Protein AF-A0A7S1ARL7-F1 (afdb_monomer_lite)

Radius of gyration: 38.98 Å; chains: 1; bounding box: 88×110×98 Å

Structure (mmCIF, N/CA/C/O backbone):
data_AF-A0A7S1ARL7-F1
#
_entry.id   AF-A0A7S1ARL7-F1
#
loop_
_atom_site.group_PDB
_atom_site.id
_atom_site.type_symbol
_atom_site.label_atom_id
_atom_site.label_alt_id
_atom_site.label_comp_id
_atom_site.label_asym_id
_atom_site.label_entity_id
_atom_site.label_seq_id
_atom_site.pdbx_PDB_ins_code
_atom_site.Cartn_x
_atom_site.Cartn_y
_atom_site.Cartn_z
_atom_site.occupancy
_atom_site.B_iso_or_equiv
_atom_site.auth_seq_id
_atom_site.auth_comp_id
_atom_site.auth_asym_id
_atom_site.auth_atom_id
_atom_site.pdbx_PDB_model_num
ATOM 1 N N . VAL A 1 1 ? 34.232 3.153 -17.892 1.00 39.50 1 VAL A N 1
ATOM 2 C CA . VAL A 1 1 ? 33.782 3.693 -16.590 1.00 39.50 1 VAL A CA 1
ATOM 3 C C . VAL A 1 1 ? 32.383 3.150 -16.356 1.00 39.50 1 VAL A C 1
ATOM 5 O O . VAL A 1 1 ? 31.449 3.615 -16.991 1.00 39.50 1 VAL A O 1
ATOM 8 N N . ALA A 1 2 ? 32.283 2.036 -15.632 1.00 37.62 2 ALA A N 1
ATOM 9 C CA . ALA A 1 2 ? 31.087 1.193 -15.548 1.00 37.62 2 ALA A CA 1
ATOM 10 C C . ALA A 1 2 ? 30.903 0.671 -14.113 1.00 37.62 2 ALA A C 1
ATOM 12 O O . ALA A 1 2 ? 30.743 -0.525 -13.892 1.00 37.62 2 ALA A O 1
ATOM 13 N N . GLU A 1 3 ? 30.959 1.581 -13.146 1.00 41.62 3 GLU A N 1
ATOM 14 C CA . GLU A 1 3 ? 30.663 1.309 -11.740 1.00 41.62 3 GLU A CA 1
ATOM 15 C C . GLU A 1 3 ? 29.595 2.308 -11.267 1.00 41.62 3 GLU A C 1
ATOM 17 O O . GLU A 1 3 ? 29.542 3.437 -11.752 1.00 41.62 3 GLU A O 1
ATOM 22 N N . ASP A 1 4 ? 28.726 1.850 -10.361 1.00 41.62 4 ASP A N 1
ATOM 23 C CA . ASP A 1 4 ? 27.760 2.630 -9.569 1.00 41.62 4 ASP A CA 1
ATOM 24 C C . ASP A 1 4 ? 26.383 3.012 -10.145 1.00 41.62 4 ASP A C 1
ATOM 26 O O . ASP A 1 4 ? 25.923 4.146 -10.059 1.00 41.62 4 ASP A O 1
ATOM 30 N N . ARG A 1 5 ? 25.603 2.004 -10.570 1.00 44.12 5 ARG A N 1
ATOM 31 C CA . ARG A 1 5 ? 24.118 2.100 -10.619 1.00 44.12 5 ARG A CA 1
ATOM 32 C C . ARG A 1 5 ? 23.398 1.486 -9.405 1.00 44.12 5 ARG A C 1
ATOM 34 O O . ARG A 1 5 ? 22.173 1.478 -9.346 1.00 44.12 5 ARG A O 1
ATOM 41 N N . THR A 1 6 ? 24.134 0.997 -8.410 1.00 42.03 6 THR A N 1
ATOM 42 C CA . THR A 1 6 ? 23.612 0.378 -7.173 1.00 42.03 6 THR A CA 1
ATOM 43 C C . THR A 1 6 ? 23.177 1.383 -6.098 1.00 42.03 6 THR A C 1
ATOM 45 O O . THR A 1 6 ? 22.620 0.981 -5.079 1.00 42.03 6 THR A O 1
ATOM 48 N N . TRP A 1 7 ? 23.382 2.685 -6.315 1.00 42.16 7 TRP A N 1
ATOM 49 C CA . TRP A 1 7 ? 23.118 3.734 -5.321 1.00 42.16 7 TRP A CA 1
ATOM 50 C C . TRP A 1 7 ? 21.636 4.116 -5.184 1.00 42.16 7 TRP A C 1
ATOM 52 O O . TRP A 1 7 ? 21.208 4.574 -4.125 1.00 42.16 7 TRP A O 1
ATOM 62 N N . CYS A 1 8 ? 20.828 3.881 -6.222 1.00 45.34 8 CYS A N 1
ATOM 63 C CA . CYS A 1 8 ? 19.447 4.365 -6.280 1.00 45.34 8 CYS A CA 1
ATOM 64 C C . CYS A 1 8 ? 18.534 3.769 -5.183 1.00 45.34 8 CYS A C 1
ATOM 66 O O . CYS A 1 8 ? 17.898 4.536 -4.480 1.00 45.34 8 CYS A O 1
ATOM 68 N N . PRO A 1 9 ? 18.497 2.454 -4.898 1.00 45.16 9 PRO A N 1
ATOM 69 C CA . PRO A 1 9 ? 17.538 1.923 -3.918 1.00 45.16 9 PRO A CA 1
ATOM 70 C C . PRO A 1 9 ? 17.789 2.360 -2.463 1.00 45.16 9 PRO A C 1
ATOM 72 O O . PRO A 1 9 ? 16.860 2.386 -1.661 1.00 45.16 9 PRO A O 1
ATOM 75 N N . ARG A 1 10 ? 19.038 2.696 -2.101 1.00 44.34 10 ARG A N 1
ATOM 76 C CA . ARG A 1 10 ? 19.414 3.051 -0.719 1.00 44.34 10 ARG A CA 1
ATOM 77 C C . ARG A 1 10 ? 19.094 4.500 -0.354 1.00 44.34 10 ARG A C 1
ATOM 79 O O . ARG A 1 10 ? 18.725 4.749 0.786 1.00 44.34 10 ARG A O 1
ATOM 86 N N . LEU A 1 11 ? 19.186 5.435 -1.299 1.00 47.22 11 LEU A N 1
ATOM 87 C CA . LEU A 1 11 ? 18.869 6.850 -1.058 1.00 47.22 11 LEU A CA 1
ATOM 88 C C . LEU A 1 11 ? 17.358 7.104 -0.908 1.00 47.22 11 LEU A C 1
ATOM 90 O O . LEU A 1 11 ? 16.959 7.987 -0.155 1.00 47.22 11 LEU A O 1
ATOM 94 N N . PHE A 1 12 ? 16.514 6.286 -1.544 1.00 50.06 12 PHE A N 1
ATOM 95 C CA . PHE A 1 12 ? 15.051 6.441 -1.511 1.00 50.06 12 PHE A CA 1
ATOM 96 C C . PHE A 1 12 ? 14.412 6.051 -0.171 1.00 50.06 12 PHE A C 1
ATOM 98 O O . PHE A 1 12 ? 13.311 6.497 0.133 1.00 50.06 12 PHE A O 1
ATOM 105 N N . LEU A 1 13 ? 15.102 5.271 0.668 1.00 51.47 13 LEU A N 1
ATOM 106 C CA . LEU A 1 13 ? 14.624 4.924 2.014 1.00 51.47 13 LEU A CA 1
ATOM 107 C C . LEU A 1 13 ? 14.695 6.099 3.009 1.00 51.47 13 LEU A C 1
ATOM 109 O O . LEU A 1 13 ? 14.206 5.976 4.130 1.00 51.47 13 LEU A O 1
ATOM 113 N N . HIS A 1 14 ? 15.294 7.227 2.615 1.00 51.66 14 HIS A N 1
ATOM 114 C CA . HIS A 1 14 ? 15.566 8.361 3.500 1.00 51.66 14 HIS A CA 1
ATOM 115 C C . HIS A 1 14 ? 14.731 9.611 3.205 1.00 51.66 14 HIS A C 1
ATOM 117 O O . HIS A 1 14 ? 14.915 10.623 3.873 1.00 51.66 14 HIS A O 1
ATOM 123 N N . SER A 1 15 ? 13.807 9.568 2.242 1.00 55.97 15 SER A N 1
ATOM 124 C CA . SER A 1 15 ? 12.953 10.715 1.923 1.00 55.97 15 SER A CA 1
ATOM 125 C C . SER A 1 15 ? 11.504 10.268 1.777 1.00 55.97 15 SER A C 1
ATOM 127 O O . SER A 1 15 ? 11.150 9.551 0.845 1.00 55.97 15 SER A O 1
ATOM 129 N N . PHE A 1 16 ? 10.674 10.664 2.737 1.00 61.28 16 PHE A N 1
ATOM 130 C CA . PHE A 1 16 ? 9.254 10.346 2.779 1.00 61.28 16 PHE A CA 1
ATOM 131 C C . PHE A 1 16 ? 8.460 11.550 3.283 1.00 61.28 16 PHE A C 1
ATOM 133 O O . PHE A 1 16 ? 8.944 12.332 4.108 1.00 61.28 16 PHE A O 1
ATOM 140 N N . ARG A 1 17 ? 7.219 11.652 2.809 1.00 60.59 17 ARG A N 1
ATOM 141 C CA . ARG A 1 17 ? 6.170 12.475 3.404 1.00 60.59 17 ARG A CA 1
ATOM 142 C C . ARG A 1 17 ? 5.145 11.536 4.016 1.00 60.59 17 ARG A C 1
ATOM 144 O O . ARG A 1 17 ? 4.744 10.550 3.397 1.00 60.59 17 ARG A O 1
ATOM 151 N N . VAL A 1 18 ? 4.784 11.807 5.259 1.00 63.34 18 VAL A N 1
ATOM 152 C CA . VAL A 1 18 ? 3.744 11.071 5.972 1.00 63.34 18 VAL A CA 1
ATOM 153 C C . VAL A 1 18 ? 2.715 12.094 6.406 1.00 63.34 18 VAL A C 1
ATOM 155 O O . VAL A 1 18 ? 3.021 12.970 7.214 1.00 63.34 18 VAL A O 1
ATOM 158 N N . SER A 1 19 ? 1.520 11.986 5.832 1.00 67.12 19 SER A N 1
ATOM 159 C CA . SER A 1 19 ? 0.344 12.739 6.252 1.00 67.12 19 SER A CA 1
ATOM 160 C C . SER A 1 19 ? -0.531 11.822 7.098 1.00 67.12 19 SER A C 1
ATOM 162 O O . SER A 1 19 ? -0.798 10.683 6.713 1.00 67.12 19 SER A O 1
ATOM 164 N N . PHE A 1 20 ? -0.925 12.286 8.275 1.00 67.06 20 PHE A N 1
ATOM 165 C CA . PHE A 1 20 ? -1.795 11.551 9.183 1.00 67.06 20 PHE A CA 1
ATOM 166 C C . PHE A 1 20 ? -2.737 12.519 9.887 1.00 67.06 20 PHE A C 1
ATOM 168 O O . PHE A 1 20 ? -2.420 13.687 10.091 1.00 67.06 20 PHE A O 1
ATOM 175 N N . VAL A 1 21 ? -3.912 12.023 10.254 1.00 63.56 21 VAL A N 1
ATOM 176 C CA . VAL A 1 21 ? -4.858 12.776 11.074 1.00 63.56 21 VAL A CA 1
ATOM 177 C C . VAL A 1 21 ? -4.470 12.543 12.527 1.00 63.56 21 VAL A C 1
ATOM 179 O O . VAL A 1 21 ? -4.432 11.399 12.984 1.00 63.56 21 VAL A O 1
ATOM 182 N N . ASN A 1 22 ? -4.102 13.611 13.227 1.00 72.06 22 ASN A N 1
ATOM 183 C CA . ASN A 1 22 ? -3.735 13.540 14.631 1.00 72.06 22 ASN A CA 1
ATOM 184 C C . ASN A 1 22 ? -4.981 13.276 15.506 1.00 72.06 22 ASN A C 1
ATOM 186 O O . ASN A 1 22 ? -6.116 13.236 15.030 1.00 72.06 22 ASN A O 1
ATOM 190 N N . THR A 1 23 ? -4.782 13.098 16.810 1.00 62.38 23 THR A N 1
ATOM 191 C CA . THR A 1 23 ? -5.873 12.812 17.759 1.00 62.38 23 THR A CA 1
ATOM 192 C C . THR A 1 23 ? -6.895 13.942 17.910 1.00 62.38 23 THR A C 1
ATOM 194 O O . THR A 1 23 ? -7.982 13.693 18.420 1.00 62.38 23 THR A O 1
ATOM 197 N N . ASP A 1 24 ? -6.571 15.151 17.451 1.00 83.50 24 ASP A N 1
ATOM 198 C CA . ASP A 1 24 ? -7.458 16.320 17.443 1.00 83.50 24 ASP A CA 1
ATOM 199 C C . ASP A 1 24 ? -8.208 16.470 16.104 1.00 83.50 24 ASP A C 1
ATOM 201 O O . ASP A 1 24 ? -8.709 17.550 15.789 1.00 83.50 24 ASP A O 1
ATOM 205 N N . GLU A 1 25 ? -8.230 15.414 15.285 1.00 68.38 25 GLU A N 1
ATOM 206 C CA . GLU A 1 25 ? -8.787 15.402 13.927 1.00 68.38 25 GLU A CA 1
ATOM 207 C C . GLU A 1 25 ? -8.131 16.413 12.967 1.00 68.38 25 GLU A C 1
ATOM 209 O O . GLU A 1 25 ? -8.697 16.761 11.928 1.00 68.38 25 GLU A O 1
ATOM 214 N N . LYS A 1 26 ? -6.915 16.884 13.275 1.00 69.56 26 LYS A N 1
ATOM 215 C CA . LYS A 1 26 ? -6.155 17.779 12.396 1.00 69.56 26 LYS A CA 1
ATOM 216 C C . LYS A 1 26 ? -5.184 16.990 11.540 1.00 69.56 26 LYS A C 1
ATOM 218 O O . LYS A 1 26 ? -4.435 16.151 12.032 1.00 69.56 26 LYS A O 1
ATOM 223 N N . GLU A 1 27 ? -5.177 17.290 10.251 1.00 72.88 27 GLU A N 1
ATOM 224 C CA . GLU A 1 27 ? -4.227 16.704 9.318 1.00 72.88 27 GLU A CA 1
ATOM 225 C C . GLU A 1 27 ? -2.833 17.306 9.543 1.00 72.88 27 GLU A C 1
ATOM 227 O O . GLU A 1 27 ? -2.612 18.505 9.373 1.00 72.88 27 GLU A O 1
ATOM 232 N N . GLU A 1 28 ? -1.885 16.466 9.949 1.00 73.62 28 GLU A N 1
ATOM 233 C CA . GLU A 1 28 ? -0.480 16.818 10.108 1.00 73.62 28 GLU A CA 1
ATOM 234 C C . GLU A 1 28 ? 0.354 16.124 9.034 1.00 73.62 28 GLU A C 1
ATOM 236 O O . GLU A 1 28 ? 0.095 14.988 8.641 1.00 73.62 28 GLU A O 1
ATOM 241 N N . THR A 1 29 ? 1.376 16.821 8.541 1.00 70.88 29 THR A N 1
ATOM 242 C CA . THR A 1 29 ? 2.282 16.303 7.515 1.00 70.88 29 THR A CA 1
ATOM 243 C C . THR A 1 29 ? 3.724 16.430 7.985 1.00 70.88 29 THR A C 1
ATOM 245 O O . THR A 1 29 ? 4.217 17.532 8.220 1.00 70.88 29 THR A O 1
ATOM 248 N N . VAL A 1 30 ? 4.425 15.302 8.071 1.00 69.75 30 VAL A N 1
ATOM 249 C CA . VAL A 1 30 ? 5.861 15.244 8.361 1.00 69.75 30 VAL A CA 1
ATOM 250 C C . VAL A 1 30 ? 6.618 15.000 7.061 1.00 69.75 30 VAL A C 1
ATOM 252 O O . VAL A 1 30 ? 6.373 14.010 6.373 1.00 69.75 30 VAL A O 1
ATOM 255 N N . ILE A 1 31 ? 7.553 15.896 6.738 1.00 69.69 31 ILE A N 1
ATOM 256 C CA . ILE A 1 31 ? 8.410 15.817 5.549 1.00 69.69 31 ILE A CA 1
ATOM 257 C C . ILE A 1 31 ? 9.844 15.532 6.000 1.00 69.69 31 ILE A C 1
ATOM 259 O O . ILE A 1 31 ? 10.436 16.317 6.743 1.00 69.69 31 ILE A O 1
ATOM 263 N N . CYS A 1 32 ? 10.421 14.418 5.548 1.00 69.88 32 CYS A N 1
ATOM 264 C CA . CYS A 1 32 ? 11.841 14.143 5.748 1.00 69.88 32 CYS A CA 1
ATOM 265 C C . CYS A 1 32 ? 12.668 14.913 4.697 1.00 69.88 32 CYS A C 1
ATOM 267 O O . CYS A 1 32 ? 12.364 14.804 3.505 1.00 69.88 32 CYS A O 1
ATOM 269 N N . PRO A 1 33 ? 13.686 15.705 5.090 1.00 67.69 33 PRO A N 1
ATOM 270 C CA . PRO A 1 33 ? 14.475 16.485 4.142 1.00 67.69 33 PRO A CA 1
ATOM 271 C C . PRO A 1 33 ? 15.244 15.580 3.173 1.00 67.69 33 PRO A C 1
ATOM 273 O O . PRO A 1 33 ? 15.741 14.518 3.542 1.00 67.69 33 PRO A O 1
ATOM 276 N N . ILE A 1 34 ? 15.364 16.027 1.923 1.00 68.31 34 ILE A N 1
ATOM 277 C CA . ILE A 1 34 ? 16.100 15.314 0.874 1.00 68.31 34 ILE A CA 1
ATOM 278 C C . ILE A 1 34 ? 17.598 15.336 1.224 1.00 68.31 34 ILE A C 1
ATOM 280 O O . ILE A 1 34 ? 18.140 16.428 1.430 1.00 68.31 34 ILE A O 1
ATOM 284 N N . PRO A 1 35 ? 18.289 14.180 1.280 1.00 73.75 35 PRO A N 1
ATOM 285 C CA . PRO A 1 35 ? 19.736 14.137 1.460 1.00 73.75 35 PRO A CA 1
ATOM 286 C C . PRO A 1 35 ? 20.453 15.013 0.427 1.00 73.75 35 PRO A C 1
ATOM 288 O O . PRO A 1 35 ? 20.089 15.013 -0.749 1.00 73.75 35 PRO A O 1
ATOM 291 N N . ILE A 1 36 ? 21.491 15.738 0.856 1.00 71.25 36 ILE A N 1
ATOM 292 C CA . ILE A 1 36 ? 22.230 16.697 0.012 1.00 71.25 36 ILE A CA 1
ATOM 293 C C . ILE A 1 36 ? 22.730 16.032 -1.279 1.00 71.25 36 ILE A C 1
ATOM 295 O O . ILE A 1 36 ? 22.597 16.609 -2.356 1.00 71.25 36 ILE A O 1
ATOM 299 N N . ASP A 1 37 ? 23.202 14.790 -1.187 1.00 69.25 37 ASP A N 1
ATOM 300 C CA . ASP A 1 37 ? 23.698 14.023 -2.333 1.00 69.25 37 ASP A CA 1
ATOM 301 C C . ASP A 1 37 ? 22.593 13.724 -3.359 1.00 69.25 37 ASP A C 1
ATOM 303 O O . ASP A 1 37 ? 22.814 13.814 -4.567 1.00 69.25 37 ASP A O 1
ATOM 307 N N . LEU A 1 38 ? 21.373 13.423 -2.892 1.00 69.25 38 LEU A N 1
ATOM 308 C CA . LEU A 1 38 ? 20.218 13.202 -3.765 1.00 69.25 38 LEU A CA 1
ATOM 309 C C . LEU A 1 38 ? 19.774 14.510 -4.423 1.00 69.25 38 LEU A C 1
ATOM 311 O O . LEU A 1 38 ? 19.467 14.521 -5.612 1.00 69.25 38 LEU A O 1
ATOM 315 N N . LYS A 1 39 ? 19.790 15.622 -3.678 1.00 72.56 39 LYS A N 1
ATOM 316 C CA . LYS A 1 39 ? 19.499 16.954 -4.222 1.00 72.56 39 LYS A CA 1
ATOM 317 C C . LYS A 1 39 ? 20.494 17.331 -5.327 1.00 72.56 39 LYS A C 1
ATOM 319 O O . LYS A 1 39 ? 20.067 17.741 -6.403 1.00 72.56 39 LYS A O 1
ATOM 324 N N . ALA A 1 40 ? 21.792 17.132 -5.096 1.00 70.31 40 ALA A N 1
ATOM 325 C CA . ALA A 1 40 ? 22.835 17.394 -6.087 1.00 70.31 40 ALA A CA 1
ATOM 326 C C . ALA A 1 40 ? 22.676 16.515 -7.342 1.00 70.31 40 ALA A C 1
ATOM 328 O O . ALA A 1 40 ? 22.797 17.006 -8.464 1.00 70.31 40 ALA A O 1
ATOM 329 N N . ALA A 1 41 ? 22.329 15.234 -7.169 1.00 66.69 41 ALA A N 1
ATOM 330 C CA . ALA A 1 41 ? 22.046 14.337 -8.285 1.00 66.69 41 ALA A CA 1
ATOM 331 C C . ALA A 1 41 ? 20.819 14.790 -9.100 1.00 66.69 41 ALA A C 1
ATOM 333 O O . ALA A 1 41 ? 20.880 14.828 -10.328 1.00 66.69 41 ALA A O 1
ATOM 334 N N . LEU A 1 42 ? 19.726 15.189 -8.441 1.00 66.31 42 LEU A N 1
ATOM 335 C CA . LEU A 1 42 ? 18.516 15.686 -9.109 1.00 66.31 42 LEU A CA 1
ATOM 336 C C . LEU A 1 42 ? 18.763 16.990 -9.881 1.00 66.31 42 LEU A C 1
ATOM 338 O O . LEU A 1 42 ? 18.267 17.135 -10.997 1.00 66.31 42 LEU A O 1
ATOM 342 N N . MET A 1 43 ? 19.580 17.894 -9.332 1.00 70.56 43 MET A N 1
ATOM 343 C CA . MET A 1 43 ? 20.028 19.107 -10.027 1.00 70.56 43 MET A CA 1
ATOM 344 C C . MET A 1 43 ? 20.876 18.770 -11.259 1.00 70.56 43 MET A C 1
ATOM 346 O O . MET A 1 43 ? 20.655 19.324 -12.330 1.00 70.56 43 MET A O 1
ATOM 350 N N . SER A 1 44 ? 21.788 17.795 -11.154 1.00 65.75 44 SER A N 1
ATOM 351 C CA . SER A 1 44 ? 22.614 17.361 -12.294 1.00 65.75 44 SER A CA 1
ATOM 352 C C . SER A 1 44 ? 21.811 16.715 -13.431 1.00 65.75 44 SER A C 1
ATOM 354 O O . SER A 1 44 ? 22.241 16.734 -14.582 1.00 65.75 44 SER A O 1
ATOM 356 N N . LEU A 1 45 ? 20.637 16.159 -13.116 1.00 63.50 45 LEU A N 1
ATOM 357 C CA . LEU A 1 45 ? 19.711 15.559 -14.078 1.00 63.50 45 LEU A CA 1
ATOM 358 C C . LEU A 1 45 ? 18.712 16.572 -14.665 1.00 63.50 45 LEU A C 1
ATOM 360 O O . LEU A 1 45 ? 17.886 16.181 -15.486 1.00 63.50 45 LEU A O 1
ATOM 364 N N . GLY A 1 46 ? 18.758 17.845 -14.248 1.00 62.56 46 GLY A N 1
ATOM 365 C CA . GLY A 1 46 ? 17.818 18.883 -14.687 1.00 62.56 46 GLY A CA 1
ATOM 366 C C . GLY A 1 46 ? 16.389 18.696 -14.164 1.00 62.56 46 GLY A C 1
ATOM 367 O O . GLY A 1 46 ? 15.454 19.256 -14.722 1.00 62.56 46 GLY A O 1
ATOM 368 N N . VAL A 1 47 ? 16.206 17.883 -13.117 1.00 55.25 47 VAL A N 1
ATOM 369 C CA . VAL A 1 47 ? 14.891 17.590 -12.510 1.00 55.25 47 VAL A CA 1
ATOM 370 C C . VAL A 1 47 ? 14.552 18.598 -11.400 1.00 55.25 47 VAL A C 1
ATOM 372 O O . VAL A 1 47 ? 13.407 18.697 -10.968 1.00 55.25 47 VAL A O 1
ATOM 375 N N . ALA A 1 48 ? 15.546 19.351 -10.928 1.00 58.94 48 ALA A N 1
ATOM 376 C CA . ALA A 1 48 ? 15.434 20.313 -9.840 1.00 58.94 48 ALA A CA 1
ATOM 377 C C . ALA A 1 48 ? 16.132 21.630 -10.209 1.00 58.94 48 ALA A C 1
ATOM 379 O O . ALA A 1 48 ? 17.300 21.603 -10.594 1.00 58.94 48 ALA A O 1
ATOM 380 N N . ASP A 1 49 ? 15.441 22.758 -10.029 1.00 56.75 49 ASP A N 1
ATOM 381 C CA . ASP A 1 49 ? 16.017 24.104 -10.150 1.00 56.75 49 ASP A CA 1
ATOM 382 C C . ASP A 1 49 ? 16.606 24.596 -8.820 1.00 56.75 49 ASP A C 1
ATOM 384 O O . ASP A 1 49 ? 16.198 24.176 -7.735 1.00 56.75 49 ASP A O 1
ATOM 388 N N . ASP A 1 50 ? 17.542 25.543 -8.903 1.00 56.34 50 ASP A N 1
ATOM 389 C CA . ASP A 1 50 ? 18.248 26.143 -7.757 1.00 56.34 50 ASP A CA 1
ATOM 390 C C . ASP A 1 50 ? 17.410 27.196 -6.998 1.00 56.34 50 ASP A C 1
ATOM 392 O O . ASP A 1 50 ? 17.907 27.943 -6.151 1.00 56.34 50 ASP A O 1
ATOM 396 N N . THR A 1 51 ? 16.111 27.279 -7.294 1.00 54.16 51 THR A N 1
ATOM 397 C CA . THR A 1 51 ? 15.211 28.227 -6.635 1.00 54.16 51 THR A CA 1
ATOM 398 C C . THR A 1 51 ? 14.863 27.758 -5.214 1.00 54.16 51 THR A C 1
ATOM 400 O O . THR A 1 51 ? 14.646 26.570 -4.978 1.00 54.16 51 THR A O 1
ATOM 403 N N . PRO A 1 52 ? 14.758 28.675 -4.231 1.00 50.22 52 PRO A N 1
ATOM 404 C CA . PRO A 1 52 ? 14.475 28.352 -2.826 1.00 50.22 52 PRO A CA 1
ATOM 405 C C . PRO A 1 52 ? 13.027 27.893 -2.561 1.00 50.22 52 PRO A C 1
ATOM 407 O O . PRO A 1 52 ? 12.592 27.858 -1.411 1.00 50.22 52 PRO A O 1
ATOM 410 N N . SER A 1 53 ? 12.274 27.539 -3.606 1.00 51.47 53 SER A N 1
ATOM 411 C CA . SER A 1 53 ? 10.970 26.897 -3.459 1.00 51.47 53 SER A CA 1
ATOM 412 C C . SER A 1 53 ? 11.170 25.512 -2.827 1.00 51.47 53 SER A C 1
ATOM 414 O O . SER A 1 53 ? 12.171 24.852 -3.130 1.00 51.47 53 SER A O 1
ATOM 416 N N . PRO A 1 54 ? 10.290 25.043 -1.924 1.00 52.84 54 PRO A N 1
ATOM 417 C CA . PRO A 1 54 ? 10.489 23.770 -1.252 1.00 52.84 54 PRO A CA 1
ATOM 418 C C . PRO A 1 54 ? 10.406 22.632 -2.277 1.00 52.84 54 PRO A C 1
ATOM 420 O O . PRO A 1 54 ? 9.336 22.124 -2.595 1.00 52.84 54 PRO A O 1
ATOM 423 N N . LEU A 1 55 ? 11.570 22.192 -2.764 1.00 52.97 55 LEU A N 1
ATOM 424 C CA . LEU A 1 55 ? 11.779 20.983 -3.573 1.00 52.97 55 LEU A CA 1
ATOM 425 C C . LEU A 1 55 ? 11.022 19.764 -3.017 1.00 52.97 55 LEU A C 1
ATOM 427 O O . LEU A 1 55 ? 10.649 18.865 -3.764 1.00 52.97 55 LEU A O 1
ATOM 431 N N . SER A 1 56 ? 10.749 19.752 -1.711 1.00 50.97 56 SER A N 1
ATOM 432 C CA . SER A 1 56 ? 9.936 18.750 -1.033 1.00 50.97 56 SER A CA 1
ATOM 433 C C . SER A 1 56 ? 8.469 18.700 -1.467 1.00 50.97 56 SER A C 1
ATOM 435 O O . SER A 1 56 ? 7.913 17.610 -1.463 1.00 50.97 56 SER A O 1
ATOM 437 N N . ASP A 1 57 ? 7.836 19.811 -1.852 1.00 46.28 57 ASP A N 1
ATOM 438 C CA . ASP A 1 57 ? 6.428 19.797 -2.288 1.00 46.28 57 ASP A CA 1
ATOM 439 C C . ASP A 1 57 ? 6.270 19.335 -3.741 1.00 46.28 57 ASP A C 1
ATOM 441 O O . ASP A 1 57 ? 5.286 18.676 -4.069 1.00 46.28 57 ASP A O 1
ATOM 445 N N . SER A 1 58 ? 7.275 19.591 -4.585 1.00 48.56 58 SER A N 1
ATOM 446 C CA . SER A 1 58 ? 7.356 19.049 -5.951 1.00 48.56 58 SER A CA 1
ATOM 447 C C . SER A 1 58 ? 7.617 17.538 -5.949 1.00 48.56 58 SER A C 1
ATOM 449 O O . SER A 1 58 ? 7.025 16.791 -6.723 1.00 48.56 58 SER A O 1
ATOM 451 N N . ILE A 1 59 ? 8.466 17.064 -5.034 1.00 51.06 59 ILE A N 1
ATOM 452 C CA . ILE A 1 59 ? 8.880 15.657 -4.977 1.00 51.06 59 ILE A CA 1
ATOM 453 C C . ILE A 1 59 ? 7.903 14.807 -4.146 1.00 51.06 59 ILE A C 1
ATOM 455 O O . ILE A 1 59 ? 7.708 13.623 -4.425 1.00 51.06 59 ILE A O 1
ATOM 459 N N . PHE A 1 60 ? 7.253 15.402 -3.144 1.00 49.94 60 PHE A N 1
ATOM 460 C CA . PHE A 1 60 ? 6.360 14.715 -2.218 1.00 49.94 60 PHE A CA 1
ATOM 461 C C . PHE A 1 60 ? 5.019 15.437 -2.069 1.00 49.94 60 PHE A C 1
ATOM 463 O O . PHE A 1 60 ? 4.612 15.676 -0.948 1.00 49.94 60 PHE A O 1
ATOM 470 N N . GLY A 1 61 ? 4.295 15.813 -3.122 1.00 42.25 61 GLY A N 1
ATOM 471 C CA . GLY A 1 61 ? 2.932 16.362 -2.975 1.00 42.25 61 GLY A CA 1
ATOM 472 C C . GLY A 1 61 ? 1.979 15.487 -2.120 1.00 42.25 61 GLY A C 1
ATOM 473 O O . GLY A 1 61 ? 2.296 14.345 -1.768 1.00 42.25 61 GLY A O 1
ATOM 474 N N . VAL A 1 62 ? 0.791 16.026 -1.799 1.00 38.56 62 VAL A N 1
ATOM 475 C CA . VAL A 1 62 ? -0.259 15.488 -0.883 1.00 38.56 62 VAL A CA 1
ATOM 476 C C . VAL A 1 62 ? -0.769 14.067 -1.249 1.00 38.56 62 VAL A C 1
ATOM 478 O O . VAL A 1 62 ? -1.553 13.467 -0.526 1.00 38.56 62 VAL A O 1
ATOM 481 N N . THR A 1 63 ? -0.266 13.458 -2.324 1.00 39.03 63 THR A N 1
ATOM 482 C CA . THR A 1 63 ? -0.601 12.110 -2.822 1.00 39.03 63 THR A CA 1
ATOM 483 C C . THR A 1 63 ? 0.531 11.074 -2.706 1.00 39.03 63 THR A C 1
ATOM 485 O O . THR A 1 63 ? 0.403 9.947 -3.189 1.00 39.03 63 THR A O 1
ATOM 488 N N . SER A 1 64 ? 1.646 11.384 -2.043 1.00 43.28 64 SER A N 1
ATOM 489 C CA . SER A 1 64 ? 2.738 10.425 -1.787 1.00 43.28 64 SER A CA 1
ATOM 490 C C . SER A 1 64 ? 2.267 9.383 -0.761 1.00 43.28 64 SER A C 1
ATOM 492 O O . SER A 1 64 ? 2.187 9.678 0.419 1.00 43.28 64 SER A O 1
ATOM 494 N N . TRP A 1 65 ? 1.712 8.219 -1.126 1.00 36.16 65 TRP A N 1
ATOM 495 C CA . TRP A 1 65 ? 2.361 7.035 -1.714 1.00 36.16 65 TRP A CA 1
ATOM 496 C C . TRP A 1 65 ? 1.569 6.395 -2.876 1.00 36.16 65 TRP A C 1
ATOM 498 O O . TRP A 1 65 ? 1.877 5.278 -3.309 1.00 36.16 65 TRP A O 1
ATOM 508 N N . ARG A 1 66 ? 0.545 7.073 -3.407 1.00 38.19 66 ARG A N 1
ATOM 509 C CA . ARG A 1 66 ? -0.179 6.633 -4.605 1.00 38.19 66 ARG A CA 1
ATOM 510 C C . ARG A 1 66 ? 0.103 7.575 -5.780 1.00 38.19 66 ARG A C 1
ATOM 512 O O . ARG A 1 66 ? -0.590 8.554 -5.980 1.00 38.19 66 ARG A O 1
ATOM 519 N N . ARG A 1 67 ? 1.034 7.090 -6.612 1.00 46.53 67 ARG A N 1
ATOM 520 C CA . ARG A 1 67 ? 1.152 7.278 -8.071 1.00 46.53 67 ARG A CA 1
ATOM 521 C C . ARG A 1 67 ? 1.899 8.525 -8.601 1.00 46.53 67 ARG A C 1
ATOM 523 O O . ARG A 1 67 ? 1.846 9.616 -8.060 1.00 46.53 67 ARG A O 1
ATOM 530 N N . GLU A 1 68 ? 2.621 8.261 -9.697 1.00 38.72 68 GLU A N 1
ATOM 531 C CA . GLU A 1 68 ? 3.054 9.161 -10.787 1.00 38.72 68 GLU A CA 1
ATOM 532 C C . GLU A 1 68 ? 4.405 9.895 -10.750 1.00 38.72 68 GLU A C 1
ATOM 534 O O . GLU A 1 68 ? 5.145 9.736 -11.716 1.00 38.72 68 GLU A O 1
ATOM 539 N N . LEU A 1 69 ? 4.836 10.585 -9.689 1.00 39.09 69 LEU A N 1
ATOM 540 C CA . LEU A 1 69 ? 6.140 11.299 -9.743 1.00 39.09 69 LEU A CA 1
ATOM 541 C C . LEU A 1 69 ? 7.370 10.366 -9.720 1.00 39.09 69 LEU A C 1
ATOM 543 O O . LEU A 1 69 ? 8.394 10.649 -10.334 1.00 39.09 69 LEU A O 1
ATOM 547 N N . PHE A 1 70 ? 7.248 9.208 -9.062 1.00 40.78 70 PHE A N 1
ATOM 548 C CA . PHE A 1 70 ? 8.288 8.163 -9.000 1.00 40.78 70 PHE A CA 1
ATOM 549 C C . PHE A 1 70 ? 7.894 6.854 -9.686 1.00 40.78 70 PHE A C 1
ATOM 551 O O . PHE A 1 70 ? 8.670 5.899 -9.736 1.00 40.78 70 PHE A O 1
ATOM 558 N N . ARG A 1 71 ? 6.670 6.801 -10.208 1.00 40.56 71 ARG A N 1
ATOM 559 C CA . ARG A 1 71 ? 6.225 5.779 -11.148 1.00 40.56 71 ARG A CA 1
ATOM 560 C C . ARG A 1 71 ? 5.816 6.512 -12.403 1.00 40.56 71 ARG A C 1
ATOM 562 O O . ARG A 1 71 ? 4.617 6.719 -12.599 1.00 40.56 71 ARG A O 1
ATOM 569 N N . PRO A 1 72 ? 6.781 6.870 -13.257 1.00 37.62 72 PRO A N 1
ATOM 570 C CA . PRO A 1 72 ? 6.389 7.136 -14.618 1.00 37.62 72 PRO A CA 1
ATOM 571 C C . PRO A 1 72 ? 5.619 5.893 -15.129 1.00 37.62 72 PRO A C 1
ATOM 573 O O . PRO A 1 72 ? 5.827 4.804 -14.571 1.00 37.62 72 PRO A O 1
ATOM 576 N N . PRO A 1 73 ? 4.687 6.021 -16.093 1.00 43.22 73 PRO A N 1
ATOM 577 C CA . PRO A 1 73 ? 3.858 4.925 -16.608 1.00 43.22 73 PRO A CA 1
ATOM 578 C C . PRO A 1 73 ? 4.578 3.574 -16.610 1.00 43.22 73 PRO A C 1
ATOM 580 O O . PRO A 1 73 ? 5.769 3.531 -16.889 1.00 43.22 73 PRO A O 1
ATOM 583 N N . LEU A 1 74 ? 3.907 2.436 -16.406 1.00 38.66 74 LEU A N 1
ATOM 584 C CA . LEU A 1 74 ? 4.575 1.117 -16.520 1.00 38.66 74 LEU A CA 1
ATOM 585 C C . LEU A 1 74 ? 5.258 0.891 -17.893 1.00 38.66 74 LEU A C 1
ATOM 587 O O . LEU A 1 74 ? 6.065 -0.023 -18.037 1.00 38.66 74 LEU A O 1
ATOM 591 N N . MET A 1 75 ? 4.973 1.743 -18.885 1.00 40.25 75 MET A N 1
ATOM 592 C CA . MET A 1 75 ? 5.735 1.886 -20.131 1.00 40.25 75 MET A CA 1
ATOM 593 C C . MET A 1 75 ? 7.086 2.608 -19.965 1.00 40.25 75 MET A C 1
ATOM 595 O O . MET A 1 75 ? 8.040 2.250 -20.636 1.00 40.25 75 MET A O 1
ATOM 599 N N . GLN A 1 76 ? 7.201 3.601 -19.085 1.00 41.19 76 GLN A N 1
ATOM 600 C CA . GLN A 1 76 ? 8.420 4.336 -18.731 1.00 41.19 76 GLN A CA 1
ATOM 601 C C . GLN A 1 76 ? 9.236 3.687 -17.586 1.00 41.19 76 GLN A C 1
ATOM 603 O O . GLN A 1 76 ? 10.450 3.874 -17.560 1.00 41.19 76 GLN A O 1
ATOM 608 N N . TRP A 1 77 ? 8.623 2.893 -16.693 1.00 36.16 77 TRP A N 1
ATOM 609 C CA . TRP A 1 77 ? 9.312 2.083 -15.664 1.00 36.16 77 TRP A CA 1
ATOM 610 C C . TRP A 1 77 ? 9.199 0.575 -15.945 1.00 36.16 77 TRP A C 1
ATOM 612 O O . TRP A 1 77 ? 8.763 -0.216 -15.108 1.00 36.16 77 TRP A O 1
ATOM 622 N N . ARG A 1 78 ? 9.633 0.147 -17.134 1.00 47.94 78 ARG A N 1
ATOM 623 C CA . ARG A 1 78 ? 10.205 -1.200 -17.249 1.00 47.94 78 ARG A CA 1
ATOM 624 C C . ARG A 1 78 ? 11.683 -1.105 -16.854 1.00 47.94 78 ARG A C 1
ATOM 626 O O . ARG A 1 78 ? 12.329 -0.135 -17.249 1.00 47.94 78 ARG A O 1
ATOM 633 N N . PRO A 1 79 ? 12.258 -2.075 -16.121 1.00 42.31 79 PRO A N 1
ATOM 634 C CA . PRO A 1 79 ? 13.697 -2.295 -16.168 1.00 42.31 79 PRO A CA 1
ATOM 635 C C . PRO A 1 79 ? 14.009 -2.770 -17.589 1.00 42.31 79 PRO A C 1
ATOM 637 O O . PRO A 1 79 ? 14.012 -3.961 -17.873 1.00 42.31 79 PRO A O 1
ATOM 640 N N . GLY A 1 80 ? 14.137 -1.808 -18.491 1.00 58.31 80 GLY A N 1
ATOM 641 C CA . GLY A 1 80 ? 14.235 -2.015 -19.919 1.00 58.31 80 GLY A CA 1
ATOM 642 C C . GLY A 1 80 ? 14.866 -0.792 -20.554 1.00 58.31 80 GLY A C 1
ATOM 643 O O . GLY A 1 80 ? 14.672 0.337 -20.091 1.00 58.31 80 GLY A O 1
ATOM 644 N N . SER A 1 81 ? 15.697 -1.005 -21.564 1.00 76.12 81 SER A N 1
ATOM 645 C CA . SER A 1 81 ? 16.435 0.090 -22.187 1.00 76.12 81 SER A CA 1
ATOM 646 C C . SER A 1 81 ? 15.492 1.042 -22.956 1.00 76.12 81 SER A C 1
ATOM 648 O O . SER A 1 81 ? 14.331 0.721 -23.224 1.00 76.12 81 SER A O 1
ATOM 650 N N . ARG A 1 82 ? 15.933 2.263 -23.292 1.00 82.25 82 ARG A N 1
ATOM 651 C CA . ARG A 1 82 ? 15.171 3.211 -24.133 1.00 82.25 82 ARG A CA 1
ATOM 652 C C . ARG A 1 82 ? 14.748 2.549 -25.446 1.00 82.25 82 ARG A C 1
ATOM 654 O O . ARG A 1 82 ? 13.634 2.790 -25.905 1.00 82.25 82 ARG A O 1
ATOM 661 N N . ILE A 1 83 ? 15.601 1.680 -25.989 1.00 90.06 83 ILE A N 1
ATOM 662 C CA . ILE A 1 83 ? 15.314 0.888 -27.189 1.00 90.06 83 ILE A CA 1
ATOM 663 C C . ILE A 1 83 ? 14.096 -0.014 -26.973 1.00 90.06 83 ILE A C 1
ATOM 665 O O . ILE A 1 83 ? 13.242 -0.065 -27.847 1.00 90.06 83 ILE A O 1
ATOM 669 N N . GLU A 1 84 ? 13.958 -0.684 -25.823 1.00 89.06 84 GLU A N 1
ATOM 670 C CA . GLU A 1 84 ? 12.809 -1.571 -25.566 1.00 89.06 84 GLU A CA 1
ATOM 671 C C . GLU A 1 84 ? 11.476 -0.826 -25.627 1.00 89.06 84 GLU A C 1
ATOM 673 O O . GLU A 1 84 ? 10.506 -1.334 -26.185 1.00 89.06 84 GLU A O 1
ATOM 678 N N . ARG A 1 85 ? 11.427 0.395 -25.090 1.00 83.94 85 ARG A N 1
ATOM 679 C CA . ARG A 1 85 ? 10.201 1.205 -25.067 1.00 83.94 85 ARG A CA 1
ATOM 680 C C . ARG A 1 85 ? 9.796 1.663 -26.463 1.00 83.94 85 ARG A C 1
ATOM 682 O O . ARG A 1 85 ? 8.648 1.472 -26.854 1.00 83.94 85 ARG A O 1
ATOM 689 N N . VAL A 1 86 ? 10.749 2.216 -27.215 1.00 90.44 86 VAL A N 1
ATOM 690 C CA . VAL A 1 86 ? 10.519 2.658 -28.599 1.00 90.44 86 VAL A CA 1
ATOM 691 C C . VAL A 1 86 ? 10.140 1.464 -29.476 1.00 90.44 86 VAL A C 1
ATOM 693 O O . VAL A 1 86 ? 9.169 1.530 -30.220 1.00 90.44 86 VAL A O 1
ATOM 696 N N . LEU A 1 87 ? 10.834 0.334 -29.321 1.00 93.50 87 LEU A N 1
ATOM 697 C CA . LEU A 1 87 ? 10.569 -0.880 -30.085 1.00 93.50 87 LEU A CA 1
ATOM 698 C C . LEU A 1 87 ? 9.167 -1.447 -29.815 1.00 93.50 87 LEU A C 1
ATOM 700 O O . LEU A 1 87 ? 8.468 -1.822 -30.753 1.00 93.50 87 LEU A O 1
ATOM 704 N N . ALA A 1 88 ? 8.737 -1.499 -28.550 1.00 89.31 88 ALA A N 1
ATOM 705 C CA . ALA A 1 88 ? 7.402 -1.975 -28.191 1.00 89.31 88 ALA A CA 1
ATOM 706 C C . ALA A 1 88 ? 6.295 -1.075 -28.759 1.00 89.31 88 ALA A C 1
ATOM 708 O O . ALA A 1 88 ? 5.308 -1.599 -29.272 1.00 89.31 88 ALA A O 1
ATOM 709 N N . ARG A 1 89 ? 6.482 0.251 -28.711 1.00 88.31 89 ARG A N 1
ATOM 710 C CA . ARG A 1 89 ? 5.552 1.228 -29.292 1.00 88.31 89 ARG A CA 1
ATOM 711 C C . ARG A 1 89 ? 5.426 1.053 -30.806 1.00 88.31 89 ARG A C 1
ATOM 713 O O . ARG A 1 89 ? 4.321 0.831 -31.283 1.00 88.31 89 ARG A O 1
ATOM 720 N N . VAL A 1 90 ? 6.546 1.037 -31.531 1.00 93.69 90 VAL A N 1
ATOM 721 C CA . VAL A 1 90 ? 6.561 0.891 -33.000 1.00 93.69 90 VAL A CA 1
ATOM 722 C C . VAL A 1 90 ? 5.902 -0.421 -33.448 1.00 93.69 90 VAL A C 1
ATOM 724 O O . VAL A 1 90 ? 5.133 -0.438 -34.406 1.00 93.69 90 VAL A O 1
ATOM 727 N N . ILE A 1 91 ? 6.158 -1.533 -32.746 1.00 94.06 91 ILE A N 1
ATOM 728 C CA . ILE A 1 91 ? 5.509 -2.822 -33.046 1.00 94.06 91 ILE A CA 1
ATOM 729 C C . ILE A 1 91 ? 4.000 -2.766 -32.756 1.00 94.06 91 ILE A C 1
ATOM 731 O O . ILE A 1 91 ? 3.214 -3.363 -33.491 1.00 94.06 91 ILE A O 1
ATOM 735 N N . HIS A 1 92 ? 3.593 -2.080 -31.685 1.00 85.00 92 HIS A N 1
ATOM 736 C CA . HIS A 1 92 ? 2.187 -1.943 -31.315 1.00 85.00 92 HIS A CA 1
ATOM 737 C C . HIS A 1 92 ? 1.410 -1.089 -32.325 1.00 85.00 92 HIS A C 1
ATOM 739 O O . HIS A 1 92 ? 0.369 -1.530 -32.804 1.00 85.00 92 HIS A O 1
ATOM 745 N N . GLU A 1 93 ? 1.949 0.069 -32.710 1.00 86.62 93 GLU A N 1
ATOM 746 C CA . GLU A 1 93 ? 1.371 0.970 -33.719 1.00 86.62 93 GLU A CA 1
ATOM 747 C C . GLU A 1 93 ? 1.237 0.297 -35.087 1.00 86.62 93 GLU A C 1
ATOM 749 O O . GLU A 1 93 ? 0.245 0.487 -35.786 1.00 86.62 93 GLU A O 1
ATOM 754 N N . ALA A 1 94 ? 2.201 -0.551 -35.458 1.00 93.69 94 ALA A N 1
ATOM 755 C CA . ALA A 1 94 ? 2.132 -1.307 -36.701 1.00 93.69 94 ALA A CA 1
ATOM 756 C C . ALA A 1 94 ? 1.018 -2.371 -36.713 1.00 93.69 94 ALA A C 1
ATOM 758 O O . ALA A 1 94 ? 0.657 -2.857 -37.786 1.00 93.69 94 ALA A O 1
ATOM 759 N N . GLY A 1 95 ? 0.516 -2.794 -35.545 1.00 89.88 95 GLY A N 1
ATOM 760 C CA . GLY A 1 95 ? -0.528 -3.817 -35.413 1.00 89.88 95 GLY A CA 1
ATOM 761 C C . GLY A 1 95 ? -0.148 -5.210 -35.943 1.00 89.88 95 GLY A C 1
ATOM 762 O O . GLY A 1 95 ? -0.993 -6.103 -35.991 1.00 89.88 95 GLY A O 1
ATOM 763 N N . ARG A 1 96 ? 1.111 -5.424 -36.351 1.00 94.00 96 ARG A N 1
ATOM 764 C CA . ARG A 1 96 ? 1.617 -6.674 -36.937 1.00 94.00 96 ARG A CA 1
ATOM 765 C C . ARG A 1 96 ? 3.065 -6.947 -36.513 1.00 94.00 96 ARG A C 1
ATOM 767 O O . ARG A 1 96 ? 3.786 -6.007 -36.184 1.00 94.00 96 ARG A O 1
ATOM 774 N N . PRO A 1 97 ? 3.529 -8.211 -36.549 1.00 95.44 97 PRO A N 1
ATOM 775 C CA . PRO A 1 97 ? 4.947 -8.516 -36.391 1.00 95.44 97 PRO A CA 1
ATOM 776 C C . PRO A 1 97 ? 5.781 -7.806 -37.468 1.00 95.44 97 PRO A C 1
ATOM 778 O O . PRO A 1 97 ? 5.416 -7.840 -38.646 1.00 95.44 97 PRO A O 1
ATOM 781 N N . LEU A 1 98 ? 6.898 -7.198 -37.067 1.00 96.88 98 LEU A N 1
ATOM 782 C CA . LEU A 1 98 ? 7.811 -6.475 -37.959 1.00 96.88 98 LEU A CA 1
ATOM 783 C C . LEU A 1 98 ? 9.116 -7.249 -38.133 1.00 96.88 98 LEU A C 1
ATOM 785 O O . LEU A 1 98 ? 9.641 -7.819 -37.175 1.00 96.88 98 LEU A O 1
ATOM 789 N N . THR A 1 99 ? 9.657 -7.268 -39.346 1.00 96.94 99 THR A N 1
ATOM 790 C CA . THR A 1 99 ? 10.975 -7.854 -39.620 1.00 96.94 99 THR A CA 1
ATOM 791 C C . THR A 1 99 ? 12.082 -7.043 -38.944 1.00 96.94 99 THR A C 1
ATOM 793 O O . THR A 1 99 ? 11.963 -5.839 -38.716 1.00 96.94 99 THR A O 1
ATOM 796 N N . LEU A 1 100 ? 13.208 -7.692 -38.635 1.00 95.56 100 LEU A N 1
ATOM 797 C CA . LEU A 1 100 ? 14.392 -7.003 -38.098 1.00 95.56 100 LEU A CA 1
ATOM 798 C C . LEU A 1 100 ? 14.903 -5.871 -39.008 1.00 95.56 100 LEU A C 1
ATOM 800 O O . LEU A 1 100 ? 15.468 -4.900 -38.507 1.00 95.56 100 LEU A O 1
ATOM 804 N N . ASP A 1 101 ? 14.725 -5.996 -40.322 1.00 96.56 101 ASP A N 1
ATOM 805 C CA . ASP A 1 101 ? 15.110 -4.966 -41.289 1.00 96.56 101 ASP A CA 1
ATOM 806 C C . ASP A 1 101 ? 14.145 -3.768 -41.250 1.00 96.56 101 ASP A C 1
ATOM 808 O O . ASP A 1 101 ? 14.596 -2.630 -41.140 1.00 96.56 101 ASP A O 1
ATOM 812 N N . GLU A 1 102 ? 12.825 -4.006 -41.218 1.00 97.25 102 GLU A N 1
ATOM 813 C CA . GLU A 1 102 ? 11.818 -2.949 -41.013 1.00 97.25 102 GLU A CA 1
ATOM 814 C C . GLU A 1 102 ? 12.070 -2.179 -39.703 1.00 97.25 102 GLU A C 1
ATOM 816 O O . GLU A 1 102 ? 12.055 -0.948 -39.691 1.00 97.25 102 GLU A O 1
ATOM 821 N N . LEU A 1 103 ? 12.376 -2.890 -38.611 1.00 97.00 103 LEU A N 1
ATOM 822 C CA . LEU A 1 103 ? 12.671 -2.283 -37.310 1.00 97.00 103 LEU A CA 1
ATOM 823 C C . LEU A 1 103 ? 13.932 -1.413 -37.335 1.00 97.00 103 LEU A C 1
ATOM 825 O O . LEU A 1 103 ? 13.926 -0.307 -36.803 1.00 97.00 103 LEU A O 1
ATOM 829 N N . ASN A 1 104 ? 15.010 -1.882 -37.965 1.00 97.00 104 ASN A N 1
ATOM 830 C CA . ASN A 1 104 ? 16.257 -1.119 -38.066 1.00 97.00 104 ASN A CA 1
ATOM 831 C C . ASN A 1 104 ? 16.191 0.018 -39.098 1.00 97.00 104 ASN A C 1
ATOM 833 O O . ASN A 1 104 ? 17.053 0.896 -39.090 1.00 97.00 104 ASN A O 1
ATOM 837 N N . LYS A 1 105 ? 15.179 0.033 -39.975 1.00 97.56 105 LYS A N 1
ATOM 838 C CA . LYS A 1 105 ? 14.898 1.144 -40.894 1.00 97.56 105 LYS A CA 1
ATOM 839 C C . LYS A 1 105 ? 14.119 2.282 -40.239 1.00 97.56 105 LYS A C 1
ATOM 841 O O . LYS A 1 105 ? 14.241 3.403 -40.727 1.00 97.56 105 LYS A O 1
ATOM 846 N N . ASN A 1 106 ? 13.394 2.023 -39.151 1.00 97.94 106 ASN A N 1
ATOM 847 C CA . ASN A 1 106 ? 12.652 3.039 -38.408 1.00 97.94 106 ASN A CA 1
ATOM 848 C C . ASN A 1 106 ? 13.606 4.039 -37.721 1.00 97.94 106 ASN A C 1
ATOM 850 O O . ASN A 1 106 ? 14.514 3.646 -36.984 1.00 97.94 106 ASN A O 1
ATOM 854 N N . ASP A 1 107 ? 13.402 5.335 -37.961 1.00 97.25 107 ASP A N 1
ATOM 855 C CA . ASP A 1 107 ? 14.322 6.382 -37.503 1.00 97.25 107 ASP A CA 1
ATOM 856 C C . ASP A 1 107 ? 14.299 6.593 -35.983 1.00 97.25 107 ASP A C 1
ATOM 858 O O . ASP A 1 107 ? 15.345 6.866 -35.391 1.00 97.25 107 ASP A O 1
ATOM 862 N N . GLU A 1 108 ? 13.158 6.368 -35.324 1.00 94.94 108 GLU A N 1
ATOM 863 C CA . GLU A 1 108 ? 13.069 6.439 -33.862 1.00 94.94 108 GLU A CA 1
ATOM 864 C C . GLU A 1 108 ? 13.902 5.337 -33.203 1.00 94.94 108 GLU A C 1
ATOM 866 O O . GLU A 1 108 ? 14.615 5.574 -32.221 1.00 94.94 108 GLU A O 1
ATOM 871 N N . ILE A 1 109 ? 13.848 4.124 -33.764 1.00 96.12 109 ILE A N 1
ATOM 872 C CA . ILE A 1 109 ? 14.633 2.985 -33.283 1.00 96.12 109 ILE A CA 1
ATOM 873 C C . ILE A 1 109 ? 16.121 3.244 -33.523 1.00 96.12 109 ILE A C 1
ATOM 875 O O . ILE A 1 109 ? 16.906 3.048 -32.595 1.00 96.12 109 ILE A O 1
ATOM 879 N N . LYS A 1 110 ? 16.518 3.751 -34.702 1.00 96.88 110 LYS A N 1
ATOM 880 C CA . LYS A 1 110 ? 17.919 4.128 -34.982 1.00 96.88 110 LYS A CA 1
ATOM 881 C C . LYS A 1 110 ? 18.440 5.174 -34.000 1.00 96.88 110 LYS A C 1
ATOM 883 O O . LYS A 1 110 ? 19.564 5.060 -33.507 1.00 96.88 110 LYS A O 1
ATOM 888 N N . GLN A 1 111 ? 17.631 6.189 -33.700 1.00 95.00 111 GLN A N 1
ATOM 889 C CA . GLN A 1 111 ? 17.994 7.222 -32.737 1.00 95.00 111 GLN A CA 1
ATOM 890 C C . GLN A 1 111 ? 18.162 6.618 -31.337 1.00 95.00 111 GLN A C 1
ATOM 892 O O . GLN A 1 111 ? 19.163 6.877 -30.667 1.00 95.00 111 GLN A O 1
ATOM 897 N N . ALA A 1 112 ? 17.229 5.764 -30.907 1.00 93.56 112 ALA A N 1
ATOM 898 C CA . ALA A 1 112 ? 17.311 5.079 -29.621 1.00 93.56 112 ALA A CA 1
ATOM 899 C C . ALA A 1 112 ? 18.540 4.158 -29.527 1.00 93.56 112 ALA A C 1
ATOM 901 O O . ALA A 1 112 ? 19.230 4.177 -28.507 1.00 93.56 112 ALA A O 1
ATOM 902 N N . THR A 1 113 ? 18.862 3.402 -30.585 1.00 94.94 113 THR A N 1
ATOM 903 C CA . THR A 1 113 ? 20.045 2.529 -30.623 1.00 94.94 113 THR A CA 1
ATOM 904 C C . THR A 1 113 ? 21.336 3.335 -30.615 1.00 94.94 113 THR A C 1
ATOM 906 O O . THR A 1 113 ? 22.247 3.000 -29.862 1.00 94.94 113 THR A O 1
ATOM 909 N N . SER A 1 114 ? 21.402 4.444 -31.361 1.00 94.69 114 SER A N 1
ATOM 910 C CA . SER A 1 114 ? 22.577 5.324 -31.385 1.00 94.69 114 SER A CA 1
ATOM 911 C C . SER A 1 114 ? 22.881 5.916 -30.009 1.00 94.69 114 SER A C 1
ATOM 913 O O . SER A 1 114 ? 24.045 6.004 -29.624 1.00 94.69 114 SER A O 1
ATOM 915 N N . ILE A 1 115 ? 21.850 6.303 -29.253 1.00 89.69 115 ILE A N 1
ATOM 916 C CA . ILE A 1 115 ? 22.002 6.877 -27.907 1.00 89.69 115 ILE A CA 1
ATOM 917 C C . ILE A 1 115 ? 22.532 5.839 -26.909 1.00 89.69 115 ILE A C 1
ATOM 919 O O . ILE A 1 115 ? 23.281 6.185 -25.999 1.00 89.69 115 ILE A O 1
ATOM 923 N N . GLU A 1 116 ? 22.199 4.562 -27.096 1.00 90.25 116 GLU A N 1
ATOM 924 C CA . GLU A 1 116 ? 22.721 3.461 -26.276 1.00 90.25 116 GLU A CA 1
ATOM 925 C C . GLU A 1 116 ? 24.037 2.867 -26.809 1.00 90.25 116 GLU A C 1
ATOM 927 O O . GLU A 1 116 ? 24.525 1.871 -26.275 1.00 90.25 116 GLU A O 1
ATOM 932 N N . GLY A 1 117 ? 24.637 3.468 -27.845 1.00 93.19 117 GLY A N 1
ATOM 933 C CA . GLY A 1 117 ? 25.891 2.993 -28.437 1.00 93.19 117 GLY A CA 1
ATOM 934 C C . GLY A 1 117 ? 25.749 1.678 -29.209 1.00 93.19 117 GLY A C 1
ATOM 935 O O . GLY A 1 117 ? 26.705 0.912 -29.320 1.00 93.19 117 GLY A O 1
ATOM 936 N N . MET A 1 118 ? 24.554 1.394 -29.727 1.00 93.44 118 MET A N 1
ATOM 937 C CA . MET A 1 118 ? 24.241 0.215 -30.526 1.00 93.44 118 MET A CA 1
ATOM 938 C C . MET A 1 118 ? 24.081 0.575 -32.007 1.00 93.44 118 MET A C 1
ATOM 940 O O . MET A 1 118 ? 23.455 1.572 -32.354 1.00 93.44 118 MET A O 1
ATOM 944 N N . SER A 1 119 ? 24.589 -0.282 -32.896 1.00 92.44 119 SER A N 1
ATOM 945 C CA . SER A 1 119 ? 24.435 -0.127 -34.352 1.00 92.44 119 SER A CA 1
ATOM 946 C C . SER A 1 119 ? 23.035 -0.476 -34.872 1.00 92.44 119 SER A C 1
ATOM 948 O O . SER A 1 119 ? 22.732 -0.209 -36.030 1.00 92.44 119 SER A O 1
ATOM 950 N N . GLY A 1 120 ? 22.195 -1.085 -34.033 1.00 95.12 120 GLY A N 1
ATOM 951 C CA . GLY A 1 120 ? 20.832 -1.492 -34.357 1.00 95.12 120 GLY A CA 1
ATOM 952 C C . GLY A 1 120 ? 20.328 -2.588 -33.419 1.00 95.12 120 GLY A C 1
ATOM 953 O O . GLY A 1 120 ? 21.072 -3.128 -32.592 1.00 95.12 120 GLY A O 1
ATOM 954 N N . VAL A 1 121 ? 19.057 -2.950 -33.560 1.00 95.81 121 VAL A N 1
ATOM 955 C CA . VAL A 1 121 ? 18.450 -4.096 -32.880 1.00 95.81 121 VAL A CA 1
ATOM 956 C C . VAL A 1 121 ? 18.974 -5.375 -33.533 1.00 95.81 121 VAL A C 1
ATOM 958 O O . VAL A 1 121 ? 18.705 -5.659 -34.699 1.00 95.81 121 VAL A O 1
ATOM 961 N N . THR A 1 122 ? 19.750 -6.158 -32.782 1.00 96.19 122 THR A N 1
ATOM 962 C CA . THR A 1 122 ? 20.339 -7.425 -33.249 1.00 96.19 122 THR A CA 1
ATOM 963 C C . THR A 1 122 ? 19.614 -8.633 -32.656 1.00 96.19 122 THR A C 1
ATOM 965 O O . THR A 1 122 ? 18.980 -8.543 -31.603 1.00 96.19 122 THR A O 1
ATOM 968 N N . LYS A 1 123 ? 19.776 -9.815 -33.274 1.00 94.75 123 LYS A N 1
ATOM 969 C CA . LYS A 1 123 ? 19.259 -11.087 -32.726 1.00 94.75 123 LYS A CA 1
ATOM 970 C C . LYS A 1 123 ? 19.763 -11.348 -31.297 1.00 94.75 123 LYS A C 1
ATOM 972 O O . LYS A 1 123 ? 19.007 -11.812 -30.450 1.00 94.75 123 LYS A O 1
ATOM 977 N N . ALA A 1 124 ? 21.023 -11.006 -31.017 1.00 92.88 124 ALA A N 1
ATOM 978 C CA . ALA A 1 124 ? 21.626 -11.150 -29.693 1.00 92.88 124 ALA A CA 1
ATOM 979 C C . ALA A 1 124 ? 20.955 -10.244 -28.648 1.00 92.88 124 ALA A C 1
ATOM 981 O O . ALA A 1 124 ? 20.729 -10.669 -27.517 1.00 92.88 124 ALA A O 1
ATOM 982 N N . TRP A 1 125 ? 20.591 -9.018 -29.022 1.00 94.38 125 TRP A N 1
ATOM 983 C CA . TRP A 1 125 ? 19.859 -8.118 -28.135 1.00 94.38 125 TRP A CA 1
ATOM 984 C C . TRP A 1 125 ? 18.438 -8.628 -27.861 1.00 94.38 125 TRP A C 1
ATOM 986 O O . TRP A 1 125 ? 18.045 -8.743 -26.703 1.00 94.38 125 TRP A O 1
ATOM 996 N N . LEU A 1 126 ? 17.714 -9.061 -28.900 1.00 93.81 126 LEU A N 1
ATOM 997 C CA . LEU A 1 126 ? 16.383 -9.665 -28.743 1.00 93.81 126 LEU A CA 1
ATOM 998 C C . LEU A 1 126 ? 16.416 -10.909 -27.850 1.00 93.81 126 LEU A C 1
ATOM 1000 O O . LEU A 1 126 ? 15.525 -11.096 -27.030 1.00 93.81 126 LEU A O 1
ATOM 1004 N N . SER A 1 127 ? 17.470 -11.726 -27.951 1.00 88.88 127 SER A N 1
ATOM 1005 C CA . SER A 1 127 ? 17.641 -12.903 -27.091 1.00 88.88 127 SER A CA 1
ATOM 1006 C C . SER A 1 127 ? 17.823 -12.552 -25.612 1.00 88.88 127 SER A C 1
ATOM 1008 O O . SER A 1 127 ? 17.409 -13.322 -24.753 1.00 88.88 127 SER A O 1
ATOM 1010 N N . LYS A 1 128 ? 18.395 -11.381 -25.296 1.00 89.31 128 LYS A N 1
ATOM 1011 C CA . LYS A 1 128 ? 18.512 -10.888 -23.914 1.00 89.31 128 LYS A CA 1
ATOM 1012 C C . LYS A 1 128 ? 17.181 -10.334 -23.401 1.00 89.31 128 LYS A C 1
ATOM 1014 O O . LYS A 1 128 ? 16.874 -10.509 -22.228 1.00 89.31 128 LYS A O 1
ATOM 1019 N N . ASN A 1 129 ? 16.374 -9.767 -24.298 1.00 91.00 129 ASN A N 1
ATOM 1020 C CA . ASN A 1 129 ? 15.077 -9.149 -24.003 1.00 91.00 129 ASN A CA 1
ATOM 1021 C C . ASN A 1 129 ? 13.878 -10.032 -24.396 1.00 91.00 129 ASN A C 1
ATOM 1023 O O . ASN A 1 129 ? 12.778 -9.545 -24.666 1.00 91.00 129 ASN A O 1
ATOM 1027 N N . TRP A 1 130 ? 14.079 -11.353 -24.392 1.00 86.56 130 TRP A N 1
ATOM 1028 C CA . TRP A 1 130 ? 13.079 -12.366 -24.751 1.00 86.56 130 TRP A CA 1
ATOM 1029 C C . TRP A 1 130 ? 11.864 -12.395 -23.808 1.00 86.56 130 TRP A C 1
ATOM 1031 O O . TRP A 1 130 ? 10.832 -12.990 -24.119 1.00 86.56 130 TRP A O 1
ATOM 1041 N N . SER A 1 131 ? 11.988 -11.794 -22.620 1.00 81.19 131 SER A N 1
ATOM 1042 C CA . SER A 1 131 ? 10.880 -11.619 -21.682 1.00 81.19 131 SER A CA 1
ATOM 1043 C C . SER A 1 131 ? 9.793 -10.714 -22.265 1.00 81.19 131 SER A C 1
ATOM 1045 O O . SER A 1 131 ? 8.614 -10.973 -22.027 1.00 81.19 131 SER A O 1
ATOM 1047 N N . VAL A 1 132 ? 10.186 -9.711 -23.060 1.00 85.62 132 VAL A N 1
ATOM 1048 C CA . VAL A 1 132 ? 9.296 -8.688 -23.621 1.00 85.62 132 VAL A CA 1
ATOM 1049 C C . VAL A 1 132 ? 8.915 -8.985 -25.068 1.00 85.62 132 VAL A C 1
ATOM 1051 O O . VAL A 1 132 ? 7.745 -8.866 -25.443 1.00 85.62 132 VAL A O 1
ATOM 1054 N N . PHE A 1 133 ? 9.892 -9.402 -25.870 1.00 93.00 133 PHE A N 1
ATOM 1055 C CA . PHE A 1 133 ? 9.721 -9.629 -27.300 1.00 93.00 133 PHE A CA 1
ATOM 1056 C C . PHE A 1 133 ? 9.707 -11.116 -27.629 1.00 93.00 133 PHE A C 1
ATOM 1058 O O . PHE A 1 133 ? 10.471 -11.912 -27.085 1.00 93.00 133 PHE A O 1
ATOM 1065 N N . GLU A 1 134 ? 8.846 -11.483 -28.565 1.00 93.38 134 GLU A N 1
ATOM 1066 C CA . GLU A 1 134 ? 8.761 -12.818 -29.128 1.00 93.38 134 GLU A CA 1
ATOM 1067 C C . GLU A 1 134 ? 9.188 -12.765 -30.594 1.00 93.38 134 GLU A C 1
ATOM 1069 O O . GLU A 1 134 ? 8.687 -11.954 -31.376 1.00 93.38 134 GLU A O 1
ATOM 1074 N N . VAL A 1 135 ? 10.127 -13.633 -30.965 1.00 94.06 135 VAL A N 1
ATOM 1075 C CA . VAL A 1 135 ? 10.538 -13.805 -32.358 1.00 94.06 135 VAL A CA 1
ATOM 1076 C C . VAL A 1 135 ? 9.589 -14.809 -33.007 1.00 94.06 135 VAL A C 1
ATOM 1078 O O . VAL A 1 135 ? 9.490 -15.946 -32.553 1.00 94.06 135 VAL A O 1
ATOM 1081 N N . VAL A 1 136 ? 8.893 -14.381 -34.056 1.00 93.75 136 VAL A N 1
ATOM 1082 C CA . VAL A 1 136 ? 7.938 -15.184 -34.823 1.00 93.75 136 VAL A CA 1
ATOM 1083 C C . VAL A 1 136 ? 8.514 -15.417 -36.210 1.00 93.75 136 VAL A C 1
ATOM 1085 O O . VAL A 1 136 ? 8.998 -14.487 -36.851 1.00 93.75 136 VAL A O 1
ATOM 1088 N N . VAL A 1 137 ? 8.457 -16.660 -36.677 1.00 91.00 137 VAL A N 1
ATOM 1089 C CA . VAL A 1 137 ? 8.822 -17.020 -38.050 1.00 91.00 137 VAL A CA 1
ATOM 1090 C C . VAL A 1 137 ? 7.518 -17.157 -38.837 1.00 91.00 137 VAL A C 1
ATOM 1092 O O . VAL A 1 137 ? 6.746 -18.067 -38.529 1.00 91.00 137 VAL A O 1
ATOM 1095 N N . PRO A 1 138 ? 7.211 -16.250 -39.781 1.00 86.12 138 PRO A N 1
ATOM 1096 C CA . PRO A 1 138 ? 6.021 -16.377 -40.616 1.00 86.12 138 PRO A CA 1
ATOM 1097 C C . PRO A 1 138 ? 6.107 -17.645 -41.470 1.00 86.12 138 PRO A C 1
ATOM 1099 O O . PRO A 1 138 ? 7.175 -17.974 -41.990 1.00 86.12 138 PRO A O 1
ATOM 1102 N N . GLU A 1 139 ? 4.990 -18.345 -41.659 1.00 84.81 139 GLU A N 1
ATOM 1103 C CA . GLU A 1 139 ? 4.941 -19.504 -42.553 1.00 84.81 139 GLU A CA 1
ATOM 1104 C C . GLU A 1 139 ? 5.330 -19.078 -43.980 1.00 84.81 139 GLU A C 1
ATOM 1106 O O . GLU A 1 139 ? 4.669 -18.248 -44.600 1.00 84.81 139 GLU A O 1
ATOM 1111 N N . GLY A 1 140 ? 6.442 -19.616 -44.492 1.00 85.12 140 GLY A N 1
ATOM 1112 C CA . GLY A 1 140 ? 6.923 -19.346 -45.851 1.00 85.12 140 GLY A CA 1
ATOM 1113 C C . GLY A 1 140 ? 7.904 -18.178 -46.004 1.00 85.12 140 GLY A C 1
ATOM 1114 O O . GLY A 1 140 ? 8.390 -17.974 -47.115 1.00 85.12 140 GLY A O 1
ATOM 1115 N N . ASN A 1 141 ? 8.255 -17.455 -44.932 1.00 81.81 141 ASN A N 1
ATOM 1116 C CA . ASN A 1 141 ? 9.328 -16.455 -44.968 1.00 81.81 141 ASN A CA 1
ATOM 1117 C C . ASN A 1 141 ? 10.512 -16.882 -44.081 1.00 81.81 141 ASN A C 1
ATOM 1119 O O . ASN A 1 141 ? 10.338 -17.343 -42.956 1.00 81.81 141 ASN A O 1
ATOM 1123 N N . ILE A 1 142 ? 11.732 -16.736 -44.605 1.00 88.12 142 ILE A N 1
ATOM 1124 C CA . ILE A 1 142 ? 12.984 -17.048 -43.893 1.00 88.12 142 ILE A CA 1
ATOM 1125 C C . ILE A 1 142 ? 13.346 -15.909 -42.918 1.00 88.12 142 ILE A C 1
ATOM 1127 O O . ILE A 1 142 ? 14.153 -16.084 -42.001 1.00 88.12 142 ILE A O 1
ATOM 1131 N N . GLU A 1 143 ? 12.750 -14.730 -43.097 1.00 91.62 143 GLU A N 1
ATOM 1132 C CA . GLU A 1 143 ? 13.035 -13.560 -42.278 1.00 91.62 143 GLU A CA 1
ATOM 1133 C C . GLU A 1 143 ? 12.396 -13.644 -40.887 1.00 91.62 143 GLU A C 1
ATOM 1135 O O . GLU A 1 143 ? 11.236 -14.013 -40.712 1.00 91.62 143 GLU A O 1
ATOM 1140 N N . LEU A 1 144 ? 13.185 -13.282 -39.870 1.00 91.94 144 LEU A N 1
ATOM 1141 C CA . LEU A 1 144 ? 12.727 -13.239 -38.485 1.00 91.94 144 LEU A CA 1
ATOM 1142 C C . LEU A 1 144 ? 11.870 -11.993 -38.263 1.00 91.94 144 LEU A C 1
ATOM 1144 O O . LEU A 1 144 ? 12.375 -10.869 -38.366 1.00 91.94 144 LEU A O 1
ATOM 1148 N N . CYS A 1 145 ? 10.617 -12.206 -37.874 1.00 95.31 145 CYS A N 1
ATOM 1149 C CA . CYS A 1 145 ? 9.739 -11.150 -37.399 1.00 95.31 145 CYS A CA 1
ATOM 1150 C C . CYS A 1 145 ? 9.768 -11.073 -35.873 1.00 95.31 145 CYS A C 1
ATOM 1152 O O . CYS A 1 145 ? 9.990 -12.059 -35.171 1.00 95.31 145 CYS A O 1
ATOM 1154 N N . VAL A 1 146 ? 9.526 -9.884 -35.345 1.00 95.12 146 VAL A N 1
ATOM 1155 C CA . VAL A 1 146 ? 9.466 -9.597 -33.917 1.00 95.12 146 VAL A CA 1
ATOM 1156 C C . VAL A 1 146 ? 8.071 -9.079 -33.609 1.00 95.12 146 VAL A C 1
ATOM 1158 O O . VAL A 1 146 ? 7.567 -8.184 -34.286 1.00 95.12 146 VAL A O 1
ATOM 1161 N N . ARG A 1 147 ? 7.445 -9.636 -32.573 1.00 93.62 147 ARG A N 1
ATOM 1162 C CA . ARG A 1 147 ? 6.223 -9.094 -31.974 1.00 93.62 147 ARG A CA 1
ATOM 1163 C C . ARG A 1 147 ? 6.412 -8.889 -30.476 1.00 93.62 147 ARG A C 1
ATOM 1165 O O . ARG A 1 147 ? 7.271 -9.518 -29.857 1.00 93.62 147 ARG A O 1
ATOM 1172 N N . VAL A 1 148 ? 5.582 -8.049 -29.870 1.00 89.25 148 VAL A N 1
ATOM 1173 C CA . VAL A 1 148 ? 5.478 -7.993 -28.407 1.00 89.25 148 VAL A CA 1
ATOM 1174 C C . VAL A 1 148 ? 4.767 -9.264 -27.936 1.00 89.25 148 VAL A C 1
ATOM 1176 O O . VAL A 1 148 ? 3.742 -9.651 -28.499 1.00 89.25 148 VAL A O 1
ATOM 1179 N N . ARG A 1 149 ? 5.330 -9.954 -26.940 1.00 84.81 149 ARG A N 1
ATOM 1180 C CA . ARG A 1 149 ? 4.792 -11.234 -26.460 1.00 84.81 149 ARG A CA 1
ATOM 1181 C C . ARG A 1 149 ? 3.340 -11.064 -25.959 1.00 84.81 149 ARG A C 1
ATOM 1183 O O . ARG A 1 149 ? 3.086 -10.112 -25.227 1.00 84.81 149 ARG A O 1
ATOM 1190 N N . PRO A 1 150 ? 2.405 -11.999 -26.230 1.00 63.06 150 PRO A N 1
ATOM 1191 C CA . PRO A 1 150 ? 0.999 -11.915 -25.805 1.00 63.06 150 PRO A CA 1
ATOM 1192 C C . PRO A 1 150 ? 0.766 -11.760 -24.300 1.00 63.06 150 PRO A C 1
ATOM 1194 O O . PRO A 1 150 ? -0.127 -11.025 -23.909 1.00 63.06 150 PRO A O 1
ATOM 1197 N N . ALA A 1 151 ? 1.618 -12.326 -23.437 1.00 56.84 151 ALA A N 1
ATOM 1198 C CA . ALA A 1 151 ? 1.580 -12.054 -21.990 1.00 56.84 151 ALA A CA 1
ATOM 1199 C C . ALA A 1 151 ? 1.794 -10.561 -21.637 1.00 56.84 151 ALA A C 1
ATOM 1201 O O . ALA A 1 151 ? 1.661 -10.153 -20.485 1.00 56.84 151 ALA A O 1
ATOM 1202 N N . HIS A 1 152 ? 2.181 -9.748 -22.621 1.00 52.09 152 HIS A N 1
ATOM 1203 C CA . HIS A 1 152 ? 2.342 -8.300 -22.560 1.00 52.09 152 HIS A CA 1
ATOM 1204 C C . HIS A 1 152 ? 1.527 -7.549 -23.624 1.00 52.09 152 HIS A C 1
ATOM 1206 O O . HIS A 1 152 ? 1.533 -6.323 -23.603 1.00 52.09 152 HIS A O 1
ATOM 1212 N N . ALA A 1 153 ? 0.851 -8.258 -24.534 1.00 48.03 153 ALA A N 1
ATOM 1213 C CA . ALA A 1 153 ? 0.029 -7.684 -25.601 1.00 48.03 153 ALA A CA 1
ATOM 1214 C C . ALA A 1 153 ? -1.471 -8.022 -25.467 1.00 48.03 153 ALA A C 1
ATOM 1216 O O . ALA A 1 153 ? -2.283 -7.408 -26.144 1.00 48.03 153 ALA A O 1
ATOM 1217 N N . VAL A 1 154 ? -1.846 -8.984 -24.614 1.00 44.91 154 VAL A N 1
ATOM 1218 C CA . VAL A 1 154 ? -3.212 -9.525 -24.474 1.00 44.91 154 VAL A CA 1
ATOM 1219 C C . VAL A 1 154 ? -3.533 -9.818 -23.005 1.00 44.91 154 VAL A C 1
ATOM 1221 O O . VAL A 1 154 ? -4.042 -10.880 -22.657 1.00 44.91 154 VAL A O 1
ATOM 1224 N N . ASP A 1 155 ? -3.239 -8.874 -22.116 1.00 41.94 155 ASP A N 1
ATOM 1225 C CA . ASP A 1 155 ? -4.161 -8.691 -21.004 1.00 41.94 155 ASP A CA 1
ATOM 1226 C C . ASP A 1 155 ? -4.900 -7.392 -21.286 1.00 41.94 155 ASP A C 1
ATOM 1228 O O . ASP A 1 155 ? -4.304 -6.322 -21.383 1.00 41.94 155 ASP A O 1
ATOM 1232 N N . ASP A 1 156 ? -6.215 -7.507 -21.392 1.00 43.03 156 ASP A N 1
ATOM 1233 C CA . ASP A 1 156 ? -7.212 -6.435 -21.366 1.00 43.03 156 ASP A CA 1
ATOM 1234 C C . ASP A 1 156 ? -7.145 -5.628 -20.035 1.00 43.03 156 ASP A C 1
ATOM 1236 O O . ASP A 1 156 ? -7.960 -4.760 -19.732 1.00 43.03 156 ASP A O 1
ATOM 1240 N N . GLY A 1 157 ? -6.150 -5.946 -19.201 1.00 47.25 157 GLY A N 1
ATOM 1241 C CA . GLY A 1 157 ? -5.517 -5.115 -18.193 1.00 47.25 157 GLY A CA 1
ATOM 1242 C C . GLY A 1 157 ? -4.295 -4.337 -18.697 1.00 47.25 157 GLY A C 1
ATOM 1243 O O . GLY A 1 157 ? -3.318 -4.203 -17.955 1.00 47.25 157 GLY A O 1
ATOM 1244 N N . THR A 1 158 ? -4.333 -3.778 -19.913 1.00 56.06 158 THR A N 1
ATOM 1245 C CA . THR A 1 158 ? -3.454 -2.646 -20.228 1.00 56.06 158 THR A CA 1
ATOM 1246 C C . THR A 1 158 ? -3.659 -1.594 -19.143 1.00 56.06 158 THR A C 1
ATOM 1248 O O . THR A 1 158 ? -4.753 -1.429 -18.604 1.00 56.06 158 THR A O 1
ATOM 1251 N N . VAL A 1 159 ? -2.595 -0.889 -18.766 1.00 58.31 159 VAL A N 1
ATOM 1252 C CA . VAL A 1 159 ? -2.694 0.169 -17.749 1.00 58.31 159 VAL A CA 1
ATOM 1253 C C . VAL A 1 159 ? -3.784 1.180 -18.114 1.00 58.31 159 VAL A C 1
ATOM 1255 O O . VAL A 1 159 ? -4.445 1.677 -17.213 1.00 58.31 159 VAL A O 1
ATOM 1258 N N . GLY A 1 160 ? -4.022 1.388 -19.416 1.00 68.75 160 GLY A N 1
ATOM 1259 C CA . GLY A 1 160 ? -5.171 2.127 -19.945 1.00 68.75 160 GLY A CA 1
ATOM 1260 C C . GLY A 1 160 ? -6.496 1.487 -19.571 1.00 68.75 160 GLY A C 1
ATOM 1261 O O . GLY A 1 160 ? -7.228 2.070 -18.787 1.00 68.75 160 GLY A O 1
ATOM 1262 N N . GLY A 1 161 ? -6.749 0.238 -19.973 1.00 74.19 161 GLY A N 1
ATOM 1263 C CA . GLY A 1 161 ? -8.001 -0.446 -19.633 1.00 74.19 161 GLY A CA 1
ATOM 1264 C C . GLY A 1 161 ? -8.263 -0.564 -18.124 1.00 74.19 161 GLY A C 1
ATOM 1265 O O . GLY A 1 161 ? -9.405 -0.467 -17.679 1.00 74.19 161 GLY A O 1
ATOM 1266 N N . GLN A 1 162 ? -7.225 -0.726 -17.295 1.00 77.56 162 GLN A N 1
ATOM 1267 C CA . GLN A 1 162 ? -7.378 -0.698 -15.834 1.00 77.56 162 GLN A CA 1
ATOM 1268 C C . GLN A 1 162 ? -7.691 0.702 -15.297 1.00 77.56 162 GLN A C 1
ATOM 1270 O O . GLN A 1 162 ? -8.459 0.824 -14.339 1.00 77.56 162 GLN A O 1
ATOM 1275 N N . LEU A 1 163 ? -7.090 1.741 -15.879 1.00 83.25 163 LEU A N 1
ATOM 1276 C CA . LEU A 1 163 ? -7.350 3.127 -15.516 1.00 83.25 163 LEU A CA 1
ATOM 1277 C C . LEU A 1 163 ? -8.760 3.542 -15.940 1.00 83.25 163 LEU A C 1
ATOM 1279 O O . LEU A 1 163 ? -9.481 4.077 -15.109 1.00 83.25 163 LEU A O 1
ATOM 1283 N N . ASP A 1 164 ? -9.192 3.181 -17.144 1.00 83.75 164 ASP A N 1
ATOM 1284 C CA . ASP A 1 164 ? -10.535 3.448 -17.666 1.00 83.75 164 ASP A CA 1
ATOM 1285 C C . ASP A 1 164 ? -11.608 2.759 -16.828 1.00 83.75 164 ASP A C 1
ATOM 1287 O O . ASP A 1 164 ? -12.561 3.392 -16.379 1.00 83.75 164 ASP A O 1
ATOM 1291 N N . ARG A 1 165 ? -11.412 1.473 -16.502 1.00 87.50 165 ARG A N 1
ATOM 1292 C CA . ARG A 1 165 ? -12.304 0.748 -15.580 1.00 87.50 165 ARG A CA 1
ATOM 1293 C C . ARG A 1 165 ? -12.348 1.398 -14.200 1.00 87.50 165 ARG A C 1
ATOM 1295 O O . ARG A 1 165 ? -13.385 1.355 -13.540 1.00 87.50 165 ARG A O 1
ATOM 1302 N N . ARG A 1 166 ? -11.234 1.974 -13.731 1.00 91.38 166 ARG A N 1
ATOM 1303 C CA . ARG A 1 166 ? -11.188 2.675 -12.442 1.00 91.38 166 ARG A CA 1
ATOM 1304 C C . ARG A 1 166 ? -11.890 4.031 -12.514 1.00 91.38 166 ARG A C 1
ATOM 1306 O O . ARG A 1 166 ? -12.637 4.326 -11.589 1.00 91.38 166 ARG A O 1
ATOM 1313 N N . ILE A 1 167 ? -11.688 4.804 -13.579 1.00 93.31 167 ILE A N 1
ATOM 1314 C CA . ILE A 1 167 ? -12.388 6.070 -13.842 1.00 93.31 167 ILE A CA 1
ATOM 1315 C C . ILE A 1 167 ? -13.894 5.820 -13.867 1.00 93.31 167 ILE A C 1
ATOM 1317 O O . ILE A 1 167 ? -14.634 6.474 -13.139 1.00 93.31 167 ILE A O 1
ATOM 1321 N N . GLU A 1 168 ? -14.340 4.811 -14.614 1.00 94.75 168 GLU A N 1
ATOM 1322 C CA . GLU A 1 168 ? -15.759 4.478 -14.725 1.00 94.75 168 GLU A CA 1
ATOM 1323 C C . GLU A 1 168 ? -16.357 4.026 -13.385 1.00 94.75 168 GLU A C 1
ATOM 1325 O O . GLU A 1 168 ? -17.438 4.466 -12.992 1.00 94.75 168 GLU A O 1
ATOM 1330 N N . ALA A 1 169 ? -15.624 3.216 -12.613 1.00 93.69 169 ALA A N 1
ATOM 1331 C CA . ALA A 1 169 ? -16.055 2.828 -11.273 1.00 93.69 169 ALA A CA 1
ATOM 1332 C C . ALA A 1 169 ? -16.221 4.047 -10.345 1.00 93.69 169 ALA A C 1
ATOM 1334 O O . ALA A 1 169 ? -17.237 4.152 -9.658 1.00 93.69 169 ALA A O 1
ATOM 1335 N N . VAL A 1 170 ? -15.266 4.984 -10.354 1.00 95.75 170 VAL A N 1
ATOM 1336 C CA . VAL A 1 170 ? -15.312 6.206 -9.531 1.00 95.75 170 VAL A CA 1
ATOM 1337 C C . VAL A 1 170 ? -16.443 7.141 -9.983 1.00 95.75 170 VAL A C 1
ATOM 1339 O O . VAL A 1 170 ? -17.157 7.673 -9.135 1.00 95.75 170 VAL A O 1
ATOM 1342 N N . ARG A 1 171 ? -16.690 7.279 -11.295 1.00 97.06 171 ARG A N 1
ATOM 1343 C CA . ARG A 1 171 ? -17.853 8.016 -11.833 1.00 97.06 171 ARG A CA 1
ATOM 1344 C C . ARG A 1 171 ? -19.172 7.423 -11.347 1.00 97.06 171 ARG A C 1
ATOM 1346 O O . ARG A 1 171 ? -20.021 8.151 -10.837 1.00 97.06 171 ARG A O 1
ATOM 1353 N N . SER A 1 172 ? -19.314 6.098 -11.421 1.00 95.31 172 SER A N 1
ATOM 1354 C CA . SER A 1 172 ? -20.524 5.410 -10.957 1.00 95.31 172 SER A CA 1
ATOM 1355 C C . SER A 1 172 ? -20.758 5.572 -9.446 1.00 95.31 172 SER A C 1
ATOM 1357 O O . SER A 1 172 ? -21.899 5.733 -9.004 1.00 95.31 172 SER A O 1
ATOM 1359 N N . GLU A 1 173 ? -19.686 5.589 -8.643 1.00 96.75 173 GLU A N 1
ATOM 1360 C CA . GLU A 1 173 ? -19.759 5.846 -7.203 1.00 96.75 173 GLU A CA 1
ATOM 1361 C C . GLU A 1 173 ? -20.172 7.296 -6.913 1.00 96.75 173 GLU A C 1
ATOM 1363 O O . GLU A 1 173 ? -21.035 7.530 -6.062 1.00 96.75 173 GLU A O 1
ATOM 1368 N N . LEU A 1 174 ? -19.625 8.262 -7.657 1.00 97.75 174 LEU A N 1
ATOM 1369 C CA . LEU A 1 174 ? -19.979 9.675 -7.530 1.00 97.75 174 LEU A CA 1
ATOM 1370 C C . LEU A 1 174 ? -21.462 9.917 -7.848 1.00 97.75 174 LEU A C 1
ATOM 1372 O O . LEU A 1 174 ? -22.159 10.561 -7.062 1.00 97.75 174 LEU A O 1
ATOM 1376 N N . GLU A 1 175 ? -21.975 9.344 -8.941 1.00 97.94 175 GLU A N 1
ATOM 1377 C CA . GLU A 1 175 ? -23.404 9.401 -9.276 1.00 97.94 175 GLU A CA 1
ATOM 1378 C C . GLU A 1 175 ? -24.276 8.785 -8.177 1.00 97.94 175 GLU A C 1
ATOM 1380 O O . GLU A 1 175 ? -25.331 9.320 -7.818 1.00 97.94 175 GLU A O 1
ATOM 1385 N N . HIS A 1 176 ? -23.847 7.650 -7.618 1.00 97.38 176 HIS A N 1
ATOM 1386 C CA . HIS A 1 176 ? -24.576 6.992 -6.543 1.00 97.38 176 HIS A CA 1
ATOM 1387 C C . HIS A 1 176 ? -24.653 7.873 -5.288 1.00 97.38 176 HIS A C 1
ATOM 1389 O O . HIS A 1 176 ? -25.736 8.030 -4.718 1.00 97.38 176 HIS A O 1
ATOM 1395 N N . LEU A 1 177 ? -23.541 8.497 -4.886 1.00 97.00 177 LEU A N 1
ATOM 1396 C CA . LEU A 1 177 ? -23.496 9.423 -3.749 1.00 97.00 177 LEU A CA 1
ATOM 1397 C C . LEU A 1 177 ? -24.354 10.670 -3.990 1.00 97.00 177 LEU A C 1
ATOM 1399 O O . LEU A 1 177 ? -25.038 11.126 -3.074 1.00 97.00 177 LEU A O 1
ATOM 1403 N N . GLN A 1 178 ? -24.393 11.195 -5.217 1.00 97.88 178 GLN A N 1
ATOM 1404 C CA . GLN A 1 178 ? -25.275 12.312 -5.566 1.00 97.88 178 GLN A CA 1
ATOM 1405 C C . GLN A 1 178 ? -26.759 11.941 -5.411 1.00 97.88 178 GLN A C 1
ATOM 1407 O O . GLN A 1 178 ? -27.515 12.703 -4.804 1.00 97.88 178 GLN A O 1
ATOM 1412 N N . ARG A 1 179 ? -27.169 10.744 -5.861 1.00 98.25 179 ARG A N 1
ATOM 1413 C CA . ARG A 1 179 ? -28.539 10.236 -5.652 1.00 98.25 179 ARG A CA 1
ATOM 1414 C C . ARG A 1 179 ? -28.852 10.027 -4.167 1.00 98.25 179 ARG A C 1
ATOM 1416 O O . ARG A 1 179 ? -29.942 10.378 -3.724 1.00 98.25 179 ARG A O 1
ATOM 1423 N N . GLN A 1 180 ? -27.915 9.485 -3.383 1.00 97.25 180 GLN A N 1
ATOM 1424 C CA . GLN A 1 180 ? -28.092 9.330 -1.932 1.00 97.25 180 GLN A CA 1
ATOM 1425 C C . GLN A 1 180 ? -28.242 10.681 -1.224 1.00 97.25 180 GLN A C 1
ATOM 1427 O O . GLN A 1 180 ? -29.105 10.826 -0.363 1.00 97.25 180 GLN A O 1
ATOM 1432 N N . LYS A 1 181 ? -27.450 11.686 -1.615 1.00 98.00 181 LYS A N 1
ATOM 1433 C CA . LYS A 1 181 ? -27.552 13.045 -1.074 1.00 98.00 181 LYS A CA 1
ATOM 1434 C C . LYS A 1 181 ? -28.933 13.644 -1.344 1.00 98.00 181 LYS A C 1
ATOM 1436 O O . LYS A 1 181 ? -29.522 14.205 -0.430 1.00 98.00 181 LYS A O 1
ATOM 1441 N N . GLN A 1 182 ? -29.452 13.514 -2.567 1.00 97.94 182 GLN A N 1
ATOM 1442 C CA . GLN A 1 182 ? -30.791 14.010 -2.915 1.00 97.94 182 GLN A CA 1
ATOM 1443 C C . GLN A 1 182 ? -31.888 13.342 -2.076 1.00 97.94 182 GLN A C 1
ATOM 1445 O O . GLN A 1 182 ? -32.788 14.033 -1.611 1.00 97.94 182 GLN A O 1
ATOM 1450 N N . ARG A 1 183 ? -31.786 12.029 -1.823 1.00 98.00 183 ARG A N 1
ATOM 1451 C CA . ARG A 1 183 ? -32.722 11.308 -0.940 1.00 98.00 183 ARG A CA 1
ATOM 1452 C C . ARG A 1 183 ? -32.652 11.801 0.503 1.00 98.00 183 ARG A C 1
ATOM 1454 O O . ARG A 1 183 ? -33.683 12.158 1.050 1.00 98.00 183 ARG A O 1
ATOM 1461 N N . ALA A 1 184 ? -31.451 11.921 1.068 1.00 96.88 184 ALA A N 1
ATOM 1462 C CA . ALA A 1 184 ? -31.273 12.423 2.431 1.00 96.88 184 ALA A CA 1
ATOM 1463 C C . ALA A 1 184 ? -31.787 13.866 2.600 1.00 96.88 184 ALA A C 1
ATOM 1465 O O . ALA A 1 184 ? -32.314 14.211 3.649 1.00 96.88 184 ALA A O 1
ATOM 1466 N N . VAL A 1 185 ? -31.660 14.714 1.571 1.00 97.75 185 VAL A N 1
ATOM 1467 C CA . VAL A 1 185 ? -32.249 16.066 1.579 1.00 97.75 185 VAL A CA 1
ATOM 1468 C C . VAL A 1 185 ? -33.777 16.007 1.523 1.00 97.75 185 VAL A C 1
ATOM 1470 O O . VAL A 1 185 ? -34.426 16.737 2.262 1.00 97.75 185 VAL A O 1
ATOM 1473 N N . ALA A 1 186 ? -34.350 15.136 0.688 1.00 96.81 186 ALA A N 1
ATOM 1474 C CA . ALA A 1 186 ? -35.800 14.954 0.604 1.00 96.81 186 ALA A CA 1
ATOM 1475 C C . ALA A 1 186 ? -36.409 14.389 1.902 1.00 96.81 186 ALA A C 1
ATOM 1477 O O . ALA A 1 186 ? -37.562 14.670 2.208 1.00 96.81 186 ALA A O 1
ATOM 1478 N N . GLU A 1 187 ? -35.632 13.618 2.663 1.00 98.00 187 GLU A N 1
ATOM 1479 C CA . GLU A 1 187 ? -35.992 13.074 3.980 1.00 98.00 187 GLU A CA 1
ATOM 1480 C C . GLU A 1 187 ? -35.660 14.039 5.140 1.00 98.00 187 GLU A C 1
ATOM 1482 O O . GLU A 1 187 ? -35.812 13.675 6.301 1.00 98.00 187 GLU A O 1
ATOM 1487 N N . GLU A 1 188 ? -35.210 15.268 4.842 1.00 96.50 188 GLU A N 1
ATOM 1488 C CA . GLU A 1 188 ? -34.806 16.298 5.818 1.00 96.50 188 GLU A CA 1
ATOM 1489 C C . GLU A 1 188 ? -33.648 15.880 6.755 1.00 96.50 188 GLU A C 1
ATOM 1491 O O . GLU A 1 188 ? -33.367 16.515 7.775 1.00 96.50 188 GLU A O 1
ATOM 1496 N N . GLU A 1 189 ? -32.884 14.850 6.387 1.00 97.31 189 GLU A N 1
ATOM 1497 C CA . GLU A 1 189 ? -31.721 14.360 7.129 1.00 97.31 189 GLU A CA 1
ATOM 1498 C C . GLU A 1 189 ? -30.456 15.178 6.800 1.00 97.31 189 GLU A C 1
ATOM 1500 O O . GLU A 1 189 ? -29.458 14.677 6.269 1.00 97.31 189 GLU A O 1
ATOM 1505 N N . TYR A 1 190 ? -30.459 16.474 7.124 1.00 95.25 190 TYR A N 1
ATOM 1506 C CA . TYR A 1 190 ? -29.397 17.408 6.712 1.00 95.25 190 TYR A CA 1
ATOM 1507 C C . TYR A 1 190 ? -27.987 17.017 7.185 1.00 95.25 190 TYR A C 1
ATOM 1509 O O . TYR A 1 190 ? -27.009 17.226 6.462 1.00 95.25 190 TYR A O 1
ATOM 1517 N N . HIS A 1 191 ? -27.854 16.406 8.366 1.00 95.44 191 HIS A N 1
ATOM 1518 C CA . HIS A 1 191 ? -26.563 15.905 8.850 1.00 95.44 191 HIS A CA 1
ATOM 1519 C C . HIS A 1 191 ? -26.034 14.742 7.997 1.00 95.44 191 HIS A C 1
ATOM 1521 O O . HIS A 1 191 ? -24.841 14.695 7.681 1.00 95.44 191 HIS A O 1
ATOM 1527 N N . GLN A 1 192 ? -26.919 13.841 7.566 1.00 95.38 192 GLN A N 1
ATOM 1528 C CA . GLN A 1 192 ? -26.580 12.742 6.665 1.00 95.38 192 GLN A CA 1
ATOM 1529 C C . GLN A 1 192 ? -26.231 13.272 5.273 1.00 95.38 192 GLN A C 1
ATOM 1531 O O . GLN A 1 192 ? -25.195 12.901 4.718 1.00 95.38 192 GLN A O 1
ATOM 1536 N N . ALA A 1 193 ? -27.014 14.218 4.748 1.00 96.75 193 ALA A N 1
ATOM 1537 C CA . ALA A 1 193 ? -26.724 14.885 3.482 1.00 96.75 193 ALA A CA 1
ATOM 1538 C C . ALA A 1 193 ? -25.359 15.603 3.492 1.00 96.75 193 ALA A C 1
ATOM 1540 O O . ALA A 1 193 ? -24.615 15.530 2.511 1.00 96.75 193 ALA A O 1
ATOM 1541 N N . ALA A 1 194 ? -24.990 16.252 4.604 1.00 96.12 194 ALA A N 1
ATOM 1542 C CA . ALA A 1 194 ? -23.684 16.890 4.772 1.00 96.12 194 ALA A CA 1
ATOM 1543 C C . ALA A 1 194 ? -22.529 15.870 4.800 1.00 96.12 194 ALA A C 1
ATOM 1545 O O . ALA A 1 194 ? -21.492 16.100 4.177 1.00 96.12 194 ALA A O 1
ATOM 1546 N N . SER A 1 195 ? -22.713 14.727 5.468 1.00 96.62 195 SER A N 1
ATOM 1547 C CA . SER A 1 195 ? -21.734 13.628 5.476 1.00 96.62 195 SER A CA 1
ATOM 1548 C C . SER A 1 195 ? -21.540 13.020 4.079 1.00 96.62 195 SER A C 1
ATOM 1550 O O . SER A 1 195 ? -20.408 12.859 3.616 1.00 96.62 195 SER A O 1
ATOM 1552 N N . ILE A 1 196 ? -22.637 12.770 3.352 1.00 96.62 196 ILE A N 1
ATOM 1553 C CA . ILE A 1 196 ? -22.599 12.269 1.968 1.00 96.62 196 ILE A CA 1
ATOM 1554 C C . ILE A 1 196 ? -21.915 13.284 1.043 1.00 96.62 196 ILE A C 1
ATOM 1556 O O . ILE A 1 196 ? -21.112 12.888 0.201 1.00 96.62 196 ILE A O 1
ATOM 1560 N N . LYS A 1 197 ? -22.168 14.590 1.222 1.00 97.81 197 LYS A N 1
ATOM 1561 C CA . LYS A 1 197 ? -21.501 15.653 0.455 1.00 97.81 197 LYS A CA 1
ATOM 1562 C C . LYS A 1 197 ? -19.978 15.607 0.628 1.00 97.81 197 LYS A C 1
ATOM 1564 O O . LYS A 1 197 ? -19.278 15.599 -0.377 1.00 97.81 197 LYS A O 1
ATOM 1569 N N . LYS A 1 198 ? -19.476 15.501 1.865 1.00 97.75 198 LYS A N 1
ATOM 1570 C CA . LYS A 1 198 ? -18.028 15.382 2.128 1.00 97.75 198 LYS A CA 1
ATOM 1571 C C . LYS A 1 198 ? -17.419 14.159 1.437 1.00 97.75 198 LYS A C 1
ATOM 1573 O O . LYS A 1 198 ? -16.341 14.245 0.864 1.00 97.75 198 LYS A O 1
ATOM 1578 N N . ARG A 1 199 ? -18.120 13.019 1.448 1.00 96.94 199 ARG A N 1
ATOM 1579 C CA . ARG A 1 199 ? -17.670 11.815 0.729 1.00 96.94 199 ARG A CA 1
ATOM 1580 C C . ARG A 1 199 ? -17.653 12.019 -0.786 1.00 96.94 199 ARG A C 1
ATOM 1582 O O . ARG A 1 199 ? -16.703 11.592 -1.429 1.00 96.94 199 ARG A O 1
ATOM 1589 N N . ALA A 1 200 ? -18.669 12.676 -1.342 1.00 97.25 200 ALA A N 1
ATOM 1590 C CA . ALA A 1 200 ? -18.729 12.975 -2.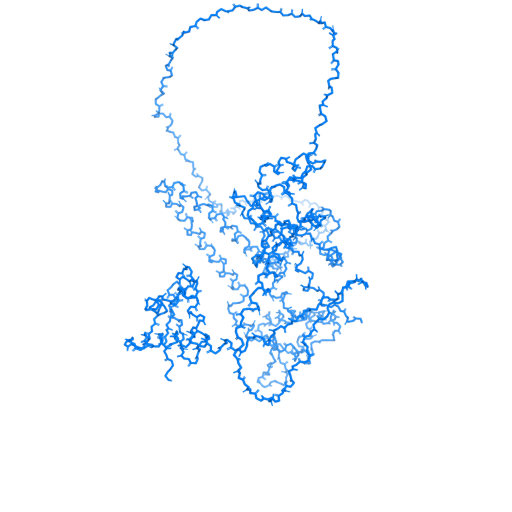769 1.00 97.25 200 ALA A CA 1
ATOM 1591 C C . ALA A 1 200 ? -17.576 13.892 -3.216 1.00 97.25 200 ALA A C 1
ATOM 1593 O O . ALA A 1 200 ? -17.004 13.639 -4.267 1.00 97.25 200 ALA A O 1
ATOM 1594 N N . GLU A 1 201 ? -17.194 14.886 -2.405 1.00 97.38 201 GLU A N 1
ATOM 1595 C CA . GLU A 1 201 ? -16.050 15.777 -2.678 1.00 97.38 201 GLU A CA 1
ATOM 1596 C C . GLU A 1 201 ? -14.710 15.017 -2.730 1.00 97.38 201 GLU A C 1
ATOM 1598 O O . GLU A 1 201 ? -13.867 15.285 -3.585 1.00 97.38 201 GLU A O 1
ATOM 1603 N N . VAL A 1 202 ? -14.521 14.017 -1.862 1.00 96.31 202 VAL A N 1
ATOM 1604 C CA . VAL A 1 202 ? -13.325 13.154 -1.895 1.00 96.31 202 VAL A CA 1
ATOM 1605 C C . VAL A 1 202 ? -13.300 12.289 -3.160 1.00 96.31 202 VAL A C 1
ATOM 1607 O O . VAL A 1 202 ? -12.263 12.176 -3.811 1.00 96.31 202 VAL A O 1
ATOM 1610 N N . VAL A 1 203 ? -14.441 11.701 -3.536 1.00 96.00 203 VAL A N 1
ATOM 1611 C CA . VAL A 1 203 ? -14.557 10.861 -4.743 1.00 96.00 203 VAL A CA 1
ATOM 1612 C C . VAL A 1 203 ? -14.393 11.696 -6.019 1.00 96.00 203 VAL A C 1
ATOM 1614 O O . VAL A 1 203 ? -13.749 11.236 -6.960 1.00 96.00 203 VAL A O 1
ATOM 1617 N N . SER A 1 204 ? -14.900 12.934 -6.060 1.00 97.12 204 SER A N 1
ATOM 1618 C CA . SER A 1 204 ? -14.686 13.833 -7.202 1.00 97.12 204 SER A CA 1
ATOM 1619 C C . SER A 1 204 ? -13.220 14.240 -7.351 1.00 97.12 204 SER A C 1
ATOM 1621 O O . SER A 1 204 ? -12.717 14.255 -8.469 1.00 97.12 204 SER A O 1
ATOM 1623 N N . ALA A 1 205 ? -12.508 14.489 -6.246 1.00 95.38 205 ALA A N 1
ATOM 1624 C CA . ALA A 1 205 ? -11.070 14.761 -6.293 1.00 95.38 205 ALA A CA 1
ATOM 1625 C C . ALA A 1 205 ? -10.262 13.541 -6.786 1.00 95.38 205 ALA A C 1
ATOM 1627 O O . ALA A 1 205 ? -9.310 13.697 -7.552 1.00 95.38 205 ALA A O 1
ATOM 1628 N N . GLU A 1 206 ? -10.651 12.314 -6.403 1.00 93.94 206 GLU A N 1
ATOM 1629 C CA . GLU A 1 206 ? -10.053 11.092 -6.966 1.00 93.94 206 GLU A CA 1
ATOM 1630 C C . GLU A 1 206 ? -10.314 10.990 -8.478 1.00 93.94 206 GLU A C 1
ATOM 1632 O O . GLU A 1 206 ? -9.406 10.624 -9.226 1.00 93.94 206 GLU A O 1
ATOM 1637 N N . LEU A 1 207 ? -11.521 11.333 -8.939 1.00 96.19 207 LEU A N 1
ATOM 1638 C CA . LEU A 1 207 ? -11.868 11.307 -10.359 1.00 96.19 207 LEU A CA 1
ATOM 1639 C C . LEU A 1 207 ? -11.010 12.280 -11.178 1.00 96.19 207 LEU A C 1
ATOM 1641 O O . LEU A 1 207 ? -10.415 11.861 -12.168 1.00 96.19 207 LEU A O 1
ATOM 1645 N N . GLU A 1 208 ? -10.898 13.538 -10.746 1.00 95.00 208 GLU A N 1
ATOM 1646 C CA . GLU A 1 208 ? -10.072 14.554 -11.417 1.00 95.00 208 GLU A CA 1
ATOM 1647 C C . GLU A 1 208 ? -8.605 14.115 -11.516 1.00 95.00 208 GLU A C 1
ATOM 1649 O O . GLU A 1 208 ? -7.970 14.258 -12.564 1.00 95.00 208 GLU A O 1
ATOM 1654 N N . MET A 1 209 ? -8.074 13.507 -10.450 1.00 93.81 209 MET A N 1
ATOM 1655 C CA . MET A 1 209 ? -6.723 12.949 -10.442 1.00 93.81 209 MET A CA 1
ATOM 1656 C C . MET A 1 209 ? -6.570 11.815 -11.469 1.00 93.81 209 MET A C 1
ATOM 1658 O O . MET A 1 209 ? -5.591 11.787 -12.214 1.00 93.81 209 MET A O 1
ATOM 1662 N N . LEU A 1 210 ? -7.526 10.882 -11.539 1.00 91.62 210 LEU A N 1
ATOM 1663 C CA . LEU A 1 210 ? -7.480 9.762 -12.486 1.00 91.62 210 LEU A CA 1
ATOM 1664 C C . LEU A 1 210 ? -7.634 10.220 -13.942 1.00 91.62 210 LEU A C 1
ATOM 1666 O O . LEU A 1 210 ? -6.961 9.686 -14.823 1.00 91.62 210 LEU A O 1
ATOM 1670 N N . GLU A 1 211 ? -8.483 11.211 -14.205 1.00 92.50 211 GLU A N 1
ATOM 1671 C CA . GLU A 1 211 ? -8.636 11.810 -15.534 1.00 92.50 211 GLU A CA 1
ATOM 1672 C C . GLU A 1 211 ? -7.381 12.588 -15.952 1.00 92.50 211 GLU A C 1
ATOM 1674 O O . GLU A 1 211 ? -6.965 12.508 -17.111 1.00 92.50 211 GLU A O 1
ATOM 1679 N N . GLY A 1 212 ? -6.727 13.278 -15.011 1.00 89.06 212 GLY A N 1
ATOM 1680 C CA . GLY A 1 212 ? -5.413 13.889 -15.216 1.00 89.06 212 GLY A CA 1
ATOM 1681 C C . GLY A 1 212 ? -4.344 12.852 -15.565 1.00 89.06 212 GLY A C 1
ATOM 1682 O O . GLY A 1 212 ? -3.624 13.014 -16.550 1.00 89.06 212 GLY A O 1
ATOM 1683 N N . GLN A 1 213 ? -4.303 11.738 -14.828 1.00 84.12 213 GLN A N 1
ATOM 1684 C CA . GLN A 1 213 ? -3.434 10.600 -15.130 1.00 84.12 213 GLN A CA 1
ATOM 1685 C C . GLN A 1 213 ? -3.716 10.041 -16.530 1.00 84.12 213 GLN A C 1
ATOM 1687 O O . GLN A 1 213 ? -2.787 9.798 -17.296 1.00 84.12 213 GLN A O 1
ATOM 1692 N N . HIS A 1 214 ? -4.986 9.856 -16.894 1.00 87.25 214 HIS A N 1
ATOM 1693 C CA . HIS A 1 214 ? -5.365 9.353 -18.213 1.00 87.25 214 HIS A CA 1
ATOM 1694 C C . HIS A 1 214 ? -4.910 10.308 -19.324 1.00 87.25 214 HIS A C 1
ATOM 1696 O O . HIS A 1 214 ? -4.32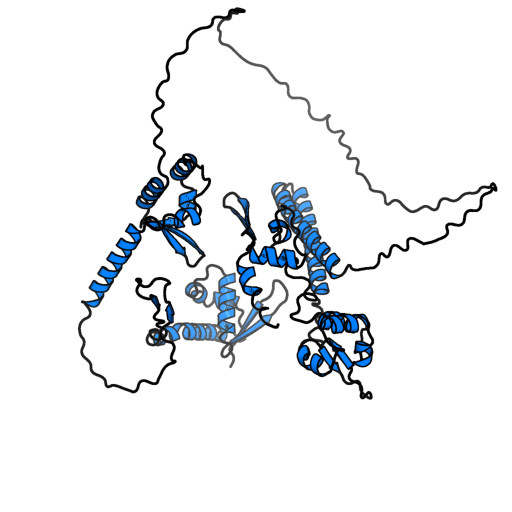0 9.872 -20.313 1.00 87.25 214 HIS A O 1
ATOM 1702 N N . ARG A 1 215 ? -5.091 11.620 -19.128 1.00 86.69 215 ARG A N 1
ATOM 1703 C CA . ARG A 1 215 ? -4.615 12.651 -20.058 1.00 86.69 215 ARG A CA 1
ATOM 1704 C C . ARG A 1 215 ? -3.092 12.645 -20.201 1.00 86.69 215 ARG A C 1
ATOM 1706 O O . ARG A 1 215 ? -2.615 12.786 -21.311 1.00 86.69 215 ARG A O 1
ATOM 1713 N N . LEU A 1 216 ? -2.331 12.429 -19.130 1.00 80.50 216 LEU A N 1
ATOM 1714 C CA . LEU A 1 216 ? -0.864 12.336 -19.199 1.00 80.50 216 LEU A CA 1
ATOM 1715 C C . LEU A 1 216 ? -0.361 11.045 -19.864 1.00 80.50 216 LEU A C 1
ATOM 1717 O O . LEU A 1 216 ? 0.738 11.019 -20.411 1.00 80.50 216 LEU A O 1
ATOM 1721 N N . LEU A 1 217 ? -1.125 9.954 -19.767 1.00 75.38 217 LEU A N 1
ATOM 1722 C CA . LEU A 1 217 ? -0.728 8.646 -20.292 1.00 75.38 217 LEU A CA 1
ATOM 1723 C C . LEU A 1 217 ? -1.097 8.436 -21.759 1.00 75.38 217 LEU A C 1
ATOM 1725 O O . LEU A 1 217 ? -0.373 7.734 -22.464 1.00 75.38 217 LEU A O 1
ATOM 1729 N N . PHE A 1 218 ? -2.225 9.001 -22.187 1.00 79.50 218 PHE A N 1
ATOM 1730 C CA . PHE A 1 218 ? -2.808 8.770 -23.511 1.00 79.50 218 PHE A CA 1
ATOM 1731 C C . PHE A 1 218 ? -3.052 10.058 -24.295 1.00 79.50 218 PHE A C 1
ATOM 1733 O O . PHE A 1 218 ? -3.364 9.999 -25.480 1.00 79.50 218 PHE A O 1
ATOM 1740 N N . GLY A 1 219 ? -2.919 11.218 -23.653 1.00 69.62 219 GLY A N 1
ATOM 1741 C CA . GLY A 1 219 ? -2.969 12.511 -24.314 1.00 69.62 219 GLY A CA 1
ATOM 1742 C C . GLY A 1 219 ? -1.571 12.939 -24.721 1.00 69.62 219 GLY A C 1
ATOM 1743 O O . GLY A 1 219 ? -0.898 13.632 -23.967 1.00 69.62 219 GLY A O 1
ATOM 1744 N N . ASP A 1 220 ? -1.153 12.552 -25.922 1.00 50.53 220 ASP A N 1
ATOM 1745 C CA . ASP A 1 220 ? -0.038 13.210 -26.596 1.00 50.53 220 ASP A CA 1
ATOM 1746 C C . ASP A 1 220 ? -0.420 13.474 -28.062 1.00 50.53 220 ASP A C 1
ATOM 1748 O O . ASP A 1 220 ? -0.702 12.548 -28.821 1.00 50.53 220 ASP A O 1
ATOM 1752 N N . GLY A 1 221 ? -0.441 14.756 -28.441 1.00 51.84 221 GLY A N 1
ATOM 1753 C CA . GLY A 1 221 ? 0.044 15.174 -29.758 1.00 51.84 221 GLY A CA 1
ATOM 1754 C C . GLY A 1 221 ? -0.890 15.208 -30.973 1.00 51.84 221 GLY A C 1
ATOM 1755 O O . GLY A 1 221 ? -0.408 14.901 -32.057 1.00 51.84 221 GLY A O 1
ATOM 1756 N N . VAL A 1 222 ? -2.153 15.641 -30.871 1.00 46.22 222 VAL A N 1
ATOM 1757 C CA . VAL A 1 222 ? -2.884 16.144 -32.061 1.00 46.22 222 VAL A CA 1
ATOM 1758 C C . VAL A 1 222 ? -3.691 17.398 -31.721 1.00 46.22 222 VAL A C 1
ATOM 1760 O O . VAL A 1 222 ? -4.915 17.399 -31.723 1.00 46.22 222 VAL A O 1
ATOM 1763 N N . ASP A 1 223 ? -2.986 18.477 -31.408 1.00 43.34 223 ASP A N 1
ATOM 1764 C CA . ASP A 1 223 ? -3.448 19.804 -31.816 1.00 43.34 223 ASP A CA 1
ATOM 1765 C C . ASP A 1 223 ? -2.211 20.560 -32.304 1.00 43.34 223 ASP A C 1
ATOM 1767 O O . ASP A 1 223 ? -1.645 21.431 -31.643 1.00 43.34 223 ASP A O 1
ATOM 1771 N N . GLU A 1 224 ? -1.704 20.096 -33.453 1.00 44.91 224 GLU A N 1
ATOM 1772 C CA . GLU A 1 224 ? -0.956 20.965 -34.347 1.00 44.91 224 GLU A CA 1
ATOM 1773 C C . GLU A 1 224 ? -1.867 22.150 -34.647 1.00 44.91 224 GLU A C 1
ATOM 1775 O O . GLU A 1 224 ? -2.820 22.063 -35.422 1.00 44.91 224 GLU A O 1
ATOM 1780 N N . THR A 1 225 ? -1.534 23.282 -34.044 1.00 45.41 225 THR A N 1
ATOM 1781 C CA . THR A 1 225 ? -1.794 24.594 -34.607 1.00 45.41 225 THR A CA 1
ATOM 1782 C C . THR A 1 225 ? -1.219 24.638 -36.023 1.00 45.41 225 THR A C 1
ATOM 1784 O O . THR A 1 225 ? -0.115 25.120 -36.269 1.00 45.41 225 THR A O 1
ATOM 1787 N N . ILE A 1 226 ? -2.018 24.177 -36.985 1.00 46.94 226 ILE A N 1
ATOM 1788 C CA . ILE A 1 226 ? -2.003 24.637 -38.371 1.00 46.94 226 ILE A CA 1
ATOM 1789 C C . ILE A 1 226 ? -2.499 26.091 -38.327 1.00 46.94 226 ILE A C 1
ATOM 1791 O O . ILE A 1 226 ? -3.643 26.410 -38.634 1.00 46.94 226 ILE A O 1
ATOM 1795 N N . GLY A 1 227 ? -1.633 26.976 -37.832 1.00 40.47 227 GLY A N 1
ATOM 1796 C CA . GLY A 1 227 ? -1.713 28.417 -38.011 1.00 40.47 227 GLY A CA 1
ATOM 1797 C C . GLY A 1 227 ? -0.910 28.755 -39.256 1.00 40.47 227 GLY A C 1
ATOM 1798 O O . GLY A 1 227 ? 0.312 28.848 -39.204 1.00 40.47 227 GLY A O 1
ATOM 1799 N N . GLU A 1 228 ? -1.618 28.845 -40.374 1.00 43.06 228 GLU A N 1
ATOM 1800 C CA . GLU A 1 228 ? -1.117 29.056 -41.726 1.00 43.06 228 GLU A CA 1
ATOM 1801 C C . GLU A 1 228 ? -0.045 30.157 -41.845 1.00 43.06 228 GLU A C 1
ATOM 1803 O O . GLU A 1 228 ? -0.300 31.345 -41.647 1.00 43.06 228 GLU A O 1
ATOM 1808 N N . GLU A 1 229 ? 1.131 29.772 -42.346 1.00 43.06 229 GLU A N 1
ATOM 1809 C CA . GLU A 1 229 ? 1.906 30.625 -43.244 1.00 43.06 229 GLU A CA 1
ATOM 1810 C C . GLU A 1 229 ? 1.095 30.852 -44.531 1.00 43.06 229 GLU A C 1
ATOM 1812 O O . GLU A 1 229 ? 1.166 30.066 -45.479 1.00 43.06 229 GLU A O 1
ATOM 1817 N N . ARG A 1 230 ? 0.343 31.955 -44.609 1.00 38.94 230 ARG A N 1
ATOM 1818 C CA . ARG A 1 230 ? -0.099 32.516 -45.894 1.00 38.94 230 ARG A CA 1
ATOM 1819 C C . ARG A 1 230 ? 0.064 34.035 -45.948 1.00 38.94 230 ARG A C 1
ATOM 1821 O O . ARG A 1 230 ? -0.714 34.799 -45.402 1.00 38.94 230 ARG A O 1
ATOM 1828 N N . HIS A 1 231 ? 1.064 34.418 -46.742 1.00 37.12 231 HIS A N 1
ATOM 1829 C CA . HIS A 1 231 ? 1.078 35.577 -47.641 1.00 37.12 231 HIS A CA 1
ATOM 1830 C C . HIS A 1 231 ? 1.137 36.982 -47.021 1.00 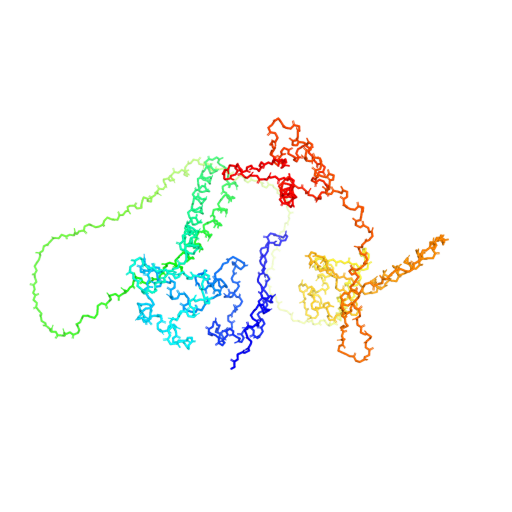37.12 231 HIS A C 1
ATOM 1832 O O . HIS A 1 231 ? 0.172 37.736 -47.016 1.00 37.12 231 HIS A O 1
ATOM 1838 N N . ALA A 1 232 ? 2.365 37.422 -46.735 1.00 39.44 232 ALA A N 1
ATOM 1839 C CA . ALA A 1 232 ? 2.735 38.818 -46.944 1.00 39.44 232 ALA A CA 1
ATOM 1840 C C . ALA A 1 232 ? 2.936 39.073 -48.454 1.00 39.44 232 ALA A C 1
ATOM 1842 O O . ALA A 1 232 ? 4.039 38.944 -48.988 1.00 39.44 232 ALA A O 1
ATOM 1843 N N . ARG A 1 233 ? 1.853 39.415 -49.157 1.00 38.47 233 ARG A N 1
ATOM 1844 C CA . ARG A 1 233 ? 1.910 40.171 -50.415 1.00 38.47 233 ARG A CA 1
ATOM 1845 C C . ARG A 1 233 ? 0.943 41.339 -50.305 1.00 38.47 233 ARG A C 1
ATOM 1847 O O . ARG A 1 233 ? -0.265 41.166 -50.371 1.00 38.47 233 ARG A O 1
ATOM 1854 N N . SER A 1 234 ? 1.533 42.509 -50.111 1.00 40.41 234 SER A N 1
ATOM 1855 C CA . SER A 1 234 ? 0.925 43.820 -50.277 1.00 40.41 234 SER A CA 1
ATOM 1856 C C . SER A 1 234 ? 0.445 44.005 -51.716 1.00 40.41 234 SER A C 1
ATOM 1858 O O . SER A 1 234 ? 1.275 43.938 -52.626 1.00 40.41 234 SER A O 1
ATOM 1860 N N . VAL A 1 235 ? -0.843 44.281 -51.904 1.00 44.72 235 VAL A N 1
ATOM 1861 C CA . VAL A 1 235 ? -1.360 45.109 -53.002 1.00 44.72 235 VAL A CA 1
ATOM 1862 C C . VAL A 1 235 ? -2.576 45.860 -52.457 1.00 44.72 235 VAL A C 1
ATOM 1864 O O . VAL A 1 235 ? -3.461 45.247 -51.861 1.00 44.72 235 VAL A O 1
ATOM 1867 N N . ASP A 1 236 ? -2.519 47.177 -52.608 1.00 47.69 236 ASP A N 1
ATOM 1868 C CA . ASP A 1 236 ? -3.556 48.166 -52.339 1.00 47.69 236 ASP A CA 1
ATOM 1869 C C . ASP A 1 236 ? -4.768 48.042 -53.291 1.00 47.69 236 ASP A C 1
ATOM 1871 O O . ASP A 1 236 ? -4.713 47.340 -54.300 1.00 47.69 236 ASP A O 1
ATOM 1875 N N . ASP A 1 237 ? -5.798 48.825 -52.966 1.00 42.28 237 ASP A N 1
ATOM 1876 C CA . ASP A 1 237 ? -6.921 49.291 -53.795 1.00 42.28 237 ASP A CA 1
ATOM 1877 C C . ASP A 1 237 ? -8.206 48.437 -53.871 1.00 42.28 237 ASP A C 1
ATOM 1879 O O . ASP A 1 237 ? -8.254 47.353 -54.449 1.00 42.28 237 ASP A O 1
ATOM 1883 N N . ASP A 1 238 ? -9.242 49.024 -53.250 1.00 44.00 238 ASP A N 1
ATOM 1884 C CA . ASP A 1 238 ? -10.580 49.332 -53.776 1.00 44.00 238 ASP A CA 1
ATOM 1885 C C . ASP A 1 238 ? -11.361 48.239 -54.527 1.00 44.00 238 ASP A C 1
ATOM 1887 O O . ASP A 1 238 ? -10.942 47.783 -55.584 1.00 44.00 238 ASP A O 1
ATOM 1891 N N . ASP A 1 239 ? -12.556 47.891 -54.032 1.00 47.97 239 ASP A N 1
ATOM 1892 C CA . ASP A 1 239 ? -13.829 48.115 -54.749 1.00 47.97 239 ASP A CA 1
ATOM 1893 C C . ASP A 1 239 ? -15.015 47.580 -53.924 1.00 47.97 239 ASP A C 1
ATOM 1895 O O . ASP A 1 239 ? -14.911 46.715 -53.048 1.00 47.97 239 ASP A O 1
ATOM 1899 N N . ASP A 1 240 ? -16.163 48.147 -54.223 1.00 41.97 240 ASP A N 1
ATOM 1900 C CA . ASP A 1 240 ? -17.298 48.346 -53.362 1.00 41.97 240 ASP A CA 1
ATOM 1901 C C . ASP A 1 240 ? -18.379 47.293 -53.610 1.00 41.97 240 ASP A C 1
ATOM 1903 O O . ASP A 1 240 ? -18.671 46.902 -54.736 1.00 41.97 240 ASP A O 1
ATOM 1907 N N . GLY A 1 241 ? -19.123 46.989 -52.548 1.00 37.16 241 GLY A N 1
ATOM 1908 C CA . GLY A 1 241 ? -20.570 46.861 -52.674 1.00 37.16 241 GLY A CA 1
ATOM 1909 C C . GLY A 1 241 ? -21.149 45.458 -52.866 1.00 37.16 241 GLY A C 1
ATOM 1910 O O . GLY A 1 241 ? -20.910 44.763 -53.845 1.00 37.16 241 GLY A O 1
ATOM 1911 N N . PHE A 1 242 ? -22.106 45.167 -51.979 1.00 36.78 242 PHE A N 1
ATOM 1912 C CA . PHE A 1 242 ? -23.503 44.862 -52.329 1.00 36.78 242 PHE A CA 1
ATOM 1913 C C . PHE A 1 242 ? -24.061 43.578 -51.676 1.00 36.78 242 PHE A C 1
ATOM 1915 O O . PHE A 1 242 ? -23.690 42.460 -52.011 1.00 36.78 242 PHE A O 1
ATOM 1922 N N . TRP A 1 243 ? -24.968 43.835 -50.720 1.00 39.56 243 TRP A N 1
ATOM 1923 C CA . TRP A 1 243 ? -26.059 43.053 -50.113 1.00 39.56 243 TRP A CA 1
ATOM 1924 C C . TRP A 1 243 ? -26.286 41.605 -50.591 1.00 39.56 243 TRP A C 1
ATOM 1926 O O . TRP A 1 243 ? -26.513 41.383 -51.774 1.00 39.56 243 TRP A O 1
ATOM 1936 N N . ASP A 1 244 ? -26.411 40.636 -49.673 1.00 32.84 244 ASP A N 1
ATOM 1937 C CA . ASP A 1 244 ? -27.710 40.265 -49.075 1.00 32.84 244 ASP A CA 1
ATOM 1938 C C . ASP A 1 244 ? -27.595 39.063 -48.101 1.00 32.84 244 ASP A C 1
ATOM 1940 O O . ASP A 1 244 ? -26.815 38.136 -48.298 1.00 32.84 244 ASP A O 1
ATOM 1944 N N . PHE A 1 245 ? -28.393 39.145 -47.036 1.00 36.22 245 PHE A N 1
ATOM 1945 C CA . PHE A 1 245 ? -28.910 38.135 -46.099 1.00 36.22 245 PHE A CA 1
ATOM 1946 C C . PHE A 1 245 ? -28.325 36.704 -46.094 1.00 36.22 245 PHE A C 1
ATOM 1948 O O . PHE A 1 245 ? -28.495 35.952 -47.051 1.00 36.22 245 PHE A O 1
ATOM 1955 N N . SER A 1 246 ? -27.841 36.261 -44.920 1.00 36.06 246 SER A N 1
ATOM 1956 C CA . SER A 1 246 ? -28.320 35.067 -44.174 1.00 36.06 246 SER A CA 1
ATOM 1957 C C . SER A 1 246 ? -27.374 34.732 -43.010 1.00 36.06 246 SER A C 1
ATOM 1959 O O . SER A 1 246 ? -26.286 34.206 -43.221 1.00 36.06 246 SER A O 1
ATOM 1961 N N . GLU A 1 247 ? -27.799 34.984 -41.770 1.00 39.12 247 GLU A N 1
ATOM 1962 C CA . GLU A 1 247 ? -27.168 34.411 -40.574 1.00 39.12 247 GLU A CA 1
ATOM 1963 C C . GLU A 1 247 ? -27.433 32.893 -40.512 1.00 39.12 247 GLU A C 1
ATOM 1965 O O . GLU A 1 247 ? -28.600 32.481 -40.502 1.00 39.12 247 GLU A O 1
ATOM 1970 N N . PRO A 1 248 ? -26.410 32.028 -40.391 1.00 39.88 248 PRO A N 1
ATOM 1971 C CA . PRO A 1 248 ? -26.619 30.662 -39.960 1.00 39.88 248 PRO A CA 1
ATOM 1972 C C . PRO A 1 248 ? -26.593 30.599 -38.431 1.00 39.88 248 PRO A C 1
ATOM 1974 O O . PRO A 1 248 ? -25.572 30.794 -37.773 1.00 39.88 248 PRO A O 1
ATOM 1977 N N . ARG A 1 249 ? -27.764 30.277 -37.882 1.00 35.06 249 ARG A N 1
ATOM 1978 C CA . ARG A 1 249 ? -27.981 29.805 -36.515 1.00 35.06 249 ARG A CA 1
ATOM 1979 C C . ARG A 1 249 ? -27.020 28.659 -36.178 1.00 35.06 249 ARG A C 1
ATOM 1981 O O . ARG A 1 249 ? -27.082 27.611 -36.817 1.00 35.06 249 ARG A O 1
ATOM 1988 N N . ILE A 1 250 ? -26.259 28.803 -35.095 1.00 37.47 250 ILE A N 1
ATOM 1989 C CA . ILE A 1 250 ? -25.823 27.668 -34.277 1.00 37.47 250 ILE A CA 1
ATOM 1990 C C . ILE A 1 250 ? -26.357 27.895 -32.864 1.00 37.47 250 ILE A C 1
ATOM 1992 O O . ILE A 1 250 ? -26.178 28.940 -32.245 1.00 37.47 250 ILE A O 1
ATOM 1996 N N . SER A 1 251 ? -27.120 26.900 -32.437 1.00 35.78 251 SER A N 1
ATOM 1997 C CA . SER A 1 251 ? -27.937 26.786 -31.239 1.00 35.78 251 SER A CA 1
ATOM 1998 C C . SER A 1 251 ? -27.158 26.990 -29.940 1.00 35.78 251 SER A C 1
ATOM 2000 O O . SER A 1 251 ? -26.340 26.150 -29.565 1.00 35.78 251 SER A O 1
ATOM 2002 N N . ALA A 1 252 ? -27.500 28.047 -29.206 1.00 36.94 252 ALA A N 1
ATOM 2003 C CA . ALA A 1 252 ? -27.250 28.127 -27.777 1.00 36.94 252 ALA A CA 1
ATOM 2004 C C . ALA A 1 252 ? -28.212 27.172 -27.055 1.00 36.94 252 ALA A C 1
ATOM 2006 O O . ALA A 1 252 ? -29.434 27.321 -27.127 1.00 36.94 252 ALA A O 1
ATOM 2007 N N . VAL A 1 253 ? -27.647 26.171 -26.386 1.00 40.69 253 VAL A N 1
ATOM 2008 C CA . VAL A 1 253 ? -28.354 25.335 -25.416 1.00 40.69 253 VAL A CA 1
ATOM 2009 C C . VAL A 1 253 ? -28.780 26.244 -24.265 1.00 40.69 253 VAL A C 1
ATOM 2011 O O . VAL A 1 253 ? -27.949 26.891 -23.629 1.00 40.69 253 VAL A O 1
ATOM 2014 N N . GLN A 1 254 ? -30.091 26.334 -24.053 1.00 34.50 254 GLN A N 1
ATOM 2015 C CA . GLN A 1 254 ? -30.709 27.087 -22.971 1.00 34.50 254 GLN A CA 1
ATOM 2016 C C . GLN A 1 254 ? -30.251 26.520 -21.624 1.00 34.50 254 GLN A C 1
ATOM 2018 O O . GLN A 1 254 ? -30.562 25.385 -21.272 1.00 34.50 254 GLN A O 1
ATOM 2023 N N . HIS A 1 255 ? -29.521 27.332 -20.866 1.00 35.56 255 HIS A N 1
ATOM 2024 C CA . HIS A 1 255 ? -29.438 27.200 -19.420 1.00 35.56 255 HIS A CA 1
ATOM 2025 C C . HIS A 1 255 ? -30.757 27.746 -18.860 1.00 35.56 255 HIS A C 1
ATOM 2027 O O . HIS A 1 255 ? -30.954 28.960 -18.794 1.00 35.56 255 HIS A O 1
ATOM 2033 N N . GLU A 1 256 ? -31.682 26.854 -18.505 1.00 36.47 256 GLU A N 1
ATOM 2034 C CA . GLU A 1 256 ? -32.828 27.192 -17.661 1.00 36.47 256 GLU A CA 1
ATOM 2035 C C . GLU A 1 256 ? -32.293 27.605 -16.285 1.00 36.47 256 GLU A C 1
ATOM 2037 O O . GLU A 1 256 ? -31.972 26.788 -15.422 1.00 36.47 256 GLU A O 1
ATOM 2042 N N . VAL A 1 257 ? -32.132 28.913 -16.106 1.00 37.00 257 VAL A N 1
ATOM 2043 C CA . VAL A 1 257 ? -31.991 29.531 -14.795 1.00 37.00 257 VAL A CA 1
ATOM 2044 C C . VAL A 1 257 ? -33.381 29.502 -14.170 1.00 37.00 257 VAL A C 1
ATOM 2046 O O . VAL A 1 257 ? -34.261 30.260 -14.571 1.00 37.00 257 VAL A O 1
ATOM 2049 N N . PHE A 1 258 ? -33.579 28.609 -13.202 1.00 36.34 258 PHE A N 1
ATOM 2050 C CA . PHE A 1 258 ? -34.697 28.695 -12.269 1.00 36.34 258 PHE A CA 1
ATOM 2051 C C . PHE A 1 258 ? -34.590 30.031 -11.522 1.00 36.34 258 PHE A C 1
ATOM 2053 O O . PHE A 1 258 ? -33.781 30.192 -10.611 1.00 36.34 258 PHE A O 1
ATOM 2060 N N . THR A 1 259 ? -35.389 31.011 -11.935 1.00 38.81 259 THR A N 1
ATOM 2061 C CA . THR A 1 259 ? -35.792 32.119 -11.073 1.00 38.81 259 THR A CA 1
ATOM 2062 C C . THR A 1 259 ? -36.787 31.553 -10.073 1.00 38.81 259 THR A C 1
ATOM 2064 O O . THR A 1 259 ? -37.944 31.310 -10.411 1.00 38.81 259 THR A O 1
ATOM 2067 N N . GLU A 1 260 ? -36.303 31.259 -8.872 1.00 41.91 260 GLU A N 1
ATOM 2068 C CA . GLU A 1 260 ? -37.133 30.843 -7.750 1.00 41.91 260 GLU A CA 1
ATOM 2069 C C . GLU A 1 260 ? -37.955 32.049 -7.274 1.00 41.91 260 GLU A C 1
ATOM 2071 O O . GLU A 1 260 ? -37.426 33.033 -6.752 1.00 41.91 260 GLU A O 1
ATOM 2076 N N . ASP A 1 261 ? -39.257 31.973 -7.541 1.00 42.59 261 ASP A N 1
ATOM 2077 C CA . ASP A 1 261 ? -40.305 32.796 -6.947 1.00 42.59 261 ASP A CA 1
ATOM 2078 C C . ASP A 1 261 ? -40.296 32.579 -5.425 1.00 42.59 261 ASP A C 1
ATOM 2080 O O . ASP A 1 261 ? -40.738 31.543 -4.933 1.00 42.59 261 ASP A O 1
ATOM 2084 N N . VAL A 1 262 ? -39.808 33.563 -4.667 1.00 45.81 262 VAL A N 1
ATOM 2085 C CA . VAL A 1 262 ? -40.029 33.654 -3.215 1.00 45.81 262 VAL A CA 1
ATOM 2086 C C . VAL A 1 262 ? -40.632 35.024 -2.906 1.00 45.81 262 VAL A C 1
ATOM 2088 O O . VAL A 1 262 ? -39.983 35.925 -2.381 1.00 45.81 262 VAL A O 1
ATOM 2091 N N . GLN A 1 263 ? -41.907 35.190 -3.261 1.00 44.38 263 GLN A N 1
ATOM 2092 C CA . GLN A 1 263 ? -42.797 36.176 -2.641 1.00 44.38 263 GLN A CA 1
ATOM 2093 C C . GLN A 1 263 ? -43.561 35.521 -1.481 1.00 44.38 263 GLN A C 1
ATOM 2095 O O . GLN A 1 263 ? -44.774 35.372 -1.547 1.00 44.38 263 GLN A O 1
ATOM 2100 N N . ASP A 1 264 ? -42.856 35.152 -0.409 1.00 46.88 264 ASP A N 1
ATOM 2101 C CA . ASP A 1 264 ? -43.474 34.614 0.819 1.00 46.88 264 ASP A CA 1
ATOM 2102 C C . ASP A 1 264 ? -43.004 35.329 2.105 1.00 46.88 264 ASP A C 1
ATOM 2104 O O . ASP A 1 264 ? -43.120 34.816 3.217 1.00 46.88 264 ASP A O 1
ATOM 2108 N N . GLU A 1 265 ? -42.548 36.583 2.001 1.00 43.25 265 GLU A N 1
ATOM 2109 C CA . GLU A 1 265 ? -42.228 37.419 3.176 1.00 43.25 265 GLU A CA 1
ATOM 2110 C C . GLU A 1 265 ? -43.449 38.137 3.797 1.00 43.25 265 GLU A C 1
ATOM 2112 O O . GLU A 1 265 ? -43.304 38.962 4.698 1.00 43.25 265 GLU A O 1
ATOM 2117 N N . ALA A 1 266 ? -44.679 37.805 3.385 1.00 47.28 266 ALA A N 1
ATOM 2118 C CA . ALA A 1 266 ? -45.906 38.399 3.936 1.00 47.28 266 ALA A CA 1
ATOM 2119 C C . ALA A 1 266 ? -46.647 37.524 4.974 1.00 47.28 266 ALA A C 1
ATOM 2121 O O . ALA A 1 266 ? -47.706 37.932 5.453 1.00 47.28 266 ALA A O 1
ATOM 2122 N N . MET A 1 267 ? -46.120 36.351 5.359 1.00 46.72 267 MET A N 1
ATOM 2123 C CA . MET A 1 267 ? -46.801 35.427 6.292 1.00 46.72 267 MET A CA 1
ATOM 2124 C C . MET A 1 267 ? -46.250 35.374 7.727 1.00 46.72 267 MET A C 1
ATOM 2126 O O . MET A 1 267 ? -46.777 34.624 8.548 1.00 46.72 267 MET A O 1
ATOM 2130 N N . PHE A 1 268 ? -45.281 36.218 8.095 1.00 49.06 268 PHE A N 1
ATOM 2131 C CA . PHE A 1 268 ? -44.823 36.333 9.487 1.00 49.06 268 PHE A CA 1
ATOM 2132 C C . PHE A 1 268 ? -45.235 37.674 10.118 1.00 49.06 268 PHE A C 1
ATOM 2134 O O . PHE A 1 268 ? -44.490 38.653 10.035 1.00 49.06 268 PHE A O 1
ATOM 2141 N N . PRO A 1 269 ? -46.409 37.759 10.778 1.00 46.94 269 PRO A N 1
ATOM 2142 C CA . PRO A 1 269 ? -46.758 38.923 11.579 1.00 46.94 269 PRO A CA 1
ATOM 2143 C C . PRO A 1 269 ? -45.781 39.051 12.754 1.00 46.94 269 PRO A C 1
ATOM 2145 O O . PRO A 1 269 ? -45.550 38.124 13.529 1.00 46.94 269 PRO A O 1
ATOM 2148 N N . SER A 1 270 ? -45.187 40.233 12.849 1.00 38.19 270 SER A N 1
ATOM 2149 C CA . SER A 1 270 ? -44.118 40.605 13.765 1.00 38.19 270 SER A CA 1
ATOM 2150 C C . SER A 1 270 ? -44.554 40.443 15.225 1.00 38.19 270 SER A C 1
ATOM 2152 O O . SER A 1 270 ? -45.543 41.036 15.657 1.00 38.19 270 SER A O 1
ATOM 2154 N N . LEU A 1 271 ? -43.793 39.679 16.013 1.00 43.88 271 LEU A N 1
ATOM 2155 C CA . LEU A 1 271 ? -43.967 39.629 17.464 1.00 43.88 271 LEU A CA 1
ATOM 2156 C C . LEU A 1 271 ? -43.438 40.932 18.102 1.00 43.88 271 LEU A C 1
ATOM 2158 O O . LEU A 1 271 ? -42.300 41.325 17.833 1.00 43.88 271 LEU A O 1
ATOM 2162 N N . PRO A 1 272 ? -44.224 41.615 18.954 1.00 45.53 272 PRO A N 1
ATOM 2163 C CA . PRO A 1 272 ? -43.828 42.878 19.568 1.00 45.53 272 PRO A CA 1
ATOM 2164 C C . PRO A 1 272 ? -42.806 42.675 20.698 1.00 45.53 272 PRO A C 1
ATOM 2166 O O . PRO A 1 272 ? -43.061 41.969 21.674 1.00 45.53 272 PRO A O 1
ATOM 2169 N N . MET A 1 273 ? -41.666 43.369 20.611 1.00 36.41 273 MET A N 1
ATOM 2170 C CA . MET A 1 273 ? -40.744 43.553 21.736 1.00 36.41 273 MET A CA 1
ATOM 2171 C C . MET A 1 273 ? -41.402 44.418 22.822 1.00 36.41 273 MET A C 1
ATOM 2173 O O . MET A 1 273 ? -41.419 45.648 22.756 1.00 36.41 273 MET A O 1
ATOM 2177 N N . GLY A 1 274 ? -41.944 43.752 23.841 1.00 37.50 274 GLY A N 1
ATOM 2178 C CA . GLY A 1 274 ? -42.436 44.358 25.072 1.00 37.50 274 GLY A CA 1
ATOM 2179 C C . GLY A 1 274 ? -41.307 44.629 26.066 1.00 37.50 274 GLY A C 1
ATOM 2180 O O . GLY A 1 274 ? -40.626 43.720 26.532 1.00 37.50 274 GLY A O 1
ATOM 2181 N N . ARG A 1 275 ? -41.146 45.909 26.404 1.00 40.69 275 ARG A N 1
ATOM 2182 C CA . ARG A 1 275 ? -40.411 46.422 27.565 1.00 40.69 275 ARG A CA 1
ATOM 2183 C C . ARG A 1 275 ? -41.005 45.899 28.879 1.00 40.69 275 ARG A C 1
ATOM 2185 O O . ARG A 1 275 ? -42.200 46.065 29.095 1.00 40.69 275 ARG A O 1
ATOM 2192 N N . SER A 1 276 ? -40.142 45.527 29.822 1.00 37.53 276 SER A N 1
ATOM 2193 C CA . SER A 1 276 ? -40.320 45.872 31.242 1.00 37.53 276 SER A CA 1
ATOM 2194 C C . SER A 1 276 ? -39.012 45.706 32.023 1.00 37.53 276 SER A C 1
ATOM 2196 O O . SER A 1 276 ? -38.536 44.594 32.228 1.00 37.53 276 SER A O 1
ATOM 2198 N N . ALA A 1 277 ? -38.458 46.834 32.475 1.00 42.97 277 ALA A N 1
ATOM 2199 C CA . ALA A 1 277 ? -37.647 46.908 33.694 1.00 42.97 277 ALA A CA 1
ATOM 2200 C C . ALA A 1 277 ? -38.581 46.818 34.928 1.00 42.97 277 ALA A C 1
ATOM 2202 O O . ALA A 1 277 ? -39.798 46.945 34.750 1.00 42.97 277 ALA A O 1
ATOM 2203 N N . PRO A 1 278 ? -38.060 46.680 36.168 1.00 55.59 278 PRO A N 1
ATOM 2204 C CA . PRO A 1 278 ? -37.756 47.923 36.890 1.00 55.59 278 PRO A CA 1
ATOM 2205 C C . PRO A 1 278 ? -36.580 47.882 37.909 1.00 55.59 278 PRO A C 1
ATOM 2207 O O . PRO A 1 278 ? -36.297 46.880 38.553 1.00 55.59 278 PRO A O 1
ATOM 2210 N N . THR A 1 279 ? -35.963 49.066 38.060 1.00 36.28 279 THR A N 1
ATOM 2211 C CA . THR A 1 279 ? -35.500 49.749 39.298 1.00 36.28 279 THR A CA 1
ATOM 2212 C C . THR A 1 279 ? -34.561 49.071 40.312 1.00 36.28 279 THR A C 1
ATOM 2214 O O . THR A 1 279 ? -34.998 48.232 41.086 1.00 36.28 279 THR A O 1
ATOM 2217 N N . SER A 1 280 ? -33.383 49.679 40.541 1.00 33.91 280 SER A N 1
ATOM 2218 C CA . SER A 1 280 ? -33.183 50.593 41.690 1.00 33.91 280 SER A CA 1
ATOM 2219 C C . SER A 1 280 ? -31.941 51.495 41.540 1.00 33.91 280 SER A C 1
ATOM 2221 O O . SER A 1 280 ? -30.833 51.011 41.342 1.00 33.91 280 SER A O 1
ATOM 2223 N N . SER A 1 281 ? -32.182 52.807 41.639 1.00 35.09 281 SER A N 1
ATOM 2224 C CA . SER A 1 281 ? -31.335 53.915 42.128 1.00 35.09 281 SER A CA 1
ATOM 2225 C C . SER A 1 281 ? -29.825 53.714 42.370 1.00 35.09 281 SER A C 1
ATOM 2227 O O . SER A 1 281 ? -29.444 52.942 43.242 1.00 35.09 281 SER A O 1
ATOM 2229 N N . ALA A 1 282 ? -28.982 54.603 41.825 1.00 39.62 282 ALA A N 1
ATOM 2230 C CA . ALA A 1 282 ? -28.577 55.837 42.524 1.00 39.62 282 ALA A CA 1
ATOM 2231 C C . ALA A 1 282 ? -27.551 56.679 41.722 1.00 39.62 282 ALA A C 1
ATOM 2233 O O . ALA A 1 282 ? -26.459 56.228 41.409 1.00 39.62 282 ALA A O 1
ATOM 2234 N N . ALA A 1 283 ? -27.958 57.920 41.442 1.00 38.59 283 ALA A N 1
ATOM 2235 C CA . ALA A 1 283 ? -27.191 59.174 41.434 1.00 38.59 283 ALA A CA 1
ATOM 2236 C C . ALA A 1 283 ? -25.816 59.300 40.713 1.00 38.59 283 ALA A C 1
ATOM 2238 O O . ALA A 1 283 ? -24.772 58.861 41.177 1.00 38.59 283 ALA A O 1
ATOM 2239 N N . LEU A 1 284 ? -25.877 60.087 39.628 1.00 48.41 284 LEU A N 1
ATOM 2240 C CA . LEU A 1 284 ? -24.932 61.084 39.065 1.00 48.41 284 LEU A CA 1
ATOM 2241 C C . LEU A 1 284 ? -24.177 61.958 40.121 1.00 48.41 284 LEU A C 1
ATOM 2243 O O . LEU A 1 284 ? -24.576 61.898 41.282 1.00 48.41 284 LEU A O 1
ATOM 2247 N N . PRO A 1 285 ? -23.237 62.891 39.768 1.00 51.75 285 PRO A N 1
ATOM 2248 C CA . PRO A 1 285 ? -22.908 63.428 38.429 1.00 51.75 285 PRO A CA 1
ATOM 2249 C C . PRO A 1 285 ? -21.413 63.687 38.083 1.00 51.75 285 PRO A C 1
ATOM 2251 O O . PRO A 1 285 ? -20.540 63.809 38.930 1.00 51.75 285 PRO A O 1
ATOM 2254 N N . ARG A 1 286 ? -21.203 63.879 36.768 1.00 39.50 286 ARG A N 1
ATOM 2255 C CA . ARG A 1 286 ? -20.378 64.886 36.047 1.00 39.50 286 ARG A CA 1
ATOM 2256 C C . ARG A 1 286 ? -19.170 65.552 36.735 1.00 39.50 286 ARG A C 1
ATOM 2258 O O . ARG A 1 286 ? -19.319 66.251 37.728 1.00 39.50 286 ARG A O 1
ATOM 2265 N N . GLY A 1 287 ? -18.082 65.647 35.962 1.00 32.47 287 GLY A N 1
ATOM 2266 C CA . GLY A 1 287 ? -17.208 66.827 35.985 1.00 32.47 287 GLY A CA 1
ATOM 2267 C C . GLY A 1 287 ? -15.921 66.716 35.161 1.00 32.47 287 GLY A C 1
ATOM 2268 O O . GLY A 1 287 ? -14.925 66.188 35.628 1.00 32.47 287 GLY A O 1
ATOM 2269 N N . SER A 1 288 ? -15.981 67.239 33.937 1.00 36.19 288 SER A N 1
ATOM 2270 C CA . SER A 1 288 ? -14.945 67.892 33.121 1.00 36.19 288 SER A CA 1
ATOM 2271 C C . SER A 1 288 ? -13.493 68.047 33.634 1.00 36.19 288 SER A C 1
ATOM 2273 O O . SER A 1 288 ? -13.238 68.661 34.660 1.00 36.19 288 SER A O 1
ATOM 2275 N N . SER A 1 289 ? -12.576 67.712 32.716 1.00 36.00 289 SER A N 1
ATOM 2276 C CA . SER A 1 289 ? -11.468 68.541 32.195 1.00 36.00 289 SER A CA 1
ATOM 2277 C C . SER A 1 289 ? -10.239 68.887 33.062 1.00 36.00 289 SER A C 1
ATOM 2279 O O . SER A 1 289 ? -10.308 69.632 34.031 1.00 36.00 289 SER A O 1
ATOM 2281 N N . ALA A 1 290 ? -9.087 68.465 32.519 1.00 38.97 290 ALA A N 1
ATOM 2282 C CA . ALA A 1 290 ? -7.779 69.132 32.484 1.00 38.97 290 ALA A CA 1
ATOM 2283 C C . ALA A 1 290 ? -7.049 69.464 33.800 1.00 38.97 290 ALA A C 1
ATOM 2285 O O . ALA A 1 290 ? -7.341 70.462 34.448 1.00 38.97 290 ALA A O 1
ATOM 2286 N N . ARG A 1 291 ? -5.909 68.792 34.036 1.00 35.19 291 ARG A N 1
ATOM 2287 C CA . ARG A 1 291 ? -4.579 69.441 33.989 1.00 35.19 291 ARG A CA 1
ATOM 2288 C C . ARG A 1 291 ? -3.432 68.446 34.157 1.00 35.19 291 ARG A C 1
ATOM 2290 O O . ARG A 1 291 ? -3.473 67.552 34.991 1.00 35.19 291 ARG A O 1
ATOM 2297 N N . ALA A 1 292 ? -2.380 68.704 33.391 1.00 45.12 292 ALA A N 1
ATOM 2298 C CA . ALA A 1 292 ? -1.049 68.143 33.532 1.00 45.12 292 ALA A CA 1
ATOM 2299 C C . ALA A 1 292 ? -0.480 68.301 34.952 1.00 45.12 292 ALA A C 1
ATOM 2301 O O . ALA A 1 292 ? -0.606 69.373 35.549 1.00 45.12 292 ALA A O 1
ATOM 2302 N N . ARG A 1 293 ? 0.254 67.282 35.413 1.00 36.66 293 ARG A N 1
ATOM 2303 C CA . ARG A 1 293 ? 1.446 67.438 36.256 1.00 36.66 293 ARG A CA 1
ATOM 2304 C C . ARG A 1 293 ? 2.330 66.195 36.157 1.00 36.66 293 ARG A C 1
ATOM 2306 O O . ARG A 1 293 ? 1.914 65.081 36.440 1.00 36.66 293 ARG A O 1
ATOM 2313 N N . SER A 1 294 ? 3.548 66.458 35.714 1.00 38.56 294 SER A N 1
ATOM 2314 C CA . SER A 1 294 ? 4.740 65.629 35.793 1.00 38.56 294 SER A CA 1
ATOM 2315 C C . SER A 1 294 ? 5.134 65.288 37.234 1.00 38.56 294 SER A C 1
ATOM 2317 O O . SER A 1 294 ? 4.856 66.080 38.135 1.00 38.56 294 SER A O 1
ATOM 2319 N N . LEU A 1 295 ? 5.950 64.230 37.343 1.00 40.88 295 LEU A N 1
ATOM 2320 C CA . LEU A 1 295 ? 6.911 63.856 38.398 1.00 40.88 295 LEU A CA 1
ATOM 2321 C C . LEU A 1 295 ? 6.538 62.595 39.181 1.00 40.88 295 LEU A C 1
ATOM 2323 O O . LEU A 1 295 ? 5.538 62.551 39.888 1.00 40.88 295 LEU A O 1
ATOM 2327 N N . GLY A 1 296 ? 7.438 61.614 39.106 1.00 34.09 296 GLY A N 1
ATOM 2328 C CA . GLY A 1 296 ? 7.489 60.484 40.023 1.00 34.09 296 GLY A CA 1
ATOM 2329 C C . GLY A 1 296 ? 7.958 59.209 39.344 1.00 34.09 296 GLY A C 1
ATOM 2330 O O . GLY A 1 296 ? 7.144 58.350 39.042 1.00 34.09 296 GLY A O 1
ATOM 2331 N N . VAL A 1 297 ? 9.265 59.091 39.110 1.00 49.59 297 VAL A N 1
ATOM 2332 C CA . VAL A 1 297 ? 9.937 57.792 38.993 1.00 49.59 297 VAL A CA 1
ATOM 2333 C C . VAL A 1 297 ? 10.036 57.223 40.410 1.00 49.59 297 VAL A C 1
ATOM 2335 O O . VAL A 1 297 ? 10.627 57.898 41.257 1.00 49.59 297 VAL A O 1
ATOM 2338 N N . PRO A 1 298 ? 9.546 56.004 40.689 1.00 43.34 298 PRO A N 1
ATOM 2339 C CA . PRO A 1 298 ? 10.083 55.217 41.776 1.00 43.34 298 PRO A CA 1
ATOM 2340 C C . PRO A 1 298 ? 10.807 53.992 41.219 1.00 43.34 298 PRO A C 1
ATOM 2342 O O . PRO A 1 298 ? 10.238 53.159 40.522 1.00 43.34 298 PRO A O 1
ATOM 2345 N N . ALA A 1 299 ? 12.094 53.959 41.550 1.00 41.34 299 ALA A N 1
ATOM 2346 C CA . ALA A 1 299 ? 12.852 52.798 41.990 1.00 41.34 299 ALA A CA 1
ATOM 2347 C C . ALA A 1 299 ? 12.501 51.441 41.359 1.00 41.34 299 ALA A C 1
ATOM 2349 O O . ALA A 1 299 ? 11.532 50.776 41.724 1.00 41.34 299 ALA A O 1
ATOM 2350 N N . THR A 1 300 ? 13.420 51.018 40.495 1.00 43.66 300 THR A N 1
ATOM 2351 C CA . THR A 1 300 ? 13.834 49.643 40.214 1.00 43.66 300 THR A CA 1
ATOM 2352 C C . THR A 1 300 ? 13.618 48.734 41.428 1.00 43.66 300 THR A C 1
ATOM 2354 O O . THR A 1 300 ? 14.449 48.648 42.331 1.00 43.66 300 THR A O 1
ATOM 2357 N N . SER A 1 301 ? 12.473 48.058 41.456 1.00 43.16 301 SER A N 1
ATOM 2358 C CA . SER A 1 301 ? 12.298 46.843 42.239 1.00 43.16 301 SER A CA 1
ATOM 2359 C C . SER A 1 301 ? 13.029 45.755 41.468 1.00 43.16 301 SER A C 1
ATOM 2361 O O . SER A 1 301 ? 12.729 45.499 40.303 1.00 43.16 301 SER A O 1
ATOM 2363 N N . ALA A 1 302 ? 14.054 45.190 42.100 1.00 50.44 302 ALA A N 1
ATOM 2364 C CA . ALA A 1 302 ? 14.719 43.993 41.628 1.00 50.44 302 ALA A CA 1
ATOM 2365 C C . ALA A 1 302 ? 13.651 42.911 41.431 1.00 50.44 302 ALA A C 1
ATOM 2367 O O . ALA A 1 302 ? 13.073 42.411 42.396 1.00 50.44 302 ALA A O 1
ATOM 2368 N N . ILE A 1 303 ? 13.346 42.630 40.166 1.00 47.47 303 ILE A N 1
ATOM 2369 C CA . ILE A 1 303 ? 12.598 41.450 39.754 1.00 47.47 303 ILE A CA 1
ATOM 2370 C C . ILE A 1 303 ? 13.411 40.266 40.299 1.00 47.47 303 ILE A C 1
ATOM 2372 O O . ILE A 1 303 ? 14.617 40.231 40.032 1.00 47.47 303 ILE A O 1
ATOM 2376 N N . PRO A 1 304 ? 12.829 39.371 41.121 1.00 50.56 304 PRO A N 1
ATOM 2377 C CA . PRO A 1 304 ? 13.541 38.178 41.562 1.00 50.56 304 PRO A CA 1
ATOM 2378 C C . PRO A 1 304 ? 14.021 37.467 40.302 1.00 50.56 304 PRO A C 1
ATOM 2380 O O . PRO A 1 304 ? 13.217 37.271 39.394 1.00 50.56 304 PRO A O 1
ATOM 2383 N N . GLU A 1 305 ? 15.323 37.189 40.211 1.00 59.81 305 GLU A N 1
ATOM 2384 C CA . GLU A 1 305 ? 15.904 36.437 39.100 1.00 59.81 305 GLU A CA 1
ATOM 2385 C C . GLU A 1 305 ? 15.068 35.167 38.934 1.00 59.81 305 GLU A C 1
ATOM 2387 O O . GLU A 1 305 ? 15.116 34.277 39.780 1.00 59.81 305 GLU A O 1
ATOM 2392 N N . GLU A 1 306 ? 14.203 35.150 37.917 1.00 63.22 306 GLU A N 1
ATOM 2393 C CA . GLU A 1 306 ? 13.325 34.023 37.639 1.00 63.22 306 GLU A CA 1
ATOM 2394 C C . GLU A 1 306 ? 14.246 32.833 37.378 1.00 63.22 306 GLU A C 1
ATOM 2396 O O . GLU A 1 306 ? 14.967 32.806 36.377 1.00 63.22 306 GLU A O 1
ATOM 2401 N N . GLU A 1 307 ? 14.296 31.899 38.333 1.00 76.38 307 GLU A N 1
ATOM 2402 C CA . GLU A 1 307 ? 15.058 30.663 38.212 1.00 76.38 307 GLU A CA 1
ATOM 2403 C C . GLU A 1 307 ? 14.587 29.967 36.937 1.00 76.38 307 GLU A C 1
ATOM 2405 O O . GLU A 1 307 ? 13.483 29.426 36.867 1.00 76.38 307 GLU A O 1
ATOM 2410 N N . ILE A 1 308 ? 15.412 30.045 35.891 1.00 78.69 308 ILE A N 1
ATOM 2411 C CA . ILE A 1 308 ? 15.157 29.372 34.623 1.00 78.69 308 ILE A CA 1
ATOM 2412 C C . ILE A 1 308 ? 15.109 27.885 34.947 1.00 78.69 308 ILE A C 1
ATOM 2414 O O . ILE A 1 308 ? 16.142 27.268 35.213 1.00 78.69 308 ILE A O 1
ATOM 2418 N N . ILE A 1 309 ? 13.901 27.326 34.949 1.00 87.62 309 ILE A N 1
ATOM 2419 C CA . ILE A 1 309 ? 13.693 25.914 35.236 1.00 87.62 309 ILE A CA 1
ATOM 2420 C C . ILE A 1 309 ? 14.418 25.111 34.161 1.00 87.62 309 ILE A C 1
ATOM 2422 O O . ILE A 1 309 ? 14.135 25.217 32.964 1.00 87.62 309 ILE A O 1
ATOM 2426 N N . ASP A 1 310 ? 15.398 24.327 34.598 1.00 95.00 310 ASP A N 1
ATOM 2427 C CA . ASP A 1 310 ? 16.134 23.443 33.716 1.00 95.00 310 ASP A CA 1
ATOM 2428 C C . ASP A 1 310 ? 15.203 22.327 33.229 1.00 95.00 310 ASP A C 1
ATOM 2430 O O . ASP A 1 310 ? 14.724 21.491 34.002 1.00 95.00 310 ASP A O 1
ATOM 2434 N N . LEU A 1 311 ? 14.952 22.312 31.919 1.00 96.31 311 LEU A N 1
ATOM 2435 C CA . LEU A 1 311 ? 14.067 21.340 31.288 1.00 96.31 311 LEU A CA 1
ATOM 2436 C C . LEU A 1 311 ? 14.555 19.906 31.513 1.00 96.31 311 LEU A C 1
ATOM 2438 O O . LEU A 1 311 ? 13.734 18.999 31.630 1.00 96.31 311 LEU A O 1
ATOM 2442 N N . SER A 1 312 ? 15.873 19.689 31.589 1.00 96.88 312 SER A N 1
ATOM 2443 C CA . SER A 1 312 ? 16.414 18.346 31.804 1.00 96.88 312 SER A CA 1
ATOM 2444 C C . SER A 1 312 ? 16.016 17.806 33.179 1.00 96.88 312 SER A C 1
ATOM 2446 O O . SER A 1 312 ? 15.471 16.706 33.276 1.00 96.88 312 SER A O 1
ATOM 2448 N N . SER A 1 313 ? 16.147 18.636 34.214 1.00 96.75 313 SER A N 1
ATOM 2449 C CA . SER A 1 313 ? 15.717 18.327 35.577 1.00 96.75 313 SER A CA 1
ATOM 2450 C C . SER A 1 313 ? 14.205 18.083 35.666 1.00 96.75 313 SER A C 1
ATOM 2452 O O . SER A 1 313 ? 13.774 17.108 36.283 1.00 96.75 313 SER A O 1
ATOM 2454 N N . ALA A 1 314 ? 13.395 18.891 34.973 1.00 97.44 314 ALA A N 1
ATOM 2455 C CA . ALA A 1 314 ? 11.942 18.717 34.939 1.00 97.44 314 ALA A CA 1
ATOM 2456 C C . ALA A 1 314 ? 11.517 17.370 34.312 1.00 97.44 314 ALA A C 1
ATOM 2458 O O . ALA A 1 314 ? 10.645 16.682 34.846 1.00 97.44 314 ALA A O 1
ATOM 2459 N N . ILE A 1 315 ? 12.160 16.942 33.215 1.00 97.75 315 ILE A N 1
ATOM 2460 C CA . ILE A 1 315 ? 11.894 15.630 32.592 1.00 97.75 315 ILE A CA 1
ATOM 2461 C C . ILE A 1 315 ? 12.316 14.491 33.529 1.00 97.75 315 ILE A C 1
ATOM 2463 O O . ILE A 1 315 ? 11.609 13.488 33.628 1.00 97.75 315 ILE A O 1
ATOM 2467 N N . VAL A 1 316 ? 13.437 14.634 34.245 1.00 98.06 316 VAL A N 1
ATOM 2468 C CA . VAL A 1 316 ? 13.880 13.640 35.237 1.00 98.06 316 VAL A CA 1
ATOM 2469 C C . VAL A 1 316 ? 12.844 13.481 36.350 1.00 98.06 316 VAL A C 1
ATOM 2471 O O . VAL A 1 316 ? 12.482 12.352 36.687 1.00 98.06 316 VAL A O 1
ATOM 2474 N N . GLU A 1 317 ? 12.320 14.581 36.895 1.00 97.62 317 GLU A N 1
ATOM 2475 C CA . GLU A 1 317 ? 11.255 14.528 37.902 1.00 97.62 317 GLU A CA 1
ATOM 2476 C C . GLU A 1 317 ? 9.965 13.904 37.364 1.00 97.62 317 GLU A C 1
ATOM 2478 O O . GLU A 1 317 ? 9.329 13.107 38.058 1.00 97.62 317 GLU A O 1
ATOM 2483 N N . PHE A 1 318 ? 9.591 14.223 36.123 1.00 98.06 318 PHE A N 1
ATOM 2484 C CA . PHE A 1 318 ? 8.435 13.626 35.461 1.00 98.06 318 PHE A CA 1
ATOM 2485 C C . PHE A 1 318 ? 8.587 12.106 35.311 1.00 98.06 318 PHE A C 1
ATOM 2487 O O . PHE A 1 318 ? 7.686 11.354 35.687 1.00 98.06 318 PHE A O 1
ATOM 2494 N N . LEU A 1 319 ? 9.740 11.637 34.822 1.00 97.94 319 LEU A N 1
ATOM 2495 C CA . LEU A 1 319 ? 10.007 10.209 34.658 1.00 97.94 319 LEU A CA 1
ATOM 2496 C C . LEU A 1 319 ? 10.044 9.488 36.008 1.00 97.94 319 LEU A C 1
ATOM 2498 O O . LEU A 1 319 ? 9.454 8.421 36.125 1.00 97.94 319 LEU A O 1
ATOM 2502 N N . ARG A 1 320 ? 10.631 10.081 37.057 1.00 97.69 320 ARG A N 1
ATOM 2503 C CA . ARG A 1 320 ? 10.657 9.490 38.411 1.00 97.69 320 ARG A CA 1
ATOM 2504 C C . ARG A 1 320 ? 9.269 9.258 39.015 1.00 97.69 320 ARG A C 1
ATOM 2506 O O . ARG A 1 320 ? 9.120 8.381 39.861 1.00 97.69 320 ARG A O 1
ATOM 2513 N N . LYS A 1 321 ? 8.256 10.022 38.595 1.00 97.25 321 LYS A N 1
ATOM 2514 C CA . LYS A 1 321 ? 6.858 9.833 39.026 1.00 97.25 321 LYS A CA 1
ATOM 2515 C C . LYS A 1 321 ? 6.149 8.689 38.286 1.00 97.25 321 LYS A C 1
ATOM 2517 O O . LYS A 1 321 ? 5.067 8.287 38.708 1.00 97.25 321 LYS A O 1
ATOM 2522 N N . ARG A 1 322 ? 6.713 8.180 37.185 1.00 97.06 322 ARG A N 1
ATOM 2523 C CA . ARG A 1 322 ? 6.134 7.107 36.361 1.00 97.06 322 ARG A CA 1
ATOM 2524 C C . ARG A 1 322 ? 6.681 5.738 36.756 1.00 97.06 322 ARG A C 1
ATOM 2526 O O . ARG A 1 322 ? 7.807 5.599 37.229 1.00 97.06 322 ARG A O 1
ATOM 2533 N N . GLU A 1 323 ? 5.885 4.703 36.511 1.00 92.56 323 GLU A N 1
ATOM 2534 C CA . GLU A 1 323 ? 6.311 3.322 36.731 1.00 92.56 323 GLU A CA 1
ATOM 2535 C C . GLU A 1 323 ? 7.528 2.987 35.856 1.00 92.56 323 GLU A C 1
ATOM 2537 O O . GLU A 1 323 ? 7.554 3.266 34.657 1.00 92.56 323 GLU A O 1
ATOM 2542 N N . ASN A 1 324 ? 8.553 2.388 36.471 1.00 92.75 324 ASN A N 1
ATOM 2543 C CA . ASN A 1 324 ? 9.828 2.019 35.840 1.00 92.75 324 ASN A CA 1
ATOM 2544 C C . ASN A 1 324 ? 10.652 3.192 35.273 1.00 92.75 324 ASN A C 1
ATOM 2546 O O . ASN A 1 324 ? 11.629 2.953 34.566 1.00 92.75 324 ASN A O 1
ATOM 2550 N N . CYS A 1 325 ? 10.288 4.440 35.582 1.00 97.62 325 CYS A N 1
ATOM 2551 C CA . CYS A 1 325 ? 10.941 5.638 35.055 1.00 97.62 325 CYS A CA 1
ATOM 2552 C C . CYS A 1 325 ? 10.961 5.715 33.517 1.00 97.62 325 CYS A C 1
ATOM 2554 O O . CYS A 1 325 ? 11.932 6.209 32.938 1.00 97.62 325 CYS A O 1
ATOM 2556 N N . VAL A 1 326 ? 9.905 5.214 32.861 1.00 96.62 326 VAL A N 1
ATOM 2557 C CA . VAL A 1 326 ? 9.748 5.212 31.397 1.00 96.62 326 VAL A CA 1
ATOM 2558 C C . VAL A 1 326 ? 8.451 5.921 31.005 1.00 96.62 326 VAL A C 1
ATOM 2560 O O 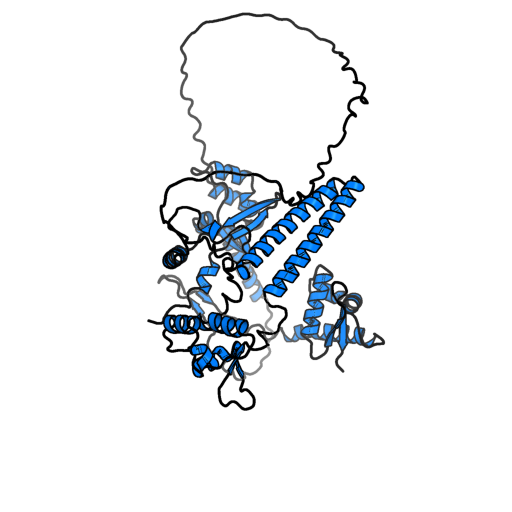. VAL A 1 326 ? 7.406 5.690 31.610 1.00 96.62 326 VAL A O 1
ATOM 2563 N N . ALA A 1 327 ? 8.496 6.751 29.963 1.00 97.88 327 ALA A N 1
ATOM 2564 C CA . ALA A 1 327 ? 7.309 7.355 29.354 1.00 97.88 327 ALA A CA 1
ATOM 2565 C C . ALA A 1 327 ? 7.444 7.421 27.828 1.00 97.88 327 ALA A C 1
ATOM 2567 O O . ALA A 1 327 ? 8.559 7.451 27.299 1.00 97.88 327 ALA A O 1
ATOM 2568 N N . SER A 1 328 ? 6.318 7.435 27.107 1.00 97.75 328 SER A N 1
ATOM 2569 C CA . SER A 1 328 ? 6.357 7.668 25.661 1.00 97.75 328 SER A CA 1
ATOM 2570 C C . SER A 1 328 ? 6.758 9.120 25.381 1.00 97.75 328 SER A C 1
ATOM 2572 O O . SER A 1 328 ? 6.463 10.020 26.172 1.00 97.75 328 SER A O 1
ATOM 2574 N N . LEU A 1 329 ? 7.422 9.381 24.252 1.00 97.31 329 LEU A N 1
ATOM 2575 C CA . LEU A 1 329 ? 7.779 10.755 23.879 1.00 97.31 329 LEU A CA 1
ATOM 2576 C C . LEU A 1 329 ? 6.529 11.646 23.732 1.00 97.31 329 LEU A C 1
ATOM 2578 O O . LEU A 1 329 ? 6.566 12.836 24.046 1.00 97.31 329 LEU A O 1
ATOM 2582 N N . THR A 1 330 ? 5.417 11.059 23.291 1.00 96.62 330 THR A N 1
ATOM 2583 C CA . THR A 1 330 ? 4.118 11.729 23.179 1.00 96.62 330 THR A CA 1
ATOM 2584 C C . THR A 1 330 ? 3.594 12.171 24.545 1.00 96.62 330 THR A C 1
ATOM 2586 O O . THR A 1 330 ? 3.158 13.312 24.679 1.00 96.62 330 THR A O 1
ATOM 2589 N N . ASP A 1 331 ? 3.704 11.327 25.578 1.00 97.50 331 ASP A N 1
ATOM 2590 C CA . ASP A 1 331 ? 3.281 11.681 26.941 1.00 97.50 331 ASP A CA 1
ATOM 2591 C C . ASP A 1 331 ? 4.101 12.844 27.505 1.00 97.50 331 ASP A C 1
ATOM 2593 O O . ASP A 1 331 ? 3.544 13.757 28.109 1.00 97.50 331 ASP A O 1
ATOM 2597 N N . ILE A 1 332 ? 5.417 12.840 27.268 1.00 97.50 332 ILE A N 1
ATOM 2598 C CA . ILE A 1 332 ? 6.332 13.901 27.718 1.00 97.50 332 ILE A CA 1
ATOM 2599 C C . ILE A 1 332 ? 5.975 15.235 27.043 1.00 97.50 332 ILE A C 1
ATOM 2601 O O . ILE A 1 332 ? 5.931 16.274 27.696 1.00 97.50 332 ILE A O 1
ATOM 2605 N N . ASN A 1 333 ? 5.677 15.217 25.742 1.00 97.44 333 ASN A N 1
ATOM 2606 C CA . ASN A 1 333 ? 5.303 16.420 24.992 1.00 97.44 333 ASN A CA 1
ATOM 2607 C C . ASN A 1 333 ? 3.889 16.928 25.312 1.00 97.44 333 ASN A C 1
ATOM 2609 O O . ASN A 1 333 ? 3.583 18.096 25.062 1.00 97.44 333 ASN A O 1
ATOM 2613 N N . ASN A 1 334 ? 3.024 16.072 25.855 1.00 96.88 334 ASN A N 1
ATOM 2614 C CA . ASN A 1 334 ? 1.661 16.426 26.243 1.00 96.88 334 ASN A CA 1
ATOM 2615 C C . ASN A 1 334 ? 1.520 16.831 27.712 1.00 96.88 334 ASN A C 1
ATOM 2617 O O . ASN A 1 334 ? 0.473 17.360 28.087 1.00 96.88 334 ASN A O 1
ATOM 2621 N N . ASP A 1 335 ? 2.562 16.649 28.523 1.00 98.19 335 ASP A N 1
ATOM 2622 C CA . ASP A 1 335 ? 2.550 17.051 29.922 1.00 98.19 335 ASP A CA 1
ATOM 2623 C C . ASP A 1 335 ? 2.511 18.581 30.086 1.00 98.19 335 ASP A C 1
ATOM 2625 O O . ASP A 1 335 ? 3.233 19.336 29.425 1.00 98.19 335 ASP A O 1
ATOM 2629 N N . ARG A 1 336 ? 1.630 19.050 30.975 1.00 97.19 336 ARG A N 1
ATOM 2630 C CA . ARG A 1 336 ? 1.372 20.479 31.182 1.00 97.19 336 ARG A CA 1
ATOM 2631 C C . ARG A 1 336 ? 2.578 21.199 31.784 1.00 97.19 336 ARG A C 1
ATOM 2633 O O . ARG A 1 336 ? 2.885 22.310 31.345 1.00 97.19 336 ARG A O 1
ATOM 2640 N N . ASP A 1 337 ? 3.236 20.586 32.761 1.00 96.31 337 ASP A N 1
ATOM 2641 C CA . ASP A 1 337 ? 4.339 21.204 33.496 1.00 96.31 337 ASP A CA 1
ATOM 2642 C C . ASP A 1 337 ? 5.593 21.241 32.616 1.00 96.31 337 ASP A C 1
ATOM 2644 O O . ASP A 1 337 ? 6.286 22.258 32.546 1.00 96.31 337 ASP A O 1
ATOM 2648 N N . LEU A 1 338 ? 5.826 20.178 31.838 1.00 97.38 338 LEU A N 1
ATOM 2649 C CA . LEU A 1 338 ? 6.911 20.146 30.859 1.00 97.38 338 LEU A CA 1
ATOM 2650 C C . LEU A 1 338 ? 6.706 21.145 29.722 1.00 97.38 338 LEU A C 1
ATOM 2652 O O . LEU A 1 338 ? 7.661 21.818 29.344 1.00 97.38 338 LEU A O 1
ATOM 2656 N N . ARG A 1 339 ? 5.485 21.313 29.196 1.00 96.81 339 ARG A N 1
ATOM 2657 C CA . ARG A 1 339 ? 5.205 22.358 28.191 1.00 96.81 339 ARG A CA 1
ATOM 2658 C C . ARG A 1 339 ? 5.512 23.754 28.722 1.00 96.81 339 ARG A C 1
ATOM 2660 O O . ARG A 1 339 ? 6.078 24.570 27.997 1.00 96.81 339 ARG A O 1
ATOM 2667 N N . TRP A 1 340 ? 5.175 24.020 29.982 1.00 95.31 340 TRP A N 1
ATOM 2668 C CA . TRP A 1 340 ? 5.527 25.279 30.630 1.00 95.31 340 TRP A CA 1
ATOM 2669 C C . TRP A 1 340 ? 7.055 25.425 30.753 1.00 95.31 340 TRP A C 1
ATOM 2671 O O . TRP A 1 340 ? 7.602 26.443 30.334 1.00 95.31 340 TRP A O 1
ATOM 2681 N N . ALA A 1 341 ? 7.771 24.381 31.185 1.00 95.81 341 ALA A N 1
ATOM 2682 C CA . ALA A 1 341 ? 9.236 24.391 31.257 1.00 95.81 341 ALA A CA 1
ATOM 2683 C C . ALA A 1 341 ? 9.912 24.573 29.881 1.00 95.81 341 ALA A C 1
ATOM 2685 O O . ALA A 1 341 ? 10.941 25.244 29.782 1.00 95.81 341 ALA A O 1
ATOM 2686 N N . MET A 1 342 ? 9.333 24.023 28.805 1.00 96.25 342 MET A N 1
ATOM 2687 C CA . MET A 1 342 ? 9.819 24.198 27.429 1.00 96.25 342 MET A CA 1
ATOM 2688 C C . MET A 1 342 ? 9.658 25.639 26.923 1.00 96.25 342 MET A C 1
ATOM 2690 O O . MET A 1 342 ? 10.513 26.119 26.175 1.00 96.25 342 MET A O 1
ATOM 2694 N N . GLN A 1 343 ? 8.595 26.337 27.336 1.00 95.12 343 GLN A N 1
ATOM 2695 C CA . GLN A 1 343 ? 8.365 27.746 26.993 1.00 95.12 343 GLN A CA 1
ATOM 2696 C C . GLN A 1 343 ? 9.325 28.692 27.722 1.00 95.12 343 GLN A C 1
ATOM 2698 O O . GLN A 1 343 ? 9.688 29.724 27.165 1.00 95.12 343 GLN A O 1
ATOM 2703 N N . GLN A 1 344 ? 9.771 28.315 28.924 1.00 94.12 344 GLN A N 1
ATOM 2704 C CA . GLN A 1 344 ? 10.723 29.084 29.735 1.00 94.12 344 GLN A CA 1
ATOM 2705 C C . GLN A 1 344 ? 12.191 28.904 29.312 1.00 94.12 344 GLN A C 1
ATOM 2707 O O . GLN A 1 344 ? 13.087 29.557 29.847 1.00 94.12 344 GLN A O 1
ATOM 2712 N N . GLN A 1 345 ? 12.477 28.024 28.348 1.00 92.69 345 GLN A N 1
ATOM 2713 C CA . GLN A 1 345 ? 13.837 27.867 27.838 1.00 92.69 345 GLN A CA 1
ATOM 2714 C C . GLN A 1 345 ? 14.288 29.118 27.074 1.00 92.69 345 GLN A C 1
ATOM 2716 O O . GLN A 1 345 ? 13.508 29.742 26.358 1.00 92.69 345 GLN A O 1
ATOM 2721 N N . ARG A 1 346 ? 15.596 29.427 27.121 1.00 87.75 346 ARG A N 1
ATOM 2722 C CA . ARG A 1 346 ? 16.211 30.546 26.364 1.00 87.75 346 ARG A CA 1
ATOM 2723 C C . ARG A 1 346 ? 15.834 30.555 24.880 1.00 87.75 346 ARG A C 1
ATOM 2725 O O . ARG A 1 346 ? 15.801 31.607 24.248 1.00 87.75 346 ARG A O 1
ATOM 2732 N N . ARG A 1 347 ? 15.604 29.369 24.318 1.00 91.38 347 ARG A N 1
ATOM 2733 C CA . ARG A 1 347 ? 14.945 29.175 23.030 1.00 91.38 347 ARG A CA 1
ATOM 2734 C C . ARG A 1 347 ? 13.678 28.372 23.299 1.00 91.38 347 ARG A C 1
ATOM 2736 O O . ARG A 1 347 ? 13.810 27.169 23.527 1.00 91.38 347 ARG A O 1
ATOM 2743 N N . PRO A 1 348 ? 12.497 29.009 23.294 1.00 89.88 348 PRO A N 1
ATOM 2744 C CA . PRO A 1 348 ? 11.244 28.309 23.514 1.00 89.88 348 PRO A CA 1
ATOM 2745 C C . PRO A 1 348 ? 11.107 27.153 22.526 1.00 89.88 348 PRO A C 1
ATOM 2747 O O . PRO A 1 348 ? 11.294 27.325 21.318 1.00 89.88 348 PRO A O 1
ATOM 2750 N N . MET A 1 349 ? 10.814 25.965 23.044 1.00 94.00 349 MET A N 1
ATOM 2751 C CA . MET A 1 349 ? 10.571 24.776 22.231 1.00 94.00 349 MET A CA 1
ATOM 2752 C C . MET A 1 349 ? 9.101 24.385 22.342 1.00 94.00 349 MET A C 1
ATOM 2754 O O . MET A 1 349 ? 8.510 24.465 23.411 1.00 94.00 349 MET A O 1
ATOM 2758 N N . MET A 1 350 ? 8.503 23.963 21.228 1.00 93.25 350 MET A N 1
ATOM 2759 C CA . MET A 1 350 ? 7.108 23.498 21.216 1.00 93.25 350 MET A CA 1
ATOM 2760 C C . MET A 1 350 ? 6.989 22.016 21.582 1.00 93.25 350 MET A C 1
ATOM 2762 O O . MET A 1 350 ? 5.948 21.578 22.060 1.00 93.25 350 MET A O 1
ATOM 2766 N N . SER A 1 351 ? 8.047 21.246 21.335 1.00 96.69 351 SER A N 1
ATOM 2767 C CA . SER A 1 351 ? 8.134 19.830 21.668 1.00 96.69 351 SER A CA 1
ATOM 2768 C C . SER A 1 351 ? 9.592 19.403 21.817 1.00 96.69 351 SER A C 1
ATOM 2770 O O . SER A 1 351 ? 10.494 19.955 21.176 1.00 96.69 351 SER A O 1
ATOM 2772 N N . ILE A 1 352 ? 9.825 18.393 22.652 1.00 96.69 352 ILE A N 1
ATOM 2773 C CA . ILE A 1 352 ? 11.110 17.713 22.772 1.00 96.69 352 ILE A CA 1
ATOM 2774 C C . ILE A 1 352 ? 11.271 16.797 21.559 1.00 96.69 352 ILE A C 1
ATOM 2776 O O . ILE A 1 352 ? 10.494 15.864 21.337 1.00 96.69 352 ILE A O 1
ATOM 2780 N N . LYS A 1 353 ? 12.299 17.079 20.756 1.00 96.56 353 LYS A N 1
ATOM 2781 C CA . LYS A 1 353 ? 12.683 16.269 19.595 1.00 96.56 353 LYS A CA 1
ATOM 2782 C C . LYS A 1 353 ? 13.678 15.187 20.003 1.00 96.56 353 LYS A C 1
ATOM 2784 O O . LYS A 1 353 ? 14.465 15.375 20.925 1.00 96.56 353 LYS A O 1
ATOM 2789 N N . LYS A 1 354 ? 13.719 14.093 19.235 1.00 96.25 354 LYS A N 1
ATOM 2790 C CA . LYS A 1 354 ? 14.693 12.999 19.411 1.00 96.25 354 LYS A CA 1
ATOM 2791 C C . LYS A 1 354 ? 16.141 13.501 19.487 1.00 96.25 354 LYS A C 1
ATOM 2793 O O . LYS A 1 354 ? 16.871 13.068 20.365 1.00 96.25 354 LYS A O 1
ATOM 2798 N N . THR A 1 355 ? 16.517 14.457 18.639 1.00 96.12 355 THR A N 1
ATOM 2799 C CA . THR A 1 355 ? 17.875 15.027 18.612 1.00 96.12 355 THR A CA 1
ATOM 2800 C C . THR A 1 355 ? 18.257 15.719 19.922 1.00 96.12 355 THR A C 1
ATOM 2802 O O . THR A 1 355 ? 19.398 15.629 20.347 1.00 96.12 355 THR A O 1
ATOM 2805 N N . TRP A 1 356 ? 17.302 16.360 20.607 1.00 96.50 356 TRP A N 1
ATOM 2806 C CA . TRP A 1 356 ? 17.549 17.022 21.895 1.00 96.50 356 TRP A CA 1
ATOM 2807 C C . TRP A 1 356 ? 17.830 16.017 23.022 1.00 96.50 356 TRP A C 1
ATOM 2809 O O . TRP A 1 356 ? 18.596 16.308 23.942 1.00 96.50 356 TRP A O 1
ATOM 2819 N N . LEU A 1 357 ? 17.204 14.836 22.944 1.00 96.88 357 LEU A N 1
ATOM 2820 C CA . LEU A 1 357 ? 17.436 13.724 23.868 1.00 96.88 357 LEU A CA 1
ATOM 2821 C C . LEU A 1 357 ? 18.755 13.005 23.565 1.00 96.88 357 LEU A C 1
ATOM 2823 O O . LEU A 1 357 ? 19.445 12.614 24.495 1.00 96.88 357 LEU A O 1
ATOM 2827 N N . GLU A 1 358 ? 19.124 12.874 22.287 1.00 95.25 358 GLU A N 1
ATOM 2828 C CA . GLU A 1 358 ? 20.417 12.309 21.864 1.00 95.25 358 GLU A CA 1
ATOM 2829 C C . GLU A 1 358 ? 21.603 13.157 22.346 1.00 95.25 358 GLU A C 1
ATOM 2831 O O . GLU A 1 358 ? 22.610 12.607 22.770 1.00 95.25 358 GLU A O 1
ATOM 2836 N N . GLU A 1 359 ? 21.465 14.486 22.388 1.00 96.44 359 GLU A N 1
ATOM 2837 C CA . GLU A 1 359 ? 22.463 15.384 23.000 1.00 96.44 359 GLU A CA 1
ATOM 2838 C C . GLU A 1 359 ? 22.647 15.161 24.516 1.00 96.44 359 GLU A C 1
ATOM 2840 O O . GLU A 1 359 ? 23.581 15.701 25.106 1.00 96.44 359 GLU A O 1
ATOM 2845 N N . ARG A 1 360 ? 21.745 14.411 25.163 1.00 97.25 360 ARG A N 1
ATOM 2846 C CA . ARG A 1 360 ? 21.714 14.154 26.613 1.00 97.25 360 ARG A CA 1
ATOM 2847 C C . ARG A 1 360 ? 21.635 12.658 26.916 1.00 97.25 360 ARG A C 1
ATOM 2849 O O . ARG A 1 360 ? 20.955 12.243 27.859 1.00 97.25 360 ARG A O 1
ATOM 2856 N N . GLU A 1 361 ? 22.344 11.858 26.124 1.00 95.56 361 GLU A N 1
ATOM 2857 C CA . GLU A 1 361 ? 22.395 10.397 26.267 1.00 95.56 361 GLU A CA 1
ATOM 2858 C C . GLU A 1 361 ? 22.944 9.922 27.625 1.00 95.56 361 GLU A C 1
ATOM 2860 O O . GLU A 1 361 ? 22.662 8.803 28.043 1.00 95.56 361 GLU A O 1
ATOM 2865 N N . GLU A 1 362 ? 23.664 10.784 28.350 1.00 96.69 362 GLU A N 1
ATOM 2866 C CA . GLU A 1 362 ? 24.147 10.516 29.712 1.00 96.69 362 GLU A CA 1
ATOM 2867 C C . GLU A 1 362 ? 23.006 10.380 30.735 1.00 96.69 362 GLU A C 1
ATOM 2869 O O . GLU A 1 362 ? 23.124 9.640 31.710 1.00 96.69 362 GLU A O 1
ATOM 2874 N N . VAL A 1 363 ? 21.888 11.084 30.522 1.00 97.88 363 VAL A N 1
ATOM 2875 C CA . VAL A 1 363 ? 20.749 11.119 31.457 1.00 97.88 363 VAL A CA 1
ATOM 2876 C C . VAL A 1 363 ? 19.581 10.288 30.931 1.00 97.88 363 VAL A C 1
ATOM 2878 O O . VAL A 1 363 ? 18.912 9.582 31.696 1.00 97.88 363 VAL A O 1
ATOM 2881 N N . PHE A 1 364 ? 19.337 10.353 29.620 1.00 97.94 364 PHE A N 1
ATOM 2882 C CA . PHE A 1 364 ? 18.179 9.744 28.978 1.00 97.94 364 PHE A CA 1
ATOM 2883 C C . PHE A 1 364 ? 18.585 8.635 28.010 1.00 97.94 364 PHE A C 1
ATOM 2885 O O . PHE A 1 364 ? 19.438 8.811 27.149 1.00 97.94 364 PHE A O 1
ATOM 2892 N N . SER A 1 365 ? 17.888 7.506 28.091 1.00 97.31 365 SER A N 1
ATOM 2893 C CA . SER A 1 365 ? 17.989 6.418 27.127 1.00 97.31 365 SER A CA 1
ATOM 2894 C C . SER A 1 365 ? 16.731 6.356 26.268 1.00 97.31 365 SER A C 1
ATOM 2896 O O . SER A 1 365 ? 15.604 6.371 26.772 1.00 97.31 365 SER A O 1
ATOM 2898 N N . LEU A 1 366 ? 16.930 6.276 24.955 1.00 97.25 366 LEU A N 1
ATOM 2899 C CA . LEU A 1 366 ? 15.867 6.170 23.963 1.00 97.25 366 LEU A CA 1
ATOM 2900 C C . LEU A 1 366 ? 15.584 4.698 23.655 1.00 97.25 366 LEU A C 1
ATOM 2902 O O . LEU A 1 366 ? 16.423 3.990 23.099 1.00 97.25 366 LEU A O 1
ATOM 2906 N N . LEU A 1 367 ? 14.375 4.249 23.975 1.00 95.88 367 LEU A N 1
ATOM 2907 C CA . LEU A 1 367 ? 13.897 2.896 23.713 1.00 95.88 367 LEU A CA 1
ATOM 2908 C C . LEU A 1 367 ? 12.940 2.907 22.515 1.00 95.88 367 LEU A C 1
ATOM 2910 O O . LEU A 1 367 ? 12.164 3.844 22.332 1.00 95.88 367 LEU A O 1
ATOM 2914 N N . ARG A 1 368 ? 12.989 1.857 21.689 1.00 96.06 368 ARG A N 1
ATOM 2915 C CA . ARG A 1 368 ? 12.060 1.655 20.566 1.00 96.06 368 ARG A CA 1
ATOM 2916 C C . ARG A 1 368 ? 11.286 0.361 20.740 1.00 96.06 368 ARG A C 1
ATOM 2918 O O . ARG A 1 368 ? 11.890 -0.681 20.995 1.00 96.06 368 ARG A O 1
ATOM 2925 N N . THR A 1 369 ? 9.969 0.424 20.576 1.00 94.06 369 THR A N 1
ATOM 2926 C CA . THR A 1 369 ? 9.121 -0.774 20.532 1.00 94.06 369 THR A CA 1
ATOM 2927 C C . THR A 1 369 ? 9.208 -1.450 19.161 1.00 94.06 369 THR A C 1
ATOM 2929 O O . THR A 1 369 ? 9.716 -0.875 18.195 1.00 94.06 369 THR A O 1
ATOM 2932 N N . ALA A 1 370 ? 8.705 -2.685 19.057 1.00 90.12 370 ALA A N 1
ATOM 2933 C CA . ALA A 1 370 ? 8.607 -3.399 17.779 1.00 90.12 370 ALA A CA 1
ATOM 2934 C C . ALA A 1 370 ? 7.686 -2.688 16.767 1.00 90.12 370 ALA A C 1
ATOM 2936 O O . ALA A 1 370 ? 7.846 -2.869 15.564 1.00 90.12 370 ALA A O 1
ATOM 2937 N N . GLU A 1 371 ? 6.756 -1.870 17.264 1.00 90.06 371 GLU A N 1
ATOM 2938 C CA . GLU A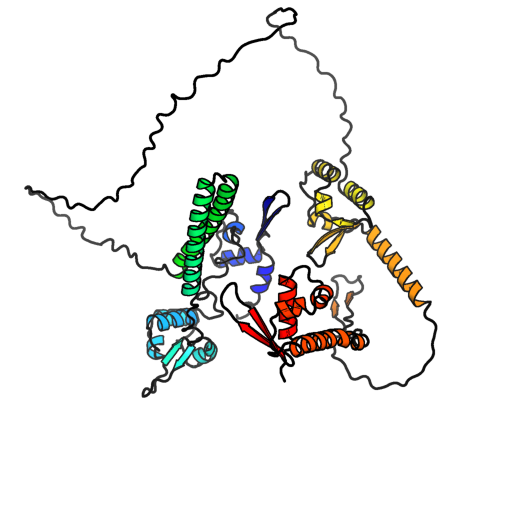 1 371 ? 5.804 -1.078 16.477 1.00 90.06 371 GLU A CA 1
ATOM 2939 C C . GLU A 1 371 ? 6.410 0.255 16.000 1.00 90.06 371 GLU A C 1
ATOM 2941 O O . GLU A 1 371 ? 5.855 0.911 15.125 1.00 90.06 371 GLU A O 1
ATOM 2946 N N . GLY A 1 372 ? 7.599 0.617 16.501 1.00 92.38 372 GLY A N 1
ATOM 2947 C CA . GLY A 1 372 ? 8.332 1.819 16.102 1.00 92.38 372 GLY A CA 1
ATOM 2948 C C . GLY A 1 372 ? 8.145 3.023 17.027 1.00 92.38 372 GLY A C 1
ATOM 2949 O O . GLY A 1 372 ? 8.778 4.055 16.789 1.00 92.38 372 GLY A O 1
ATOM 2950 N N . ASP A 1 373 ? 7.358 2.893 18.096 1.00 93.56 373 ASP A N 1
ATOM 2951 C CA . ASP A 1 373 ? 7.142 3.967 19.066 1.00 93.56 373 ASP A CA 1
ATOM 2952 C C . ASP A 1 373 ? 8.403 4.266 19.876 1.00 93.56 373 ASP A C 1
ATOM 2954 O O . ASP A 1 373 ? 9.182 3.372 20.228 1.00 93.56 373 ASP A O 1
ATOM 2958 N N . LEU A 1 374 ? 8.592 5.550 20.185 1.00 96.25 374 LEU A N 1
ATOM 2959 C CA . LEU A 1 374 ? 9.754 6.055 20.904 1.00 96.25 374 LEU A CA 1
ATOM 2960 C C . LEU A 1 374 ? 9.409 6.303 22.374 1.00 96.25 374 LEU A C 1
ATOM 2962 O O . LEU A 1 374 ? 8.535 7.111 22.698 1.00 96.25 374 LEU A O 1
ATOM 2966 N N . TYR A 1 375 ? 10.152 5.650 23.256 1.00 97.62 375 TYR A N 1
ATOM 2967 C CA . TYR A 1 375 ? 10.064 5.816 24.700 1.00 97.62 375 TYR A CA 1
ATOM 2968 C C . TYR A 1 375 ? 11.353 6.428 25.235 1.00 97.62 375 TYR A C 1
ATOM 2970 O O . TYR A 1 375 ? 12.441 6.183 24.711 1.00 97.62 375 TYR A O 1
ATOM 2978 N N . VAL A 1 376 ? 11.223 7.221 26.291 1.00 97.69 376 VAL A N 1
ATOM 2979 C CA . VAL A 1 376 ? 12.340 7.833 27.005 1.00 97.69 376 VAL A CA 1
ATOM 2980 C C . VAL A 1 376 ? 12.369 7.252 28.406 1.00 97.69 376 VAL A C 1
ATOM 2982 O O . VAL A 1 376 ? 11.346 7.204 29.091 1.00 97.69 376 VAL A O 1
ATOM 2985 N N . ALA A 1 377 ? 13.542 6.795 28.817 1.00 97.88 377 ALA A N 1
ATOM 2986 C CA . ALA A 1 377 ? 13.788 6.224 30.129 1.00 97.88 377 ALA A CA 1
ATOM 2987 C C . ALA A 1 377 ? 15.012 6.879 30.772 1.00 97.88 377 ALA A C 1
ATOM 2989 O O . ALA A 1 377 ? 15.902 7.359 30.070 1.00 97.88 377 ALA A O 1
ATOM 2990 N N . LEU A 1 378 ? 15.083 6.870 32.101 1.00 98.12 378 LEU A N 1
ATOM 2991 C CA . LEU A 1 378 ? 16.301 7.275 32.805 1.00 98.12 378 LEU A CA 1
ATOM 2992 C C . LEU A 1 378 ? 17.371 6.184 32.690 1.00 98.12 378 LEU A C 1
ATOM 2994 O O . LEU A 1 378 ? 17.085 5.010 32.939 1.00 98.12 378 LEU A O 1
ATOM 2998 N N . VAL A 1 379 ? 18.604 6.573 32.351 1.00 97.06 379 VAL A N 1
ATOM 2999 C CA . VAL A 1 379 ? 19.749 5.646 32.244 1.00 97.06 379 VAL A CA 1
ATOM 3000 C C . VAL A 1 379 ? 19.956 4.894 33.563 1.00 97.06 379 VAL A C 1
ATOM 3002 O O . VAL A 1 379 ? 20.020 3.666 33.564 1.00 97.06 379 VAL A O 1
ATOM 3005 N N . GLU A 1 380 ? 19.917 5.614 34.689 1.00 96.56 380 GLU A N 1
ATOM 3006 C CA . GLU A 1 380 ? 20.026 5.056 36.046 1.00 96.56 380 GLU A CA 1
ATOM 3007 C C . GLU A 1 380 ? 18.992 3.942 36.307 1.00 96.56 380 GLU A C 1
ATOM 3009 O O . GLU A 1 380 ? 19.321 2.876 36.831 1.00 96.56 380 GLU A O 1
ATOM 3014 N N . ALA A 1 381 ? 17.743 4.138 35.872 1.00 94.62 381 ALA A N 1
ATOM 3015 C CA . ALA A 1 381 ? 16.676 3.157 36.065 1.00 94.62 381 ALA A CA 1
ATOM 3016 C C . ALA A 1 381 ? 16.878 1.896 35.205 1.00 94.62 381 ALA A C 1
ATOM 3018 O O . ALA A 1 381 ? 16.613 0.780 35.660 1.00 94.62 381 ALA A O 1
ATOM 3019 N N . ILE A 1 382 ? 17.379 2.044 33.973 1.00 93.62 382 ILE A N 1
ATOM 3020 C CA . ILE A 1 382 ? 17.708 0.906 33.101 1.00 93.62 382 ILE A CA 1
ATOM 3021 C C . ILE A 1 382 ? 18.862 0.092 33.684 1.00 93.62 382 ILE A C 1
ATOM 3023 O O . ILE A 1 382 ? 18.806 -1.142 33.692 1.00 93.62 382 ILE A O 1
ATOM 3027 N N . GLU A 1 383 ? 19.903 0.756 34.181 1.00 94.12 383 GLU A N 1
ATOM 3028 C CA . GLU A 1 383 ? 21.028 0.089 34.832 1.00 94.12 383 GLU A CA 1
ATOM 3029 C C . GLU A 1 383 ? 20.577 -0.685 36.074 1.00 94.12 383 GLU A C 1
ATOM 3031 O O . GLU A 1 383 ? 20.947 -1.853 36.241 1.00 94.12 383 GLU A O 1
ATOM 3036 N N . GLU A 1 384 ? 19.706 -0.095 36.897 1.00 94.44 384 GLU A N 1
ATOM 3037 C CA . GLU A 1 384 ? 19.147 -0.766 38.068 1.00 94.44 384 GLU A CA 1
ATOM 3038 C C . GLU A 1 384 ? 18.291 -1.986 37.685 1.00 94.44 384 GLU A C 1
ATOM 3040 O O . GLU A 1 384 ? 18.438 -3.059 38.282 1.00 94.44 384 GLU A O 1
ATOM 3045 N N . MET A 1 385 ? 17.436 -1.870 36.662 1.00 91.44 385 MET A N 1
ATOM 3046 C CA . MET A 1 385 ? 16.646 -2.997 36.151 1.00 91.44 385 MET A CA 1
ATOM 3047 C C . MET A 1 385 ? 17.535 -4.126 35.619 1.00 91.44 385 MET A C 1
ATOM 3049 O O . MET A 1 385 ? 17.305 -5.301 35.921 1.00 91.44 385 MET A O 1
ATOM 3053 N N . ASN A 1 386 ? 18.585 -3.789 34.870 1.00 92.12 386 ASN A N 1
ATOM 3054 C CA . ASN A 1 386 ? 19.545 -4.763 34.356 1.00 92.12 386 ASN A CA 1
ATOM 3055 C C . ASN A 1 386 ? 20.323 -5.448 35.485 1.00 92.12 386 ASN A C 1
ATOM 3057 O O . ASN A 1 386 ? 20.569 -6.655 35.413 1.00 92.12 386 ASN A O 1
ATOM 3061 N N . ARG A 1 387 ? 20.673 -4.713 36.547 1.00 95.19 387 ARG A N 1
ATOM 3062 C CA . ARG A 1 387 ? 21.304 -5.274 37.748 1.00 95.19 387 ARG A CA 1
ATOM 3063 C C . ARG A 1 387 ? 20.376 -6.271 38.444 1.00 95.19 387 ARG A C 1
ATOM 3065 O O . ARG A 1 387 ? 20.770 -7.421 38.629 1.00 95.19 387 ARG A O 1
ATOM 3072 N N . LYS A 1 388 ? 19.122 -5.887 38.716 1.00 93.25 388 LYS A N 1
ATOM 3073 C CA . LYS A 1 388 ? 18.107 -6.774 39.323 1.00 93.25 388 LYS A CA 1
ATOM 3074 C C . LYS A 1 388 ? 17.865 -8.032 38.486 1.00 93.25 388 LYS A C 1
ATOM 3076 O O . LYS A 1 388 ? 17.729 -9.128 39.027 1.00 93.25 388 LYS A O 1
ATOM 3081 N N . ARG A 1 389 ? 17.854 -7.906 37.154 1.00 90.81 389 ARG A N 1
ATOM 3082 C CA . ARG A 1 389 ? 17.708 -9.049 36.243 1.00 90.81 389 ARG A CA 1
ATOM 3083 C C . ARG A 1 389 ? 18.891 -10.015 36.328 1.00 90.81 389 ARG A C 1
ATOM 3085 O O . ARG A 1 389 ? 18.670 -11.221 36.420 1.00 90.81 389 ARG A O 1
ATOM 3092 N N . LYS A 1 390 ? 20.127 -9.503 36.343 1.00 92.94 390 LYS A N 1
ATOM 3093 C CA . LYS A 1 390 ? 21.339 -10.327 36.501 1.00 92.94 390 LYS A CA 1
ATOM 3094 C C . LYS A 1 390 ? 21.356 -11.063 37.843 1.00 92.94 390 LYS A C 1
ATOM 3096 O O . LYS A 1 390 ? 21.688 -12.244 37.882 1.00 92.94 390 LYS A O 1
ATOM 3101 N N . GLU A 1 391 ? 20.950 -10.402 38.924 1.00 93.06 391 GLU A N 1
ATOM 3102 C CA . GLU A 1 391 ? 20.830 -11.021 40.251 1.00 93.06 391 GLU A CA 1
ATOM 3103 C C . GLU A 1 391 ? 19.764 -12.131 40.267 1.00 93.06 391 GLU A C 1
ATOM 3105 O O . GLU A 1 391 ? 20.009 -13.235 40.762 1.00 93.06 391 GLU A O 1
ATOM 3110 N N . ALA A 1 392 ? 18.603 -11.898 39.647 1.00 89.69 392 ALA A N 1
ATOM 3111 C CA . ALA A 1 392 ? 17.550 -12.906 39.529 1.00 89.69 392 ALA A CA 1
ATOM 3112 C C . ALA A 1 392 ? 17.984 -14.125 38.687 1.00 89.69 392 ALA A C 1
ATOM 3114 O O . ALA A 1 392 ? 17.651 -15.264 39.025 1.00 89.69 392 ALA A O 1
ATOM 3115 N N . GLU A 1 393 ? 18.744 -13.913 37.610 1.00 88.94 393 GLU A N 1
ATOM 3116 C CA . GLU A 1 393 ? 19.308 -14.989 36.781 1.00 88.94 393 GLU A CA 1
ATOM 3117 C C . GLU A 1 393 ? 20.398 -15.785 37.528 1.00 88.94 393 GLU A C 1
ATOM 3119 O O . GLU A 1 393 ? 20.411 -17.021 37.473 1.00 88.94 393 GLU A O 1
ATOM 3124 N N . ALA A 1 394 ? 21.248 -15.113 38.311 1.00 88.25 394 ALA A N 1
ATOM 3125 C CA . ALA A 1 394 ? 22.243 -15.767 39.166 1.00 88.25 394 ALA A CA 1
ATOM 3126 C C . ALA A 1 394 ? 21.593 -16.628 40.266 1.00 88.25 394 ALA A C 1
ATOM 3128 O O . ALA A 1 394 ? 22.063 -17.722 40.577 1.00 88.25 394 ALA A O 1
ATOM 3129 N N . THR A 1 395 ? 20.459 -16.186 40.813 1.00 83.62 395 THR A N 1
ATOM 3130 C CA . THR A 1 395 ? 19.740 -16.933 41.859 1.00 83.62 395 THR A CA 1
ATOM 3131 C C . THR A 1 395 ? 19.047 -18.187 41.304 1.00 83.62 395 THR A C 1
ATOM 3133 O O . THR A 1 395 ? 19.003 -19.220 41.971 1.00 83.62 395 THR A O 1
ATOM 3136 N N . LYS A 1 396 ? 18.563 -18.148 40.053 1.00 79.62 396 LYS A N 1
ATOM 3137 C CA . LYS A 1 396 ? 17.916 -19.297 39.384 1.00 79.62 396 LYS A CA 1
ATOM 3138 C C . LYS A 1 396 ? 18.887 -20.407 38.974 1.00 79.62 396 LYS A C 1
ATOM 3140 O O . LYS A 1 396 ? 18.477 -21.555 38.832 1.00 79.62 396 LYS A O 1
ATOM 3145 N N . THR A 1 397 ? 20.164 -20.090 38.781 1.00 67.56 397 THR A N 1
ATOM 3146 C CA . THR A 1 397 ? 21.180 -21.061 38.339 1.00 67.56 397 THR A CA 1
ATOM 3147 C C . THR A 1 397 ? 21.836 -21.832 39.488 1.00 67.56 397 THR A C 1
ATOM 3149 O O . THR A 1 397 ? 22.451 -22.867 39.235 1.00 67.56 397 THR A O 1
ATOM 3152 N N . SER A 1 398 ? 21.659 -21.418 40.750 1.00 60.22 398 SER A N 1
ATOM 3153 C CA . SER A 1 398 ? 22.216 -22.135 41.911 1.00 60.22 398 SER A CA 1
ATOM 3154 C C . SER A 1 398 ? 21.275 -23.177 42.541 1.00 60.22 398 SER A C 1
ATOM 3156 O O . SER A 1 398 ? 21.725 -23.982 43.354 1.00 60.22 398 SER A O 1
ATOM 3158 N N . THR A 1 399 ? 19.994 -23.224 42.149 1.00 54.78 399 THR A N 1
ATOM 3159 C CA . THR A 1 399 ? 18.965 -24.101 42.756 1.00 54.78 399 THR A CA 1
ATOM 3160 C C . THR A 1 399 ? 18.514 -25.283 41.885 1.00 54.78 399 THR A C 1
ATOM 3162 O O . THR A 1 399 ? 17.538 -25.952 42.218 1.00 54.78 399 THR A O 1
ATOM 3165 N N . ALA A 1 400 ? 19.225 -25.607 40.800 1.00 49.66 400 ALA A N 1
ATOM 3166 C CA . ALA A 1 400 ? 18.956 -26.824 40.029 1.00 49.66 400 ALA A CA 1
ATOM 3167 C C . ALA A 1 400 ? 19.611 -28.060 40.698 1.00 49.66 400 ALA A C 1
ATOM 3169 O O . ALA A 1 400 ? 20.842 -28.118 40.801 1.00 49.66 400 ALA A O 1
ATOM 3170 N N . PRO A 1 401 ? 18.839 -29.069 41.154 1.00 48.28 401 PRO A N 1
ATOM 3171 C CA . PRO A 1 401 ? 19.397 -30.267 41.769 1.00 48.28 401 PRO A CA 1
ATOM 3172 C C . PRO A 1 401 ? 20.141 -31.111 40.727 1.00 48.28 401 PRO A C 1
ATOM 3174 O O . PRO A 1 401 ? 19.591 -31.502 39.698 1.00 48.28 401 PRO A O 1
ATOM 3177 N N . LYS A 1 402 ? 21.411 -31.418 41.024 1.00 48.25 402 LYS A N 1
ATOM 3178 C CA . LYS A 1 402 ? 22.266 -32.338 40.262 1.00 48.25 402 LYS A CA 1
ATOM 3179 C C . LYS A 1 402 ? 21.627 -33.732 40.196 1.00 48.25 402 LYS A C 1
ATOM 3181 O O . LYS A 1 402 ? 21.866 -34.557 41.076 1.00 48.25 402 LYS A O 1
ATOM 3186 N N . SER A 1 403 ? 20.881 -34.029 39.137 1.00 43.47 403 SER A N 1
ATOM 3187 C CA . SER A 1 403 ? 20.606 -35.410 38.741 1.00 43.47 403 SER A CA 1
ATOM 3188 C C . SER A 1 403 ? 21.712 -35.880 37.793 1.00 43.47 403 SER A C 1
ATOM 3190 O O . SER A 1 403 ? 21.956 -35.326 36.725 1.00 43.47 403 SER A O 1
ATOM 3192 N N . LYS A 1 404 ? 22.464 -36.876 38.266 1.00 49.50 404 LYS A N 1
ATOM 3193 C CA . LYS A 1 404 ? 23.469 -37.618 37.504 1.00 49.50 404 LYS A CA 1
ATOM 3194 C C . LYS A 1 404 ? 22.756 -38.544 36.519 1.00 49.50 404 LYS A C 1
ATOM 3196 O O . LYS A 1 404 ? 22.040 -39.430 36.971 1.00 49.50 404 LYS A O 1
ATOM 3201 N N . ALA A 1 405 ? 23.058 -38.444 35.229 1.00 40.41 405 ALA A N 1
ATOM 3202 C CA . ALA A 1 405 ? 23.081 -39.610 34.349 1.00 40.41 405 ALA A CA 1
ATOM 3203 C C . ALA A 1 405 ? 23.981 -39.353 33.136 1.00 40.41 405 ALA A C 1
ATOM 3205 O O . ALA A 1 405 ? 23.879 -38.351 32.439 1.00 40.41 405 ALA A O 1
ATOM 3206 N N . SER A 1 406 ? 24.901 -40.287 32.953 1.00 44.78 406 SER A N 1
ATOM 3207 C CA . SER A 1 406 ? 25.915 -40.405 31.915 1.00 44.78 406 SER A CA 1
ATOM 3208 C C . SER A 1 406 ? 25.337 -40.803 30.555 1.00 44.78 406 SER A C 1
ATOM 3210 O O . SER A 1 406 ? 24.597 -41.784 30.491 1.00 44.78 406 SER A O 1
ATOM 3212 N N . ALA A 1 407 ? 25.791 -40.175 29.467 1.00 38.25 407 ALA A N 1
ATOM 3213 C CA . ALA A 1 407 ? 25.786 -40.780 28.133 1.00 38.25 407 ALA A CA 1
ATOM 3214 C C . ALA A 1 407 ? 26.908 -40.200 27.246 1.00 38.25 407 ALA A C 1
ATOM 3216 O O . ALA A 1 407 ? 27.342 -39.067 27.430 1.00 38.25 407 ALA A O 1
ATOM 3217 N N . LYS A 1 408 ? 27.406 -41.064 26.357 1.00 36.78 408 LYS A N 1
ATOM 3218 C CA . LYS A 1 408 ? 28.653 -41.040 25.569 1.00 36.78 408 LYS A CA 1
ATOM 3219 C C . LYS A 1 408 ? 28.767 -39.921 24.509 1.00 36.78 408 LYS A C 1
ATOM 3221 O O . LYS A 1 408 ? 27.751 -39.358 24.118 1.00 36.78 408 LYS A O 1
ATOM 3226 N N . PRO A 1 409 ? 29.991 -39.645 24.004 1.00 43.78 409 PRO A N 1
ATOM 3227 C CA . PRO A 1 409 ? 30.236 -38.627 22.988 1.00 43.78 409 PRO A CA 1
ATOM 3228 C C . PRO A 1 409 ? 30.050 -39.197 21.573 1.00 43.78 409 PRO A C 1
ATOM 3230 O O . PRO A 1 409 ? 30.789 -40.095 21.175 1.00 43.78 409 PRO A O 1
ATOM 3233 N N . GLU A 1 410 ? 29.103 -38.656 20.807 1.00 37.72 410 GLU A N 1
ATOM 3234 C CA . GLU A 1 410 ? 28.997 -38.886 19.360 1.00 37.72 410 GLU A CA 1
ATOM 3235 C C . GLU A 1 410 ? 29.362 -37.629 18.556 1.00 37.72 410 GLU A C 1
ATOM 3237 O O . GLU A 1 410 ? 29.145 -36.487 18.971 1.00 37.72 410 GLU A O 1
ATOM 3242 N N . GLU A 1 411 ? 29.995 -37.909 17.419 1.00 41.72 411 GLU A N 1
ATOM 3243 C CA . GLU A 1 411 ? 30.575 -37.046 16.395 1.00 41.72 411 GLU A CA 1
ATOM 3244 C C . GLU A 1 411 ? 29.840 -35.731 16.109 1.00 41.72 411 GLU A C 1
ATOM 3246 O O . GLU A 1 411 ? 28.681 -35.678 15.698 1.00 41.72 411 GLU A O 1
ATOM 3251 N N . ARG A 1 412 ? 30.593 -34.632 16.222 1.00 37.19 412 ARG A N 1
ATOM 3252 C CA . ARG A 1 412 ? 30.193 -33.313 15.732 1.00 37.19 412 ARG A CA 1
ATOM 3253 C C . ARG A 1 412 ? 30.426 -33.227 14.225 1.00 37.19 412 ARG A C 1
ATOM 3255 O O . ARG A 1 412 ? 31.545 -32.974 13.785 1.00 37.19 412 ARG A O 1
ATOM 3262 N N . ALA A 1 413 ? 29.351 -33.338 13.452 1.00 38.28 413 ALA A N 1
ATOM 3263 C CA . ALA A 1 413 ? 29.320 -32.847 12.081 1.00 38.28 413 ALA A CA 1
ATOM 3264 C C . ALA A 1 413 ? 29.559 -31.321 12.064 1.00 38.28 413 ALA A C 1
ATOM 3266 O O . ALA A 1 413 ? 28.933 -30.566 12.815 1.00 38.28 413 ALA A O 1
ATOM 3267 N N . GLN A 1 414 ? 30.494 -30.876 11.221 1.00 45.31 414 GLN A N 1
ATOM 3268 C CA . GLN A 1 414 ? 30.818 -29.469 10.983 1.00 45.31 414 GLN A CA 1
ATOM 3269 C C . GLN A 1 414 ? 29.589 -28.714 10.454 1.00 45.31 414 GLN A C 1
ATOM 3271 O O . GLN A 1 414 ? 29.163 -28.901 9.318 1.00 45.31 414 GLN A O 1
ATOM 3276 N N . GLY A 1 415 ? 29.024 -27.843 11.292 1.00 39.97 415 GLY A N 1
ATOM 3277 C CA . GLY A 1 415 ? 28.074 -26.815 10.869 1.00 39.97 415 GLY A CA 1
ATOM 3278 C C . GLY A 1 415 ? 28.776 -25.628 10.184 1.00 39.97 415 GLY A C 1
ATOM 3279 O O . GLY A 1 415 ? 29.993 -25.477 10.314 1.00 39.97 415 GLY A O 1
ATOM 3280 N N . PRO A 1 416 ? 28.028 -24.775 9.462 1.00 42.09 416 PRO A N 1
ATOM 3281 C CA . PRO A 1 416 ? 28.582 -23.742 8.585 1.00 42.09 416 PRO A CA 1
ATOM 3282 C C . PRO A 1 416 ? 29.389 -22.667 9.337 1.00 42.09 416 PRO A C 1
ATOM 3284 O O . PRO A 1 416 ? 29.056 -22.264 10.452 1.00 42.09 416 PRO A O 1
ATOM 3287 N N . ALA A 1 417 ? 30.456 -22.195 8.687 1.00 45.69 417 ALA A N 1
ATOM 3288 C CA . ALA A 1 417 ? 31.609 -21.482 9.249 1.00 45.69 417 ALA A CA 1
ATOM 3289 C C . ALA A 1 417 ? 31.402 -20.002 9.653 1.00 45.69 417 ALA A C 1
ATOM 3291 O O . ALA A 1 417 ? 32.379 -19.271 9.799 1.00 45.69 417 ALA A O 1
ATOM 3292 N N . TYR A 1 418 ? 30.172 -19.539 9.889 1.00 45.91 418 TYR A N 1
ATOM 3293 C CA . TYR A 1 418 ? 29.914 -18.144 10.282 1.00 45.91 418 TYR A CA 1
ATOM 3294 C C . TYR A 1 418 ? 29.100 -18.092 11.577 1.00 45.91 418 TYR A C 1
ATOM 3296 O O . TYR A 1 418 ? 27.892 -17.877 11.574 1.00 45.91 418 TYR A O 1
ATOM 3304 N N . ARG A 1 419 ? 29.766 -18.338 12.713 1.00 50.19 419 ARG A N 1
ATOM 3305 C CA . ARG A 1 419 ? 29.136 -18.337 14.050 1.00 50.19 419 ARG A CA 1
ATOM 3306 C C . ARG A 1 419 ? 29.259 -16.996 14.783 1.00 50.19 419 ARG A C 1
ATOM 3308 O O . ARG A 1 419 ? 28.632 -16.809 15.823 1.00 50.19 419 ARG A O 1
ATOM 3315 N N . MET A 1 420 ? 30.085 -16.082 14.274 1.00 46.75 420 MET A N 1
ATOM 3316 C CA . MET A 1 420 ? 30.429 -14.830 14.944 1.00 46.75 420 MET A CA 1
ATOM 3317 C C . MET A 1 420 ? 30.581 -13.714 13.914 1.00 46.75 420 MET A C 1
ATOM 3319 O O . MET A 1 420 ? 31.386 -13.827 12.992 1.00 46.75 420 MET A O 1
ATOM 3323 N N . VAL A 1 421 ? 29.831 -12.631 14.098 1.00 48.22 421 VAL A N 1
ATOM 3324 C CA . VAL A 1 421 ? 30.115 -11.348 13.452 1.00 48.22 421 VAL A CA 1
ATOM 3325 C C . VAL A 1 421 ? 30.754 -10.477 14.524 1.00 48.22 421 VAL A C 1
ATOM 3327 O O . VAL A 1 421 ? 30.122 -10.171 15.534 1.00 48.22 421 VAL A O 1
ATOM 3330 N N . ILE A 1 422 ? 32.028 -10.144 14.332 1.00 58.16 422 ILE A N 1
ATOM 3331 C CA . ILE A 1 422 ? 32.765 -9.239 15.215 1.00 58.16 422 ILE A CA 1
ATOM 3332 C C . ILE A 1 422 ? 32.647 -7.851 14.600 1.00 58.16 422 ILE A C 1
ATOM 3334 O O . ILE A 1 422 ? 33.258 -7.572 13.567 1.00 58.16 422 ILE A O 1
ATOM 3338 N N . GLN A 1 423 ? 31.850 -6.984 15.217 1.00 53.59 423 GLN A N 1
ATOM 3339 C CA . GLN A 1 423 ? 31.793 -5.586 14.819 1.00 53.59 423 GLN A CA 1
ATOM 3340 C C . GLN A 1 423 ? 32.916 -4.846 15.547 1.00 53.59 423 GLN A C 1
ATOM 3342 O O . GLN A 1 423 ? 32.855 -4.643 16.759 1.00 53.59 423 GLN A O 1
ATOM 3347 N N . LYS A 1 424 ? 33.967 -4.465 14.813 1.00 48.06 424 LYS A N 1
ATOM 3348 C CA . LYS A 1 424 ? 34.997 -3.572 15.350 1.00 48.06 424 LYS A CA 1
ATOM 3349 C C . LYS A 1 424 ? 34.403 -2.171 15.477 1.00 48.06 424 LYS A C 1
ATOM 3351 O O . LYS A 1 424 ? 34.060 -1.549 14.473 1.00 48.06 424 LYS A O 1
ATOM 3356 N N . THR A 1 425 ? 34.262 -1.696 16.704 1.00 53.44 425 THR A N 1
ATOM 3357 C CA . THR A 1 425 ? 33.954 -0.298 17.005 1.00 53.44 425 THR A CA 1
ATOM 3358 C C . THR A 1 425 ? 35.173 0.565 16.690 1.00 53.44 425 THR A C 1
ATOM 3360 O O . THR A 1 425 ? 36.314 0.131 16.844 1.00 53.44 425 THR A O 1
ATOM 3363 N N . ARG A 1 426 ? 34.951 1.780 16.184 1.00 45.50 426 ARG A N 1
ATOM 3364 C CA . ARG A 1 426 ? 36.028 2.702 15.810 1.00 45.50 426 ARG A CA 1
ATOM 3365 C C . ARG A 1 426 ? 36.556 3.387 17.078 1.00 45.50 426 ARG A C 1
ATOM 3367 O O . ARG A 1 426 ? 36.070 4.446 17.445 1.00 45.50 426 ARG A O 1
ATOM 3374 N N . GLY A 1 427 ? 37.503 2.736 17.750 1.00 56.75 427 GLY A N 1
ATOM 3375 C CA . GLY A 1 427 ? 38.209 3.226 18.939 1.00 56.75 427 GLY A CA 1
ATOM 3376 C C . GLY A 1 427 ? 38.955 2.077 19.623 1.00 56.75 427 GLY A C 1
ATOM 3377 O O . GLY A 1 427 ? 38.341 1.049 19.894 1.00 56.75 427 GLY A O 1
ATOM 3378 N N . ASP A 1 428 ? 40.262 2.231 19.863 1.00 51.22 428 ASP A N 1
ATOM 3379 C CA . ASP A 1 428 ? 41.162 1.153 20.327 1.00 51.22 428 ASP A CA 1
ATOM 3380 C C . ASP A 1 428 ? 40.890 0.656 21.762 1.00 51.22 428 ASP A C 1
ATOM 3382 O O . ASP A 1 428 ? 41.436 -0.366 22.169 1.00 51.22 428 ASP A O 1
ATOM 3386 N N . GLU A 1 429 ? 40.024 1.326 22.526 1.00 53.41 429 GLU A N 1
ATOM 3387 C CA . GLU A 1 429 ? 39.817 1.021 23.951 1.00 53.41 429 GLU A CA 1
ATOM 3388 C C . GLU A 1 429 ? 38.495 0.305 24.274 1.00 53.41 429 GLU A C 1
ATOM 3390 O O . GLU A 1 429 ? 38.324 -0.194 25.386 1.00 53.41 429 GLU A O 1
ATOM 3395 N N . ALA A 1 430 ? 37.562 0.188 23.323 1.00 47.66 430 ALA A N 1
ATOM 3396 C CA . ALA A 1 430 ? 36.292 -0.496 23.571 1.00 47.66 430 ALA A CA 1
ATOM 3397 C C . ALA A 1 430 ? 36.375 -1.988 23.187 1.00 47.66 430 ALA A C 1
ATOM 3399 O O . ALA A 1 430 ? 36.739 -2.307 22.049 1.00 47.66 430 ALA A O 1
ATOM 3400 N N . PRO A 1 431 ? 36.011 -2.927 24.085 1.00 54.53 431 PRO A N 1
ATOM 3401 C CA . PRO A 1 431 ? 35.980 -4.343 23.748 1.00 54.53 431 PRO A CA 1
ATOM 3402 C C . PRO A 1 431 ? 34.960 -4.591 22.620 1.00 54.53 431 PRO A C 1
ATOM 3404 O O . PRO A 1 431 ? 33.851 -4.051 22.662 1.00 54.53 431 PRO A O 1
ATOM 3407 N N . PRO A 1 432 ? 35.309 -5.395 21.599 1.00 57.56 432 PRO A N 1
ATOM 3408 C CA . PRO A 1 432 ? 34.471 -5.570 20.421 1.00 57.56 432 PRO A CA 1
ATOM 3409 C C . PRO A 1 432 ? 33.112 -6.166 20.792 1.00 57.56 432 PRO A C 1
ATOM 3411 O O . PRO A 1 432 ? 33.035 -7.140 21.546 1.00 57.56 432 PRO A O 1
ATOM 3414 N N . LEU A 1 433 ? 32.035 -5.625 20.213 1.00 48.22 433 LEU A N 1
ATOM 3415 C CA . LEU A 1 433 ? 30.712 -6.225 20.346 1.00 48.22 433 LEU A CA 1
ATOM 3416 C C . LEU A 1 433 ? 30.672 -7.545 19.569 1.00 48.22 433 LEU A C 1
ATOM 3418 O O . LEU A 1 433 ? 30.755 -7.581 18.336 1.00 48.22 433 LEU A O 1
ATOM 3422 N N . VAL A 1 434 ? 30.545 -8.639 20.317 1.00 62.31 434 VAL A N 1
ATOM 3423 C CA . VAL A 1 434 ? 30.428 -9.997 19.786 1.00 62.31 434 VAL A CA 1
ATOM 3424 C C . VAL A 1 434 ? 28.963 -10.410 19.814 1.00 62.31 434 VAL A C 1
ATOM 3426 O O . VAL A 1 434 ? 28.395 -10.674 20.873 1.00 62.31 434 VAL A O 1
ATOM 3429 N N . TYR A 1 435 ? 28.355 -10.514 18.634 1.00 47.97 435 TYR A N 1
ATOM 3430 C CA . TYR A 1 435 ? 27.007 -11.055 18.496 1.00 47.97 435 TYR A CA 1
ATOM 3431 C C . TYR A 1 435 ? 27.076 -12.568 18.283 1.00 47.97 435 TYR A C 1
ATOM 3433 O O . TYR A 1 435 ? 27.556 -13.056 17.256 1.00 47.97 435 TYR A O 1
ATOM 3441 N N . HIS A 1 436 ? 26.571 -13.320 19.259 1.00 43.88 436 HIS A N 1
ATOM 3442 C CA . HIS A 1 436 ? 26.364 -14.756 19.129 1.00 43.88 436 HIS A CA 1
ATOM 3443 C C . HIS A 1 436 ? 24.990 -15.022 18.514 1.00 43.88 436 HIS A C 1
ATOM 3445 O O . HIS A 1 436 ? 23.969 -14.935 19.192 1.00 43.88 436 HIS A O 1
ATOM 3451 N N . TYR A 1 437 ? 24.953 -15.405 17.237 1.00 43.34 437 TYR A N 1
ATOM 3452 C CA . TYR A 1 437 ? 23.740 -15.970 16.652 1.00 43.34 437 TYR A CA 1
ATOM 3453 C C . TYR A 1 437 ? 23.533 -17.382 17.210 1.00 43.34 437 TYR A C 1
ATOM 3455 O O . TYR A 1 437 ? 24.123 -18.360 16.746 1.00 43.34 437 TYR A O 1
ATOM 3463 N N . SER A 1 438 ? 22.683 -17.513 18.225 1.00 44.81 438 SER A N 1
ATOM 3464 C CA . SER A 1 438 ? 22.215 -18.801 18.735 1.00 44.81 438 SER A CA 1
ATOM 3465 C C . SER A 1 438 ? 21.117 -19.382 17.833 1.00 44.81 438 SER A C 1
ATOM 3467 O O . SER A 1 438 ? 20.020 -19.700 18.275 1.00 44.81 438 SER A O 1
ATOM 3469 N N . ALA A 1 439 ? 21.432 -19.627 16.558 1.00 43.78 439 ALA A N 1
ATOM 3470 C CA . ALA A 1 439 ? 20.572 -20.435 15.682 1.00 43.78 439 ALA A CA 1
ATOM 3471 C C . ALA A 1 439 ? 20.518 -21.924 16.106 1.00 43.78 439 ALA A C 1
ATOM 3473 O O . ALA A 1 439 ? 19.758 -22.708 15.547 1.00 43.78 439 ALA A O 1
ATOM 3474 N N . ALA A 1 440 ? 21.311 -22.326 17.107 1.00 42.06 440 ALA A N 1
ATOM 3475 C CA . ALA A 1 440 ? 21.438 -23.709 17.568 1.00 42.06 440 ALA A CA 1
ATOM 3476 C C . ALA A 1 440 ? 20.770 -24.011 18.927 1.00 42.06 440 ALA A C 1
ATOM 3478 O O . ALA A 1 440 ? 20.895 -25.132 19.404 1.00 42.06 440 ALA A O 1
ATOM 3479 N N . ALA A 1 441 ? 20.043 -23.068 19.541 1.00 40.84 441 ALA A N 1
ATOM 3480 C CA . ALA A 1 441 ? 19.306 -23.306 20.797 1.00 40.84 441 ALA A CA 1
ATOM 3481 C C . ALA A 1 441 ? 17.776 -23.404 20.605 1.00 40.84 441 ALA A C 1
ATOM 3483 O O . ALA A 1 441 ? 17.011 -23.199 21.539 1.00 40.84 441 ALA A O 1
ATOM 3484 N N . ARG A 1 442 ? 17.320 -23.716 19.384 1.00 44.34 442 ARG A N 1
ATOM 3485 C CA . ARG A 1 442 ? 15.918 -24.044 19.066 1.00 44.34 442 ARG A CA 1
ATOM 3486 C C . ARG A 1 442 ? 15.827 -25.383 18.334 1.00 44.34 442 ARG A C 1
ATOM 3488 O O . ARG A 1 442 ? 15.344 -25.448 17.212 1.00 44.34 442 ARG A O 1
ATOM 3495 N N . LYS A 1 443 ? 16.391 -26.447 18.912 1.00 45.69 443 LYS A N 1
ATOM 3496 C CA . LYS A 1 443 ? 16.267 -27.799 18.336 1.00 45.69 443 LYS A CA 1
ATOM 3497 C C . LYS A 1 443 ? 15.779 -28.891 19.286 1.00 45.69 443 LYS A C 1
ATOM 3499 O O . LYS A 1 443 ? 15.591 -30.005 18.815 1.00 45.69 443 LYS A O 1
ATOM 3504 N N . GLU A 1 444 ? 15.475 -28.591 20.550 1.00 43.56 444 GLU A N 1
ATOM 3505 C CA . GLU A 1 444 ? 14.874 -29.597 21.448 1.00 43.56 444 GLU A CA 1
ATOM 3506 C C . GLU A 1 444 ? 13.436 -29.296 21.899 1.00 43.56 444 GLU A C 1
ATOM 3508 O O . GLU A 1 444 ? 12.705 -30.245 22.164 1.00 43.56 444 GLU A O 1
ATOM 3513 N N . ASP A 1 445 ? 12.947 -28.051 21.818 1.00 41.56 445 ASP A N 1
ATOM 3514 C CA . ASP A 1 445 ? 11.543 -27.737 22.162 1.00 41.56 445 ASP A CA 1
ATOM 3515 C C . ASP A 1 445 ? 10.551 -27.804 20.979 1.00 41.56 445 ASP A C 1
ATOM 3517 O O . ASP A 1 445 ? 9.333 -27.804 21.176 1.00 41.56 445 ASP A O 1
ATOM 3521 N N . ASP A 1 446 ? 11.026 -27.944 19.737 1.00 44.03 446 ASP A N 1
ATOM 3522 C CA . ASP A 1 446 ? 10.143 -28.024 18.559 1.00 44.03 446 ASP A CA 1
ATOM 3523 C C . ASP A 1 446 ? 9.498 -29.408 18.354 1.00 44.03 446 ASP A C 1
ATOM 3525 O O . ASP A 1 446 ? 8.582 -29.550 17.543 1.00 44.03 446 ASP A O 1
ATOM 3529 N N . LYS A 1 447 ? 9.869 -30.428 19.145 1.00 45.25 447 LYS A N 1
ATOM 3530 C CA . LYS A 1 447 ? 9.134 -31.708 19.156 1.00 45.25 447 LYS A CA 1
ATOM 3531 C C . LYS A 1 447 ? 7.786 -31.632 19.881 1.00 45.25 447 LYS A C 1
ATOM 3533 O O . LYS A 1 447 ? 6.933 -32.475 19.622 1.00 45.25 447 LYS A O 1
ATOM 3538 N N . ALA A 1 448 ? 7.548 -30.617 20.717 1.00 43.25 448 ALA A N 1
ATOM 3539 C CA . ALA A 1 448 ? 6.257 -30.422 21.386 1.00 43.25 448 ALA A CA 1
ATOM 3540 C C . ALA A 1 448 ? 5.301 -29.490 20.610 1.00 43.25 448 ALA A C 1
ATOM 3542 O O . ALA A 1 448 ? 4.084 -29.580 20.775 1.00 43.25 448 ALA A O 1
ATOM 3543 N N . ARG A 1 449 ? 5.811 -28.631 19.712 1.00 45.06 449 ARG A N 1
ATOM 3544 C CA . ARG A 1 449 ? 4.983 -27.709 18.903 1.00 45.06 449 ARG A CA 1
ATOM 3545 C C . ARG A 1 449 ? 4.439 -28.297 17.599 1.00 45.06 449 ARG A C 1
ATOM 3547 O O . ARG A 1 449 ? 3.507 -27.727 17.036 1.00 45.06 449 ARG A O 1
ATOM 3554 N N . GLY A 1 450 ? 4.910 -29.472 17.176 1.00 47.22 450 GLY A N 1
ATOM 3555 C CA . GLY A 1 450 ? 4.298 -30.234 16.077 1.00 47.22 450 GLY A CA 1
ATOM 3556 C C . GLY A 1 450 ? 2.847 -30.675 16.342 1.00 47.22 450 GLY A C 1
ATOM 3557 O O . GLY A 1 450 ? 2.126 -31.000 15.404 1.00 47.22 450 GLY A O 1
ATOM 3558 N N . SER A 1 451 ? 2.396 -30.626 17.601 1.00 57.91 451 SER A N 1
ATOM 3559 C CA . SER A 1 451 ? 1.041 -31.016 18.013 1.00 57.91 451 SER A CA 1
ATOM 3560 C C . SER A 1 451 ? -0.047 -30.042 17.533 1.00 57.91 451 SER A C 1
ATOM 3562 O O . SER A 1 451 ? -1.119 -30.470 17.114 1.00 57.91 451 SER A O 1
ATOM 3564 N N . GLY A 1 452 ? 0.227 -28.731 17.509 1.00 80.00 452 GLY A N 1
ATOM 3565 C CA . GLY A 1 452 ? -0.817 -27.730 17.254 1.00 80.00 452 GLY A CA 1
ATOM 3566 C C . GLY A 1 452 ? -1.364 -27.765 15.825 1.00 80.00 452 GLY A C 1
ATOM 3567 O O . GLY A 1 452 ? -2.572 -27.817 15.619 1.00 80.00 452 GLY A O 1
ATOM 3568 N N . VAL A 1 453 ? -0.477 -27.771 14.826 1.00 89.81 453 VAL A N 1
ATOM 3569 C CA . VAL A 1 453 ? -0.880 -27.747 13.408 1.00 89.81 453 VAL A CA 1
ATOM 3570 C C . VAL A 1 453 ? -1.583 -29.045 13.016 1.00 89.81 453 VAL A C 1
ATOM 3572 O O . VAL A 1 453 ? -2.618 -28.992 12.357 1.00 89.81 453 VAL A O 1
ATOM 3575 N N . ALA A 1 454 ? -1.059 -30.197 13.446 1.00 93.12 454 ALA A N 1
ATOM 3576 C CA . ALA A 1 454 ? -1.671 -31.495 13.174 1.00 93.12 454 ALA A CA 1
ATOM 3577 C C . ALA A 1 454 ? -3.068 -31.608 13.807 1.00 93.12 454 ALA A C 1
ATOM 3579 O O . ALA A 1 454 ? -4.013 -31.982 13.118 1.00 93.12 454 ALA A O 1
ATOM 3580 N N . ALA A 1 455 ? -3.229 -31.168 15.060 1.00 94.50 455 ALA A N 1
ATOM 3581 C CA . ALA A 1 455 ? -4.526 -31.168 15.735 1.00 94.50 455 ALA A CA 1
ATOM 3582 C C . ALA A 1 455 ? -5.566 -30.292 15.017 1.00 94.50 455 ALA A C 1
ATOM 3584 O O . ALA A 1 455 ? -6.732 -30.673 14.910 1.00 94.50 455 ALA A O 1
ATOM 3585 N N . TRP A 1 456 ? -5.166 -29.130 14.485 1.00 96.81 456 TRP A N 1
ATOM 3586 C CA . TRP A 1 456 ? -6.074 -28.305 13.682 1.00 96.81 456 TRP A CA 1
ATOM 3587 C C . TRP A 1 456 ? -6.451 -28.979 12.364 1.00 96.81 456 TRP A C 1
ATOM 3589 O O . TRP A 1 456 ? -7.623 -28.953 11.992 1.00 96.81 456 TRP A O 1
ATOM 3599 N N . ARG A 1 457 ? -5.493 -29.624 11.683 1.00 96.50 457 ARG A N 1
ATOM 3600 C CA . ARG A 1 457 ? -5.769 -30.384 10.452 1.00 96.50 457 ARG A CA 1
ATOM 3601 C C . ARG A 1 457 ? -6.804 -31.479 10.701 1.00 96.50 457 ARG A C 1
ATOM 3603 O O . ARG A 1 457 ? -7.780 -31.547 9.964 1.00 96.50 457 ARG A O 1
ATOM 3610 N N . GLU A 1 458 ? -6.623 -32.280 11.748 1.00 96.88 458 GLU A N 1
ATOM 3611 C CA . GLU A 1 458 ? -7.553 -33.358 12.109 1.00 96.88 458 GLU A CA 1
ATOM 3612 C C . GLU A 1 458 ? -8.955 -32.829 12.426 1.00 96.88 458 GLU A C 1
ATOM 3614 O O . GLU A 1 458 ? -9.931 -33.339 11.883 1.00 96.88 458 GLU A O 1
ATOM 3619 N N . ARG A 1 459 ? -9.065 -31.749 13.209 1.00 97.69 459 ARG A N 1
ATOM 3620 C CA . ARG A 1 459 ? -10.363 -31.126 13.529 1.00 97.69 459 ARG A CA 1
ATOM 3621 C C . ARG A 1 459 ? -11.094 -30.620 12.288 1.00 97.69 459 ARG A C 1
ATOM 3623 O O . ARG A 1 459 ? -12.295 -30.833 12.156 1.00 97.69 459 ARG A O 1
ATOM 3630 N N . PHE A 1 460 ? -10.393 -29.964 11.361 1.00 98.00 460 PHE A N 1
ATOM 3631 C CA . PHE A 1 460 ? -11.021 -29.515 10.116 1.00 98.00 460 PHE A CA 1
ATOM 3632 C C . PHE A 1 460 ? -11.408 -30.688 9.212 1.00 98.00 460 PHE A C 1
ATOM 3634 O O . PHE A 1 460 ? -12.477 -30.652 8.605 1.00 98.00 460 PHE A O 1
ATOM 3641 N N . LEU A 1 461 ? -10.590 -31.744 9.147 1.00 97.81 461 LEU A N 1
ATOM 3642 C CA . LEU A 1 461 ? -10.933 -32.967 8.418 1.00 97.81 461 LEU A CA 1
ATOM 3643 C C . LEU A 1 461 ? -12.172 -33.657 8.997 1.00 97.81 461 LEU A C 1
ATOM 3645 O O . LEU A 1 461 ? -13.015 -34.113 8.227 1.00 97.81 461 LEU A O 1
ATOM 3649 N N . GLU A 1 462 ? -12.318 -33.692 10.321 1.00 97.88 462 GLU A N 1
ATOM 3650 C CA . GLU A 1 462 ? -13.495 -34.247 10.992 1.00 97.88 462 GLU A CA 1
ATOM 3651 C C . GLU A 1 462 ? -14.772 -33.483 10.608 1.00 97.88 462 GLU A C 1
ATOM 3653 O O . GLU A 1 462 ? -15.753 -34.094 10.185 1.00 97.88 462 GLU A O 1
ATOM 3658 N N . VAL A 1 463 ? -14.740 -32.145 10.645 1.00 98.00 463 VAL A N 1
ATOM 3659 C CA . VAL A 1 463 ? -15.882 -31.297 10.251 1.00 98.00 463 VAL A CA 1
ATOM 3660 C C . VAL A 1 463 ? -16.235 -31.464 8.767 1.00 98.00 463 VAL A C 1
ATOM 3662 O O . VAL A 1 463 ? -17.410 -31.592 8.409 1.00 98.00 463 VAL A O 1
ATOM 3665 N N . ILE A 1 464 ? -15.233 -31.513 7.883 1.00 97.81 464 ILE A N 1
ATOM 3666 C CA . ILE A 1 464 ? -15.458 -31.761 6.449 1.00 97.81 464 ILE A CA 1
ATOM 3667 C C . ILE A 1 464 ? -16.032 -33.169 6.233 1.00 97.81 464 ILE A C 1
ATOM 3669 O O . ILE A 1 464 ? -16.913 -33.346 5.393 1.00 97.81 464 ILE A O 1
ATOM 3673 N N . GLY A 1 465 ? -15.580 -34.162 7.004 1.00 96.94 465 GLY A N 1
ATOM 3674 C CA . GLY A 1 465 ? -16.060 -35.544 6.943 1.00 96.94 465 GLY A CA 1
ATOM 3675 C C . GLY A 1 465 ? -17.508 -35.721 7.407 1.00 96.94 465 GLY A C 1
ATOM 3676 O O . GLY A 1 465 ? -18.209 -36.583 6.880 1.00 96.94 465 GLY A O 1
ATOM 3677 N N . GLN A 1 466 ? -17.975 -34.886 8.340 1.00 97.06 466 GLN A N 1
ATOM 3678 C CA . GLN A 1 466 ? -19.375 -34.851 8.782 1.00 97.06 466 GLN A CA 1
ATOM 3679 C C . GLN A 1 466 ? -20.306 -34.182 7.756 1.00 97.06 466 GLN A C 1
ATOM 3681 O O . GLN A 1 466 ? -21.517 -34.408 7.776 1.00 97.06 466 GLN A O 1
ATOM 3686 N N . SER A 1 467 ? -19.760 -33.376 6.839 1.00 95.75 467 SER A N 1
ATOM 3687 C CA . SER A 1 467 ? -20.548 -32.719 5.795 1.00 95.75 467 SER A CA 1
ATOM 3688 C C . SER A 1 467 ? -20.948 -33.730 4.707 1.00 95.75 467 SER A C 1
ATOM 3690 O O . SER A 1 467 ? -20.073 -34.374 4.125 1.00 95.75 467 SER A O 1
ATOM 3692 N N . PRO A 1 468 ? -22.240 -33.852 4.339 1.00 92.94 468 PRO A N 1
ATOM 3693 C CA . PRO A 1 468 ? -22.716 -34.897 3.422 1.00 92.94 468 PRO A CA 1
ATOM 3694 C C . PRO A 1 468 ? -22.092 -34.817 2.022 1.00 92.94 468 PRO A C 1
ATOM 3696 O O . PRO A 1 468 ? -21.934 -35.832 1.350 1.00 92.94 468 PRO A O 1
ATOM 3699 N N . GLN A 1 469 ? -21.699 -33.618 1.586 1.00 94.31 469 GLN A N 1
ATOM 3700 C CA . GLN A 1 469 ? -21.051 -33.392 0.291 1.00 94.31 469 GLN A CA 1
ATOM 3701 C C . GLN A 1 469 ? -19.517 -33.467 0.356 1.00 94.31 469 GLN A C 1
ATOM 3703 O O . GLN A 1 469 ? -18.863 -33.255 -0.662 1.00 94.31 469 GLN A O 1
ATOM 3708 N N . LYS A 1 470 ? -18.931 -33.721 1.539 1.00 95.06 470 LYS A N 1
ATOM 3709 C CA . LYS A 1 470 ? -17.486 -33.577 1.819 1.00 95.06 470 LYS A CA 1
ATOM 3710 C C . LYS A 1 470 ? -16.909 -32.224 1.373 1.00 95.06 470 LYS A C 1
ATOM 3712 O O . LYS A 1 470 ? -15.723 -32.104 1.077 1.00 95.06 470 LYS A O 1
ATOM 3717 N N . LEU A 1 471 ? -17.771 -31.213 1.320 1.00 96.19 471 LEU A N 1
ATOM 3718 C CA . LEU A 1 471 ? -17.499 -29.859 0.870 1.00 96.19 471 LEU A CA 1
ATOM 3719 C C . LEU A 1 471 ? -18.079 -28.915 1.920 1.00 96.19 471 LEU A C 1
ATOM 3721 O O . LEU A 1 471 ? -19.231 -29.079 2.324 1.00 96.19 471 LEU A O 1
ATOM 3725 N N . CYS A 1 472 ? -17.288 -27.945 2.362 1.00 97.75 472 CYS A N 1
ATOM 3726 C CA . CYS A 1 472 ? -17.668 -27.026 3.426 1.00 97.75 472 CYS A CA 1
ATOM 3727 C C . CYS A 1 472 ? -17.227 -25.599 3.090 1.00 97.75 472 CYS A C 1
ATOM 3729 O O . CYS A 1 472 ? -16.163 -25.409 2.502 1.00 97.75 472 CYS A O 1
ATOM 3731 N N . SER A 1 473 ? -18.014 -24.588 3.460 1.00 98.06 473 SER A N 1
ATOM 3732 C CA . SER A 1 473 ? -17.574 -23.196 3.323 1.00 98.06 473 SER A CA 1
ATOM 3733 C C . SER A 1 473 ? -16.606 -22.827 4.451 1.00 98.06 473 SER A C 1
ATOM 3735 O O . SER A 1 473 ? -16.683 -23.361 5.560 1.00 98.06 473 SER A O 1
ATOM 3737 N N . VAL A 1 474 ? -15.694 -21.886 4.195 1.00 98.00 474 VAL A N 1
ATOM 3738 C CA . VAL A 1 474 ? -14.764 -21.383 5.227 1.00 98.00 474 VAL A CA 1
ATOM 3739 C C . VAL A 1 474 ? -15.515 -20.792 6.426 1.00 98.00 474 VAL A C 1
ATOM 3741 O O . VAL A 1 474 ? -15.098 -20.986 7.565 1.00 98.00 474 VAL A O 1
ATOM 3744 N N . ASP A 1 475 ? -16.648 -20.129 6.190 1.00 97.56 475 ASP A N 1
ATOM 3745 C CA . ASP A 1 475 ? -17.477 -19.574 7.265 1.00 97.56 475 ASP A CA 1
ATOM 3746 C C . ASP A 1 475 ? -18.108 -20.689 8.123 1.00 97.56 475 ASP A C 1
ATOM 3748 O O . ASP A 1 475 ? -18.161 -20.580 9.351 1.00 97.56 475 ASP A O 1
ATOM 3752 N N . HIS A 1 476 ? -18.501 -21.811 7.506 1.00 97.81 476 HIS A N 1
ATOM 3753 C CA . HIS A 1 476 ? -18.976 -22.985 8.238 1.00 97.81 476 HIS A CA 1
ATOM 3754 C C . HIS A 1 476 ? -17.858 -23.633 9.065 1.00 97.81 476 HIS A C 1
ATOM 3756 O O . HIS A 1 476 ? -18.081 -23.973 10.224 1.00 97.81 476 HIS A O 1
ATOM 3762 N N . LEU A 1 477 ? -16.639 -23.743 8.521 1.00 98.00 477 LEU A N 1
ATOM 3763 C CA . LEU A 1 477 ? -15.486 -24.280 9.258 1.00 98.00 477 LEU A CA 1
ATOM 3764 C C . LEU A 1 477 ? -15.140 -23.441 10.493 1.00 98.00 477 LEU A C 1
ATOM 3766 O O . LEU A 1 477 ? -14.857 -24.006 11.548 1.00 98.00 477 LEU A O 1
ATOM 3770 N N . LEU A 1 478 ? -15.198 -22.109 10.394 1.00 97.69 478 LEU A N 1
ATOM 3771 C CA . LEU A 1 478 ? -14.991 -21.224 11.548 1.00 97.69 478 LEU A CA 1
ATOM 3772 C C . LEU A 1 478 ? -16.103 -21.356 12.588 1.00 97.69 478 LEU A C 1
ATOM 3774 O O . LEU A 1 478 ? -15.828 -21.327 13.785 1.00 97.69 478 LEU A O 1
ATOM 3778 N N . THR A 1 479 ? -17.342 -21.542 12.133 1.00 97.69 479 THR A N 1
ATOM 3779 C CA . THR A 1 479 ? -18.494 -21.750 13.020 1.00 97.69 479 THR A CA 1
ATOM 3780 C C . THR A 1 479 ? -18.391 -23.087 13.761 1.00 97.69 479 THR A C 1
ATOM 3782 O O . THR A 1 479 ? -18.689 -23.156 14.950 1.00 97.69 479 THR A O 1
ATOM 3785 N N . ALA A 1 480 ? -17.925 -24.140 13.085 1.00 97.81 480 ALA A N 1
ATOM 3786 C CA . ALA A 1 480 ? -17.744 -25.468 13.666 1.00 97.81 480 ALA A CA 1
ATOM 3787 C C . ALA A 1 480 ? -16.490 -25.576 14.556 1.00 97.81 480 ALA A C 1
ATOM 3789 O O . ALA A 1 480 ? -16.486 -26.336 15.524 1.00 97.81 480 ALA A O 1
ATOM 3790 N N . VAL A 1 481 ? -15.432 -24.805 14.268 1.00 97.75 481 VAL A N 1
ATOM 3791 C CA . VAL A 1 481 ? -14.163 -24.808 15.022 1.00 97.75 481 VAL A CA 1
ATOM 3792 C C . VAL A 1 481 ? -13.811 -23.393 15.519 1.00 97.75 481 VAL A C 1
ATOM 3794 O O . VAL A 1 481 ? -12.770 -22.836 15.154 1.00 97.75 481 VAL A O 1
ATOM 3797 N N . PRO A 1 482 ? -14.618 -22.796 16.419 1.00 96.56 482 PRO A N 1
ATOM 3798 C CA . PRO A 1 482 ? -14.424 -21.410 16.868 1.00 96.56 482 PRO A CA 1
ATOM 3799 C C . PRO A 1 482 ? -13.112 -21.207 17.642 1.00 96.56 482 PRO A C 1
ATOM 3801 O O . PRO A 1 482 ? -12.559 -20.109 17.698 1.00 96.56 482 PRO A O 1
ATOM 3804 N N . GLN A 1 483 ? -12.565 -22.286 18.208 1.00 96.69 483 GLN A N 1
ATOM 3805 C CA . GLN A 1 483 ? -11.300 -22.275 18.946 1.00 96.69 483 GLN A CA 1
ATOM 3806 C C . GLN A 1 483 ? -10.101 -21.892 18.066 1.00 96.69 483 GLN A C 1
ATOM 3808 O O . GLN A 1 483 ? -9.105 -21.403 18.597 1.00 96.69 483 GLN A O 1
ATOM 3813 N N . PHE A 1 484 ? -10.185 -22.082 16.742 1.00 97.19 484 PHE A N 1
ATOM 3814 C CA . PHE A 1 484 ? -9.108 -21.718 15.821 1.00 97.19 484 PHE A CA 1
ATOM 3815 C C . PHE A 1 484 ? -8.844 -20.207 15.840 1.00 97.19 484 PHE A C 1
ATOM 3817 O O . PHE A 1 484 ? -7.703 -19.783 16.007 1.00 97.19 484 PHE A O 1
ATOM 3824 N N . GLY A 1 485 ? -9.897 -19.386 15.753 1.00 93.56 485 GLY A N 1
ATOM 3825 C CA . GLY A 1 485 ? -9.763 -17.927 15.763 1.00 93.56 485 GLY A CA 1
ATOM 3826 C C . GLY A 1 485 ? -9.148 -17.396 17.060 1.00 93.56 485 GLY A C 1
ATOM 3827 O O . GLY A 1 485 ? -8.264 -16.536 17.024 1.00 93.56 485 GLY A O 1
ATOM 3828 N N . VAL A 1 486 ? -9.559 -17.970 18.196 1.00 93.88 486 VAL A N 1
ATOM 3829 C CA . VAL A 1 486 ? -9.022 -17.632 19.524 1.00 93.88 486 VAL A CA 1
ATOM 3830 C C . VAL A 1 486 ? -7.550 -18.031 19.637 1.00 93.88 486 VAL A C 1
ATOM 3832 O O . VAL A 1 486 ? -6.731 -17.234 20.087 1.00 93.88 486 VAL A O 1
ATOM 3835 N N . ALA A 1 487 ? -7.190 -19.237 19.188 1.00 95.81 487 ALA A N 1
ATOM 3836 C CA . ALA A 1 487 ? -5.816 -19.732 19.249 1.00 95.81 487 ALA A CA 1
ATOM 3837 C C . ALA A 1 487 ? -4.850 -18.935 18.359 1.00 95.81 487 ALA A C 1
ATOM 3839 O O . ALA A 1 487 ? -3.679 -18.791 18.703 1.00 95.81 487 ALA A O 1
ATOM 3840 N N . MET A 1 488 ? -5.340 -18.396 17.241 1.00 95.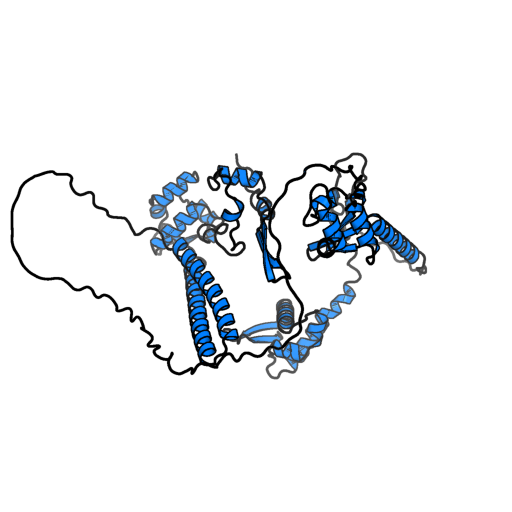00 488 MET A N 1
ATOM 3841 C CA . MET A 1 488 ? -4.555 -17.557 16.333 1.00 95.00 488 MET A CA 1
ATOM 3842 C C . MET A 1 488 ? -4.505 -16.078 16.761 1.00 95.00 488 MET A C 1
ATOM 3844 O O . MET A 1 488 ? -3.876 -15.275 16.079 1.00 95.00 488 MET A O 1
ATOM 3848 N N . GLY A 1 489 ? -5.147 -15.703 17.877 1.00 93.00 489 GLY A N 1
ATOM 3849 C CA . GLY A 1 489 ? -5.112 -14.339 18.425 1.00 93.00 489 GLY A CA 1
ATOM 3850 C C . GLY A 1 489 ? -5.911 -13.303 17.629 1.00 93.00 489 GLY A C 1
ATOM 3851 O O . GLY A 1 489 ? -5.753 -12.104 17.849 1.00 93.00 489 GLY A O 1
ATOM 3852 N N . SER A 1 490 ? -6.763 -13.753 16.712 1.00 94.31 490 SER A N 1
ATOM 3853 C CA . SER A 1 490 ? -7.544 -12.869 15.844 1.00 94.31 490 SER A CA 1
ATOM 3854 C C . SER A 1 490 ? -8.742 -12.251 16.562 1.00 94.31 490 SER A C 1
ATOM 3856 O O . SER A 1 490 ? -9.453 -12.929 17.310 1.00 94.31 490 SER A O 1
ATOM 3858 N N . LYS A 1 491 ? -8.990 -10.963 16.310 1.00 90.12 491 LYS A N 1
ATOM 3859 C CA . LYS A 1 491 ? -10.036 -10.187 17.002 1.00 90.12 491 LYS A CA 1
ATOM 3860 C C . LYS A 1 491 ? -11.337 -10.073 16.206 1.00 90.12 491 LYS A C 1
ATOM 3862 O O . LYS A 1 491 ? -12.374 -9.779 16.793 1.00 90.12 491 LYS A O 1
ATOM 3867 N N . GLY A 1 492 ? -11.306 -10.311 14.893 1.00 93.06 492 GLY A N 1
ATOM 3868 C CA . GLY A 1 492 ? -12.472 -10.166 14.014 1.00 93.06 492 GLY A CA 1
ATOM 3869 C C . GLY A 1 492 ? -12.695 -11.348 13.071 1.00 93.06 492 GLY A C 1
ATOM 3870 O O . GLY A 1 492 ? -11.754 -12.036 12.683 1.00 93.06 492 GLY A O 1
ATOM 3871 N N . LEU A 1 493 ? -13.947 -11.549 12.641 1.00 94.62 493 LEU A N 1
ATOM 3872 C CA . LEU A 1 493 ? -14.329 -12.626 11.711 1.00 94.62 493 LEU A CA 1
ATOM 3873 C C . LEU A 1 493 ? -13.587 -12.547 10.369 1.00 94.62 493 LEU A C 1
ATOM 3875 O O . LEU A 1 493 ? -13.207 -13.569 9.805 1.00 94.62 493 LEU A O 1
ATOM 3879 N N . HIS A 1 494 ? -13.343 -11.335 9.862 1.00 94.19 494 HIS A N 1
ATOM 3880 C CA . HIS A 1 494 ? -12.608 -11.151 8.610 1.00 94.19 494 HIS A CA 1
ATOM 3881 C C . HIS A 1 494 ? -11.147 -11.617 8.726 1.00 94.19 494 HIS A C 1
ATOM 3883 O O . HIS A 1 494 ? -10.637 -12.306 7.845 1.00 94.19 494 HIS A O 1
ATOM 3889 N N . GLU A 1 495 ? -10.501 -11.300 9.849 1.00 95.38 495 GLU A N 1
ATOM 3890 C CA . GLU A 1 495 ? -9.136 -11.730 10.160 1.00 95.38 495 GLU A CA 1
ATOM 3891 C C . GLU A 1 495 ? -9.069 -13.249 10.381 1.00 95.38 495 GLU A C 1
ATOM 3893 O O . GLU A 1 495 ? -8.202 -13.914 9.818 1.00 95.38 495 GLU A O 1
ATOM 3898 N N . GLN A 1 496 ? -10.039 -13.822 11.104 1.00 96.94 496 GLN A N 1
ATOM 3899 C CA . GLN A 1 496 ? -10.189 -15.275 11.270 1.00 96.94 496 GLN A CA 1
ATOM 3900 C C . GLN A 1 496 ? -10.281 -15.995 9.926 1.00 96.94 496 GLN A C 1
ATOM 3902 O O . GLN A 1 496 ? -9.599 -16.997 9.706 1.00 96.94 496 GLN A O 1
ATOM 3907 N N . LYS A 1 497 ? -11.093 -15.460 9.009 1.00 97.31 497 LYS A N 1
ATOM 3908 C CA . LYS A 1 497 ? -11.268 -15.995 7.657 1.00 97.31 497 LYS A CA 1
ATOM 3909 C C . LYS A 1 497 ? -9.972 -15.940 6.856 1.00 97.31 497 LYS A C 1
ATOM 3911 O O . LYS A 1 497 ? -9.615 -16.931 6.223 1.00 97.31 497 LYS A O 1
ATOM 3916 N N . ALA A 1 498 ? -9.248 -14.824 6.919 1.00 96.69 498 ALA A N 1
ATOM 3917 C CA . ALA A 1 498 ? -7.958 -14.679 6.250 1.00 96.69 498 ALA A CA 1
ATOM 3918 C C . ALA A 1 498 ? -6.908 -15.662 6.799 1.00 96.69 498 ALA A C 1
ATOM 3920 O O . ALA A 1 498 ? -6.224 -16.330 6.025 1.00 96.69 498 ALA A O 1
ATOM 3921 N N . LEU A 1 499 ? -6.820 -15.809 8.124 1.00 97.31 499 LEU A N 1
ATOM 3922 C CA . LEU A 1 499 ? -5.885 -16.734 8.772 1.00 97.31 499 LEU A CA 1
ATOM 3923 C C . LEU A 1 499 ? -6.221 -18.199 8.486 1.00 97.31 499 LEU A C 1
ATOM 3925 O O . LEU A 1 499 ? -5.313 -18.998 8.252 1.00 97.31 499 LEU A O 1
ATOM 3929 N N . LEU A 1 500 ? -7.508 -18.555 8.455 1.00 98.06 500 LEU A N 1
ATOM 3930 C CA . LEU A 1 500 ? -7.930 -19.905 8.092 1.00 98.06 500 LEU A CA 1
ATOM 3931 C C . LEU A 1 500 ? -7.605 -20.207 6.626 1.00 98.06 500 LEU A C 1
ATOM 3933 O O . LEU A 1 500 ? -7.078 -21.275 6.328 1.00 98.06 500 LEU A O 1
ATOM 3937 N N . LEU A 1 501 ? -7.845 -19.262 5.715 1.00 97.94 501 LEU A N 1
ATOM 3938 C CA . LEU A 1 501 ? -7.467 -19.415 4.309 1.00 97.94 501 LEU A CA 1
ATOM 3939 C C . LEU A 1 501 ? -5.960 -19.618 4.143 1.00 97.94 501 LEU A C 1
ATOM 3941 O O . LEU A 1 501 ? -5.559 -20.551 3.454 1.00 97.94 501 LEU A O 1
ATOM 3945 N N . LEU A 1 502 ? -5.132 -18.826 4.830 1.00 97.44 502 LEU A N 1
ATOM 3946 C CA . LEU A 1 502 ? -3.676 -19.007 4.828 1.00 97.44 502 LEU A CA 1
ATOM 3947 C C . LEU A 1 502 ? -3.268 -20.391 5.349 1.00 97.44 502 LEU A C 1
ATOM 3949 O O . LEU A 1 502 ? -2.399 -21.036 4.767 1.00 97.44 502 LEU A O 1
ATOM 3953 N N . PHE A 1 503 ? -3.904 -20.874 6.418 1.00 97.69 503 PHE A N 1
ATOM 3954 C CA . PHE A 1 503 ? -3.641 -22.203 6.973 1.00 97.69 503 PHE A CA 1
ATOM 3955 C C . PHE A 1 503 ? -3.998 -23.335 5.993 1.00 97.69 503 PHE A C 1
ATOM 3957 O O . PHE A 1 503 ? -3.212 -24.272 5.806 1.00 97.69 503 PHE A O 1
ATOM 3964 N N . LEU A 1 504 ? -5.167 -23.243 5.351 1.00 97.81 504 LEU A N 1
ATOM 3965 C CA . LEU A 1 504 ? -5.643 -24.221 4.371 1.00 97.81 504 LEU A CA 1
ATOM 3966 C C . LEU A 1 504 ? -4.782 -24.199 3.101 1.00 97.81 504 LEU A C 1
ATOM 3968 O O . LEU A 1 504 ? -4.377 -25.252 2.613 1.00 97.81 504 LEU A O 1
ATOM 3972 N N . GLU A 1 505 ? -4.428 -23.010 2.608 1.00 96.81 505 GLU A N 1
ATOM 3973 C CA . GLU A 1 505 ? -3.534 -22.834 1.461 1.00 96.81 505 GLU A CA 1
ATOM 3974 C C . GLU A 1 505 ? -2.084 -23.231 1.765 1.00 96.81 505 GLU A C 1
ATOM 3976 O O . GLU A 1 505 ? -1.360 -23.598 0.845 1.00 96.81 505 GLU A O 1
ATOM 3981 N N . ALA A 1 506 ? -1.638 -23.197 3.022 1.00 96.69 506 ALA A N 1
ATOM 3982 C CA . ALA A 1 506 ? -0.339 -23.743 3.420 1.00 96.69 506 ALA A CA 1
ATOM 3983 C C . ALA A 1 506 ? -0.345 -25.282 3.480 1.00 96.69 506 ALA A C 1
ATOM 3985 O O . ALA A 1 506 ? 0.705 -25.908 3.356 1.00 96.69 506 ALA A O 1
ATOM 3986 N N . SER A 1 507 ? -1.522 -25.896 3.633 1.00 96.69 507 SER A N 1
ATOM 3987 C CA . SER A 1 507 ? -1.720 -27.346 3.761 1.00 96.69 507 SER A CA 1
ATOM 3988 C C . SER A 1 507 ? -2.357 -27.948 2.498 1.00 96.69 507 SER A C 1
ATOM 3990 O O . SER A 1 507 ? -3.323 -28.712 2.573 1.00 96.69 507 SER A O 1
ATOM 3992 N N . LYS A 1 508 ? -1.823 -27.592 1.315 1.00 96.50 508 LYS A N 1
ATOM 3993 C CA . LYS A 1 508 ? -2.337 -28.038 -0.005 1.00 96.50 508 LYS A CA 1
ATOM 3994 C C . LYS A 1 508 ? -2.223 -29.542 -0.238 1.00 96.50 508 LYS A C 1
ATOM 3996 O O . LYS A 1 508 ? -2.783 -30.053 -1.206 1.00 96.50 508 LYS A O 1
ATOM 4001 N N . ASP A 1 509 ? -1.431 -30.229 0.573 1.00 96.62 509 ASP A N 1
ATOM 4002 C CA . ASP A 1 509 ? -1.319 -31.682 0.618 1.00 96.62 509 ASP A CA 1
ATOM 4003 C C . ASP A 1 509 ? -2.619 -32.328 1.113 1.00 96.62 509 ASP A C 1
ATOM 4005 O O . ASP A 1 509 ? -3.017 -33.363 0.591 1.00 96.62 509 ASP A O 1
ATOM 4009 N N . VAL A 1 510 ? -3.313 -31.673 2.047 1.00 97.75 510 VAL A N 1
ATOM 4010 C CA . VAL A 1 510 ? -4.507 -32.210 2.717 1.00 97.75 510 VAL A CA 1
ATOM 4011 C C . VAL A 1 510 ? -5.797 -31.548 2.232 1.00 97.75 510 VAL A C 1
ATOM 4013 O O . VAL A 1 510 ? -6.822 -32.215 2.115 1.00 97.75 510 VAL A O 1
ATOM 4016 N N . PHE A 1 511 ? -5.769 -30.248 1.930 1.00 98.06 511 PHE A N 1
ATOM 4017 C CA . PHE A 1 511 ? -6.967 -29.484 1.578 1.00 98.06 511 PHE A CA 1
ATOM 4018 C C . PHE A 1 511 ? -6.905 -28.917 0.157 1.00 98.06 511 PHE A C 1
ATOM 4020 O O . PHE A 1 511 ? -5.849 -28.532 -0.352 1.00 98.06 511 PHE A O 1
ATOM 4027 N N . CYS A 1 512 ? -8.075 -28.817 -0.467 1.00 98.00 512 CYS A N 1
ATOM 4028 C CA . CYS A 1 512 ? -8.324 -28.009 -1.654 1.00 98.00 512 CYS A CA 1
ATOM 4029 C C . CYS A 1 512 ? -9.221 -26.831 -1.279 1.00 98.00 512 CYS A C 1
ATOM 4031 O O . CYS A 1 512 ? -10.208 -27.021 -0.573 1.00 98.00 512 CYS A O 1
ATOM 4033 N N . VAL A 1 513 ? -8.900 -25.640 -1.787 1.00 98.06 513 VAL A N 1
ATOM 4034 C CA . VAL A 1 513 ? -9.711 -24.429 -1.615 1.00 98.06 513 VAL A CA 1
ATOM 4035 C C . VAL A 1 513 ? -10.098 -23.901 -2.995 1.00 98.06 513 VAL A C 1
ATOM 4037 O O . VAL A 1 513 ? -9.228 -23.626 -3.819 1.00 98.06 513 VAL A O 1
ATOM 4040 N N . GLU A 1 514 ? -11.395 -23.742 -3.244 1.00 97.69 514 GLU A N 1
ATOM 4041 C CA . GLU A 1 514 ? -11.957 -23.183 -4.478 1.00 97.69 514 GLU A CA 1
ATOM 4042 C C . GLU A 1 514 ? -12.742 -21.917 -4.161 1.00 97.69 514 GLU A C 1
ATOM 4044 O O . GLU A 1 514 ? -13.530 -21.871 -3.215 1.00 97.69 514 GLU A O 1
ATOM 4049 N N . LYS A 1 515 ? -12.544 -20.876 -4.966 1.00 97.06 515 LYS A N 1
ATOM 4050 C CA . LYS A 1 515 ? -13.315 -19.636 -4.864 1.00 97.06 515 LYS A CA 1
ATOM 4051 C C . LYS A 1 515 ? -14.546 -19.764 -5.752 1.00 97.06 515 LYS A C 1
ATOM 4053 O O . LYS A 1 515 ? -14.398 -19.910 -6.962 1.00 97.06 515 LYS A O 1
ATOM 4058 N N . ARG A 1 516 ? -15.741 -19.683 -5.168 1.00 95.81 516 ARG A N 1
ATOM 4059 C CA . ARG A 1 516 ? -17.017 -19.653 -5.894 1.00 95.81 516 ARG A CA 1
ATOM 4060 C C . ARG A 1 516 ? -17.708 -18.305 -5.725 1.00 95.81 516 ARG A C 1
ATOM 4062 O O . ARG A 1 516 ? -17.621 -17.673 -4.678 1.00 95.81 516 ARG A O 1
ATOM 4069 N N . GLY A 1 517 ? -18.407 -17.880 -6.774 1.00 92.19 517 GLY A N 1
ATOM 4070 C CA . GLY A 1 517 ? -19.131 -16.609 -6.812 1.00 92.19 517 GLY A CA 1
ATOM 4071 C C . GLY A 1 517 ? -18.307 -15.426 -7.334 1.00 92.19 517 GLY A C 1
ATOM 4072 O O . GLY A 1 517 ? -17.087 -15.494 -7.494 1.00 92.19 517 GLY A O 1
ATOM 4073 N N . PHE A 1 518 ? -19.003 -14.322 -7.609 1.00 82.38 518 PHE A N 1
ATOM 4074 C CA . PHE A 1 518 ? -18.438 -13.076 -8.131 1.00 82.38 518 PHE A CA 1
ATOM 4075 C C . PHE A 1 518 ? -18.738 -11.912 -7.177 1.00 82.38 518 PHE A C 1
ATOM 4077 O O . PHE A 1 518 ? -19.738 -11.912 -6.469 1.00 82.38 518 PHE A O 1
ATOM 4084 N N . GLY A 1 519 ? -17.861 -10.905 -7.145 1.00 86.69 519 GLY A N 1
ATOM 4085 C CA . GLY A 1 519 ? -18.069 -9.705 -6.325 1.00 86.69 519 GLY A CA 1
ATOM 4086 C C . GLY A 1 519 ? -18.050 -9.956 -4.811 1.00 86.69 519 GLY A C 1
ATOM 4087 O O . GLY A 1 519 ? -17.130 -10.594 -4.295 1.00 86.69 519 GLY A O 1
ATOM 4088 N N . SER A 1 520 ? -19.041 -9.403 -4.108 1.00 80.19 520 SER A N 1
ATOM 4089 C CA . SER A 1 520 ? -19.203 -9.490 -2.649 1.00 80.19 520 SER A CA 1
ATOM 4090 C C . SER A 1 520 ? -19.700 -10.856 -2.168 1.00 80.19 520 SER A C 1
ATOM 4092 O O . SER A 1 520 ? -19.496 -11.193 -1.006 1.00 80.19 520 SER A O 1
ATOM 4094 N N . SER A 1 521 ? -20.273 -11.678 -3.053 1.00 86.62 521 SER A N 1
ATOM 4095 C CA . SER A 1 521 ? -20.730 -13.039 -2.749 1.00 86.62 521 SER A CA 1
ATOM 4096 C C . SER A 1 521 ? -19.645 -14.095 -3.010 1.00 86.62 521 SER A C 1
ATOM 4098 O O . SER A 1 521 ? -19.944 -15.210 -3.438 1.00 86.62 521 SER A O 1
ATOM 4100 N N . LYS A 1 522 ? -18.364 -13.734 -2.839 1.00 92.69 522 LYS A N 1
ATOM 4101 C CA . LYS A 1 522 ? -17.239 -14.667 -2.991 1.00 92.69 522 LYS A CA 1
ATOM 4102 C C . LYS A 1 522 ? -17.146 -15.577 -1.773 1.00 92.69 522 LYS A C 1
ATOM 4104 O O . LYS A 1 522 ? -16.632 -15.188 -0.721 1.00 92.69 522 LYS A O 1
ATOM 4109 N N . GLU A 1 523 ? -17.577 -16.813 -1.951 1.00 96.44 523 GLU A N 1
ATOM 4110 C CA . GLU A 1 523 ? -17.420 -17.875 -0.971 1.00 96.44 523 GLU A CA 1
ATOM 4111 C C . GLU A 1 523 ? -16.181 -18.713 -1.285 1.00 96.44 523 GLU A C 1
ATOM 4113 O O . GLU A 1 523 ? -15.804 -18.923 -2.439 1.00 96.44 523 GLU A O 1
ATOM 4118 N N . HIS A 1 524 ? -15.512 -19.172 -0.234 1.00 97.94 524 HIS A N 1
ATOM 4119 C CA . HIS A 1 524 ? -14.391 -20.095 -0.354 1.00 97.94 524 HIS A CA 1
ATOM 4120 C C . HIS A 1 524 ? -14.887 -21.462 0.105 1.00 97.94 524 HIS A C 1
ATOM 4122 O O . HIS A 1 524 ? -15.290 -21.616 1.260 1.00 97.94 524 HIS A O 1
ATOM 4128 N N . MET A 1 525 ? -14.886 -22.422 -0.813 1.00 97.88 525 MET A N 1
ATOM 4129 C CA . MET A 1 525 ? -15.282 -23.803 -0.568 1.00 97.88 525 MET A CA 1
ATOM 4130 C C . MET A 1 525 ? -14.039 -24.650 -0.340 1.00 97.88 525 MET A C 1
ATOM 4132 O O . MET A 1 525 ? -13.034 -24.487 -1.032 1.00 97.88 525 MET A O 1
ATOM 4136 N N . VAL A 1 526 ? -14.110 -25.549 0.633 1.00 98.12 526 VAL A N 1
ATOM 4137 C CA . VAL A 1 526 ? -12.995 -26.376 1.090 1.00 98.12 526 VAL A CA 1
ATOM 4138 C C . VAL A 1 526 ? -13.417 -27.838 1.074 1.00 98.12 526 VAL A C 1
ATOM 4140 O O . VAL A 1 526 ? -14.514 -28.175 1.524 1.00 98.12 526 VAL A O 1
ATOM 4143 N N . TRP A 1 527 ? -12.541 -28.711 0.587 1.00 98.12 527 TRP A N 1
ATOM 4144 C CA . TRP A 1 527 ? -12.693 -30.162 0.710 1.00 98.12 527 TRP A CA 1
ATOM 4145 C C . TRP A 1 527 ? -11.355 -30.836 1.000 1.00 98.12 527 TRP A C 1
ATOM 4147 O O . TRP A 1 527 ? -10.283 -30.292 0.717 1.00 98.12 527 TRP A O 1
ATOM 4157 N N . ALA A 1 528 ? -11.428 -32.031 1.581 1.00 97.44 528 ALA A N 1
ATOM 4158 C CA . ALA A 1 528 ? -10.265 -32.865 1.843 1.00 97.44 528 ALA A CA 1
ATOM 4159 C C . ALA A 1 528 ? -9.807 -33.561 0.554 1.00 97.44 528 ALA A C 1
ATOM 4161 O O . ALA A 1 528 ? -10.630 -34.092 -0.196 1.00 97.44 528 ALA A O 1
ATOM 4162 N N . LYS A 1 529 ? -8.496 -33.584 0.306 1.00 95.19 529 LYS A N 1
ATOM 4163 C CA . LYS A 1 529 ? -7.895 -34.456 -0.705 1.00 95.19 529 LYS A CA 1
ATOM 4164 C C . LYS A 1 529 ? -7.878 -35.882 -0.163 1.00 95.19 529 LYS A C 1
ATOM 4166 O O . LYS A 1 529 ? -7.348 -36.128 0.917 1.00 95.19 529 LYS A O 1
ATOM 4171 N N . SER A 1 530 ? -8.516 -36.780 -0.903 1.00 80.56 530 SER A N 1
ATOM 4172 C CA . SER A 1 530 ? -8.546 -38.224 -0.650 1.00 80.56 530 SER A CA 1
ATOM 4173 C C . SER A 1 530 ? -7.269 -38.918 -1.083 1.00 80.56 530 SER A C 1
ATOM 4175 O O . SER A 1 530 ? -6.758 -38.525 -2.159 1.00 80.56 530 SER A O 1
#

Foldseek 3Di:
DDDDPVPPVVQVVQWAWDWDQDPVRDIDIDTGDRPPVVVVVCVVVVNDDPDPDPPRCVQYPPQPPDDDPVDPDVLVPDPDAPLLSQQQVVQVVVVHWAFQVRQQPDPSNCVSCVVVVHNGDDPVNCVVVVVFKDWDDPVPDPTITIHGDCVNVDDCPDVLSVLVVVLVVLVVVLVVLVVVLVVCVVVVVVVVNVVSVVVSVVSVVVNVVSVVVNCVVPVDDPPPPPPDPDDPDDDDDDDDDDDDDDDDDDDDDDPPDPPDDDPPPPPDDDDDDDDDDDDDDDDDDDDDDDDDDDDDDDDDDPDPPPPLPDLLVVLQVVLVVDVLSKDFQVVCLPDPVSQVSQCSDPDRDSGDDPVNVVVVCVFWDWDADPVGTIMIGGPVSVVVVVVVVVVVVVVVVVPDDDDDDDDDDDDDDDDDDPQWDFDDDPDPPDDTDTDGPPPPPPDPPVVVVVVPLVVLLVQLQVQLVPDPVSKDWLLRSCVSCVVQCVVVVHDDPVVSSVVVVVSQVVPVVFKDWDWDDDDPPTIIMMHTDD

Organism: Noctiluca scintillans (NCBI:txid2966)

Sequence (530 aa):
VAEDRTWCPRLFLHSFRVSFVNTDEKEETVICPIPIDLKAALMSLGVADDTPSPLSDSIFGVTSWRRELFRPPLMQWRPGSRIERVLARVIHEAGRPLTLDELNKNDEIKQATSIEGMSGVTKAWLSKNWSVFEVVVPEGNIELCVRVRPAHAVDDGTVGGQLDRRIEAVRSELEHLQRQKQRAVAEEEYHQAASIKKRAEVVSAELEMLEGQHRLLFGDGVDETIGEERHARSVDDDDDGFWDFSEPRISAVQHEVFTEDVQDEAMFPSLPMGRSAPTSSAALPRGSSARARSLGVPATSAIPEEEIIDLSSAIVEFLRKRENCVASLTDINNDRDLRWAMQQQRRPMMSIKKTWLEEREEVFSLLRTAEGDLYVALVEAIEEMNRKRKEAEATKTSTAPKSKASAKPEERAQGPAYRMVIQKTRGDEAPPLVYHYSAAARKEDDKARGSGVAAWRERFLEVIGQSPQKLCSVDHLLTAVPQFGVAMGSKGLHEQKALLLLFLEASKDVFCVEKRGFGSSKEHMVWAKS

Secondary structure (DSSP, 8-state):
-----TTHHHHGGG--EEEEE-TTS-EEEEEPPPPHHHHHHHHHTTSS-SSSS-HHHHHS-TTTTSSSSS---TTT-SSS-HHHHHHHHHHHHTTS-EEHHHHHH-HHHHHHHHHTT-SS--HHHHHHTTTTEEEE--TT--SPEEEE-HHHH--S--HHHHHHHHHHHHHHHHHHHHHHHHHHHHTT-HHHHHHHHHHHHHHHHHHHHHHHHHHHHH--S-------------------------------------------TTS-PPPP--------------------------------------HHHHHHHHHHTSGGGEEEHHHHHH-HHHHHHHHTSSS--SS--HHHHHTTTTTEEEEE-TT--EEEEEHHHHHHHHHHHHHHHHHHHS------------------S--EEEE--SSTTSPPEEEE--TTSSSSSHHHHHHHHHHHHHHHHHHHHHSTTSEEEHHHHHHH-THHHHHTT--SHHHHHHHHHHHHHHTTTTEEEEEESSGGG-EEEEEE--

pLDDT: mean 73.67, std 24.06, range [32.47, 98.25]